Protein 4WD2 (pdb70)

Radius of gyration: 21.51 Å; Cα contacts (8 Å, |Δi|>4): 761; chains: 1; bounding box: 53×54×56 Å

Structure (mmCIF, N/CA/C/O backbone):
data_4WD2
#
_entry.id   4WD2
#
_cell.length_a   59.220
_cell.length_b   59.220
_cell.length_c   200.270
_cell.angle_alpha   90.000
_cell.angle_beta   90.000
_cell.angle_gamma   120.000
#
_symmetry.space_group_name_H-M   'P 31 1 2'
#
loop_
_entity.id
_entity.type
_entity.pdbx_description
1 polymer 'Aromatic-amino-acid transaminase TyrB'
2 non-polymer GLYCEROL
3 water water
#
loop_
_atom_site.group_PDB
_atom_site.id
_atom_site.type_symbol
_atom_site.label_atom_id
_atom_site.label_alt_id
_atom_site.label_comp_id
_atom_site.label_asym_id
_atom_site.label_entity_id
_atom_site.label_seq_id
_atom_site.pdbx_PDB_ins_code
_atom_site.Cartn_x
_atom_site.Cartn_y
_atom_site.Cartn_z
_atom_site.occupancy
_atom_site.B_iso_or_equiv
_atom_site.auth_seq_id
_atom_site.auth_comp_id
_atom_site.auth_asym_id
_atom_site.auth_atom_id
_atom_site.pdbx_PDB_model_num
ATOM 1 N N . HIS A 1 8 ? 8.585 23.071 121.549 1.00 22.98 0 HIS A N 1
ATOM 2 C CA . HIS A 1 8 ? 8.676 23.688 120.232 1.00 20.95 0 HIS A CA 1
ATOM 3 C C . HIS A 1 8 ? 9.363 22.763 119.229 1.00 19.16 0 HIS A C 1
ATOM 4 O O . HIS A 1 8 ? 9.961 23.232 118.261 1.00 19.13 0 HIS A O 1
ATOM 6 N N . MET A 1 9 ? 9.267 21.455 119.454 1.00 16.89 1 MET A N 1
ATOM 7 C CA . MET A 1 9 ? 9.981 20.486 118.622 1.00 16.15 1 MET A CA 1
ATOM 8 C C . MET A 1 9 ? 9.634 20.633 117.141 1.00 14.28 1 MET A C 1
ATOM 9 O O . MET A 1 9 ? 10.507 20.526 116.283 1.00 14.10 1 MET A O 1
ATOM 14 N N . PHE A 1 10 ? 8.369 20.903 116.843 1.00 14.43 2 PHE A N 1
ATOM 15 C CA . PHE A 1 10 ? 7.935 20.987 115.453 1.00 14.36 2 PHE A CA 1
ATOM 16 C C . PHE A 1 10 ? 7.641 22.422 115.011 1.00 14.62 2 PHE A C 1
ATOM 17 O O . PHE A 1 10 ? 6.811 22.656 114.134 1.00 14.67 2 PHE A O 1
ATOM 25 N N . GLU A 1 11 ? 8.345 23.380 115.594 1.00 15.60 3 GLU A N 1
ATOM 26 C CA . GLU A 1 11 ? 8.088 24.784 115.300 1.00 17.36 3 GLU A CA 1
ATOM 27 C C . GLU A 1 11 ? 8.528 25.161 113.885 1.00 17.50 3 GLU A C 1
ATOM 28 O O . GLU A 1 11 ? 8.100 26.183 113.350 1.00 17.97 3 GLU A O 1
ATOM 34 N N . HIS A 1 12 ? 9.367 24.330 113.272 1.00 17.40 4 HIS A N 1
ATOM 35 C CA . HIS A 1 12 ? 9.919 24.655 111.961 1.00 18.89 4 HIS A CA 1
ATOM 36 C C . HIS A 1 12 ? 9.280 23.845 110.845 1.00 18.09 4 HIS A C 1
ATOM 37 O O . HIS A 1 12 ? 9.664 23.980 109.683 1.00 17.77 4 HIS A O 1
ATOM 44 N N . ILE A 1 13 ? 8.311 23.002 111.192 1.00 17.38 5 ILE A N 1
ATOM 45 C CA . ILE A 1 13 ? 7.550 22.281 110.181 1.00 14.15 5 ILE A CA 1
ATOM 46 C C . ILE A 1 13 ? 6.611 23.237 109.458 1.00 17.44 5 ILE A C 1
ATOM 47 O O . ILE A 1 13 ? 5.660 23.757 110.044 1.00 18.38 5 ILE A O 1
ATOM 52 N N . ASP A 1 14 ? 6.880 23.468 108.181 1.00 18.32 6 ASP A N 1
ATOM 53 C CA . ASP A 1 14 ? 6.066 24.382 107.404 1.00 19.12 6 ASP A CA 1
ATOM 54 C C . ASP A 1 14 ? 4.734 23.738 107.037 1.00 17.28 6 ASP A C 1
ATOM 55 O O . ASP A 1 14 ? 4.628 22.517 106.920 1.00 16.49 6 ASP A O 1
ATOM 60 N N . ALA A 1 15 ? 3.712 24.570 106.883 1.00 17.60 7 ALA A N 1
ATOM 61 C CA . ALA A 1 15 ? 2.391 24.099 106.492 1.00 19.77 7 ALA A CA 1
ATOM 62 C C . ALA A 1 15 ? 2.393 23.595 105.048 1.00 23.15 7 ALA A C 1
ATOM 63 O O . ALA A 1 15 ? 3.011 24.194 104.171 1.00 25.67 7 ALA A O 1
ATOM 65 N N . TYR A 1 16 ? 1.704 22.485 104.810 1.00 24.30 8 TYR A N 1
ATOM 66 C CA . TYR A 1 16 ? 1.583 21.934 103.466 1.00 27.06 8 TYR A CA 1
ATOM 67 C C . TYR A 1 16 ? 0.613 22.789 102.651 1.00 27.57 8 TYR A C 1
ATOM 68 O O . TYR A 1 16 ? -0.476 23.112 103.123 1.00 26.40 8 TYR A O 1
ATOM 77 N N . PRO A 1 17 ? 1.017 23.176 101.430 1.00 29.68 9 PRO A N 1
ATOM 78 C CA . PRO A 1 17 ? 0.207 24.055 100.571 1.00 31.70 9 PRO A CA 1
ATOM 79 C C . PRO A 1 17 ? -1.198 23.504 100.310 1.00 34.48 9 PRO A C 1
ATOM 80 O O . PRO A 1 17 ? -1.347 22.311 100.051 1.00 34.49 9 PRO A O 1
ATOM 84 N N . GLY A 1 18 ? -2.212 24.362 100.390 1.00 37.35 10 GLY A N 1
ATOM 85 C CA . GLY A 1 18 ? -3.577 23.942 100.118 1.00 40.06 10 GLY A CA 1
ATOM 86 C C . GLY A 1 18 ? -3.733 23.429 98.697 1.00 41.97 10 GLY A C 1
ATOM 87 O O . GLY A 1 18 ? -2.991 23.838 97.806 1.00 41.81 10 GLY A O 1
ATOM 88 N N . ASP A 1 19 ? -4.684 22.524 98.484 1.00 43.81 11 ASP A N 1
ATOM 89 C CA . ASP A 1 19 ? -4.935 21.980 97.150 1.00 45.72 11 ASP A CA 1
ATOM 90 C C . ASP A 1 19 ? -6.007 22.790 96.419 1.00 47.16 11 ASP A C 1
ATOM 91 O O . ASP A 1 19 ? -7.189 22.723 96.767 1.00 46.91 11 ASP A O 1
ATOM 93 N N . PRO A 1 20 ? -5.593 23.561 95.398 1.00 48.62 12 PRO A N 1
ATOM 94 C CA . PRO A 1 20 ? -6.506 24.423 94.635 1.00 48.34 12 PRO A CA 1
ATOM 95 C C . PRO A 1 20 ? -7.668 23.661 93.995 1.00 46.83 12 PRO A C 1
ATOM 96 O O . PRO A 1 20 ? -8.752 24.229 93.842 1.00 47.54 12 PRO A O 1
ATOM 100 N N . ILE A 1 21 ? -7.448 22.402 93.629 1.00 44.60 13 ILE A N 1
ATOM 101 C CA . ILE A 1 21 ? -8.514 21.584 93.064 1.00 44.41 13 ILE A CA 1
ATOM 102 C C . ILE A 1 21 ? -9.592 21.316 94.115 1.00 43.61 13 ILE A C 1
ATOM 103 O O . ILE A 1 21 ? -10.786 21.369 93.813 1.00 44.10 13 ILE A O 1
ATOM 108 N N . LEU A 1 22 ? -9.168 21.050 95.350 1.00 41.21 14 LEU A N 1
ATOM 109 C CA . LEU A 1 22 ? -10.103 20.862 96.455 1.00 39.41 14 LEU A CA 1
ATOM 110 C C . LEU A 1 22 ? -10.945 22.118 96.654 1.00 38.29 14 LEU A C 1
ATOM 111 O O . LEU A 1 22 ? -12.165 22.043 96.810 1.00 38.68 14 LEU A O 1
ATOM 113 N N . THR A 1 23 ? -10.278 23.268 96.643 1.00 36.70 15 THR A N 1
ATOM 114 C CA . THR A 1 23 ? -10.949 24.559 96.734 1.00 35.90 15 THR A CA 1
ATOM 115 C C . THR A 1 23 ? -11.923 24.739 95.575 1.00 33.12 15 THR A C 1
ATOM 116 O O . THR A 1 23 ? -13.045 25.227 95.750 1.00 31.59 15 THR A O 1
ATOM 120 N N . LEU A 1 24 ? -11.485 24.334 94.387 1.00 31.59 16 LEU A N 1
ATOM 121 C CA . LEU A 1 24 ? -12.302 24.459 93.189 1.00 30.20 16 LEU A CA 1
ATOM 122 C C . LEU A 1 24 ? -13.558 23.610 93.313 1.00 31.10 16 LEU A C 1
ATOM 123 O O . LEU A 1 24 ? -14.656 24.051 92.973 1.00 31.51 16 LEU A O 1
ATOM 128 N N . ASN A 1 25 ? -13.395 22.390 93.812 1.00 30.98 17 ASN A N 1
ATOM 129 C CA . ASN A 1 25 ? -14.527 21.489 93.932 1.00 31.36 17 ASN A CA 1
ATOM 130 C C . ASN A 1 25 ? -15.475 21.920 95.044 1.00 32.08 17 ASN A C 1
ATOM 131 O O . ASN A 1 25 ? -16.668 21.645 94.976 1.00 32.70 17 ASN A O 1
ATOM 136 N N . GLU A 1 26 ? -14.950 22.612 96.051 1.00 32.51 18 GLU A N 1
ATOM 137 C CA . GLU A 1 26 ? -15.789 23.173 97.108 1.00 33.21 18 GLU A CA 1
ATOM 138 C C . GLU A 1 26 ? -16.672 24.284 96.550 1.00 32.97 18 GLU A C 1
ATOM 139 O O . GLU A 1 26 ? -17.815 24.461 96.976 1.00 31.99 18 GLU A O 1
ATOM 141 N N . ASN A 1 27 ? -16.130 25.032 95.595 1.00 33.06 19 ASN A N 1
ATOM 142 C CA . ASN A 1 27 ? -16.885 26.089 94.940 1.00 33.04 19 ASN A CA 1
ATOM 143 C C . ASN A 1 27 ? -17.939 25.515 94.003 1.00 30.76 19 ASN A C 1
ATOM 144 O O . ASN A 1 27 ? -19.004 26.107 93.809 1.00 30.13 19 ASN A O 1
ATOM 149 N N . PHE A 1 28 ? -17.636 24.357 93.427 1.00 28.60 20 PHE A N 1
ATOM 150 C CA . PHE A 1 28 ? -18.585 23.683 92.555 1.00 27.53 20 PHE A CA 1
ATOM 151 C C . PHE A 1 28 ? -19.777 23.172 93.354 1.00 28.63 20 PHE A C 1
ATOM 152 O O . PHE A 1 28 ? -20.910 23.210 92.877 1.00 27.90 20 PHE A O 1
ATOM 160 N N . GLN A 1 29 ? -19.518 22.688 94.565 1.00 31.53 21 GLN A N 1
ATOM 161 C CA . GLN A 1 29 ? -20.583 22.181 95.428 1.00 33.03 21 GLN A CA 1
ATOM 162 C C . GLN A 1 29 ? -21.535 23.304 95.851 1.00 31.61 21 GLN A C 1
ATOM 163 O O . GLN A 1 29 ? -22.754 23.136 95.802 1.00 31.21 21 GLN A O 1
ATOM 169 N N . LYS A 1 30 ? -20.978 24.448 96.248 1.00 30.16 22 LYS A N 1
ATOM 170 C CA . LYS A 1 30 ? -21.784 25.597 96.669 1.00 29.63 22 LYS A CA 1
ATOM 171 C C . LYS A 1 30 ? -22.519 26.275 95.504 1.00 29.58 22 LYS A C 1
ATOM 172 O O . LYS A 1 30 ? -23.528 26.947 95.721 1.00 29.88 22 LYS A O 1
ATOM 174 N N . ASP A 1 31 ? -22.004 26.107 94.284 1.00 27.68 23 ASP A N 1
ATOM 175 C CA . ASP A 1 31 ? -22.629 26.652 93.079 1.00 25.71 23 ASP A CA 1
ATOM 176 C C . ASP A 1 31 ? -24.085 26.207 92.998 1.00 24.46 23 ASP A C 1
ATOM 177 O O . ASP A 1 31 ? -24.365 25.015 92.895 1.00 23.59 23 ASP A O 1
ATOM 182 N N . PRO A 1 32 ? -25.018 27.173 93.051 1.00 25.52 24 PRO A N 1
ATOM 183 C CA . PRO A 1 32 ? -26.461 26.904 93.103 1.00 25.46 24 PRO A CA 1
ATOM 184 C C . PRO A 1 32 ? -27.087 26.584 91.749 1.00 26.77 24 PRO A C 1
ATOM 185 O O . PRO A 1 32 ? -28.251 26.185 91.705 1.00 28.25 24 PRO A O 1
ATOM 189 N N . ARG A 1 33 ? -26.332 26.751 90.666 1.00 26.70 25 ARG A N 1
ATOM 190 C CA . ARG A 1 33 ? -26.892 26.639 89.321 1.00 28.04 25 ARG A CA 1
ATOM 191 C C . ARG A 1 33 ? -27.138 25.190 88.912 1.00 28.83 25 ARG A C 1
ATOM 192 O O . ARG A 1 33 ? -26.251 24.344 89.012 1.00 28.27 25 ARG A O 1
ATOM 200 N N . ASP A 1 34 ? -28.352 24.919 88.443 1.00 29.25 26 ASP A N 1
ATOM 201 C CA . ASP A 1 34 ? -28.779 23.556 88.158 1.00 29.67 26 ASP A CA 1
ATOM 202 C C . ASP A 1 34 ? -28.014 22.933 86.998 1.00 29.30 26 ASP A C 1
ATOM 203 O O . ASP A 1 34 ? -27.893 21.710 86.918 1.00 29.15 26 ASP A O 1
ATOM 205 N N . GLN A 1 35 ? -27.494 23.767 86.104 1.00 28.66 27 GLN A N 1
ATOM 206 C CA . GLN A 1 35 ? -26.849 23.261 84.898 1.00 26.94 27 GLN 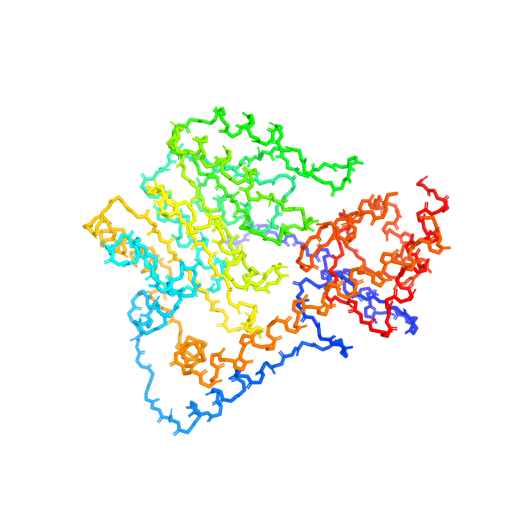A CA 1
ATOM 207 C C . GLN A 1 35 ? -25.331 23.217 85.010 1.00 23.77 27 GLN A C 1
ATOM 208 O O . GLN A 1 35 ? -24.637 23.061 84.007 1.00 24.83 27 GLN A O 1
ATOM 214 N N . LYS A 1 36 ? -24.814 23.342 86.224 1.00 20.86 28 LYS A N 1
ATOM 215 C CA . LYS A 1 36 ? -23.372 23.314 86.422 1.00 19.61 28 LYS A CA 1
ATOM 216 C C . LYS A 1 36 ? -22.783 21.980 85.961 1.00 17.88 28 LYS A C 1
ATOM 217 O O . LYS A 1 36 ? -23.439 20.943 86.044 1.00 16.77 28 LYS A O 1
ATOM 223 N N . VAL A 1 37 ? -21.555 22.020 85.451 1.00 16.09 29 VAL A N 1
ATOM 224 C CA . VAL A 1 37 ? -20.873 20.824 84.976 1.00 14.24 29 VAL A CA 1
ATOM 225 C C . VAL A 1 37 ? -19.435 20.785 85.492 1.00 18.20 29 VAL A C 1
ATOM 226 O O . VAL A 1 37 ? -18.688 21.758 85.350 1.00 14.24 29 VAL A O 1
ATOM 230 N N . ASN A 1 38 ? -19.054 19.660 86.093 1.00 13.95 30 ASN A N 1
ATOM 231 C CA . ASN A 1 38 ? -17.708 19.492 86.635 1.00 16.02 30 ASN A CA 1
ATOM 232 C C . ASN A 1 38 ? -16.880 18.566 85.762 1.00 15.64 30 ASN A C 1
ATOM 233 O O . ASN A 1 38 ? -17.222 17.397 85.586 1.00 16.04 30 ASN A O 1
ATOM 238 N N . LEU A 1 39 ? -15.797 19.094 85.204 1.00 13.82 31 LEU A N 1
ATOM 239 C CA . LEU A 1 39 ? -14.901 18.297 84.381 1.00 13.11 31 LEU A CA 1
ATOM 240 C C . LEU A 1 39 ? -13.490 18.397 84.945 1.00 15.16 31 LEU A C 1
ATOM 241 O O . LEU A 1 39 ? -12.508 18.221 84.227 1.00 15.00 31 LEU A O 1
ATOM 246 N N . SER A 1 40 ? -13.401 18.684 86.240 1.00 15.41 32 SER A N 1
ATOM 247 C CA . SER A 1 40 ? -12.114 18.889 86.893 1.00 15.28 32 SER A CA 1
ATOM 248 C C . SER A 1 40 ? -11.580 17.615 87.545 1.00 16.29 32 SER A C 1
ATOM 249 O O . SER A 1 40 ? -10.382 17.508 87.798 1.00 18.95 32 SER A O 1
ATOM 252 N N . ILE A 1 41 ? -12.456 16.651 87.817 1.00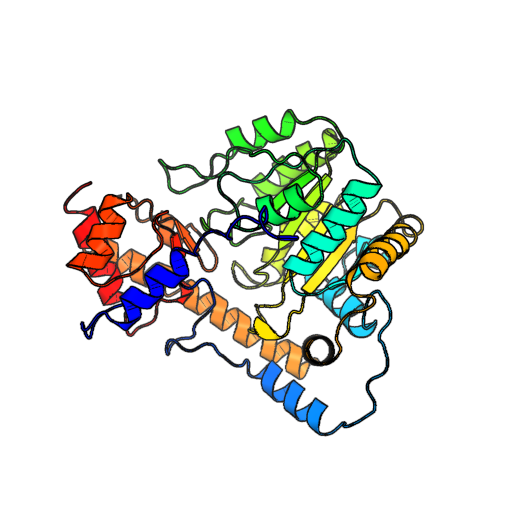 16.47 33 ILE A N 1
ATOM 253 C CA . ILE A 1 41 ? -12.025 15.406 88.456 1.00 15.74 33 ILE A CA 1
ATOM 254 C C . ILE A 1 41 ? -11.542 14.393 87.411 1.00 16.22 33 ILE A C 1
ATOM 255 O O . ILE A 1 41 ? -12.306 13.943 86.551 1.00 13.51 33 ILE A O 1
ATOM 260 N N . GLY A 1 42 ? -10.261 14.045 87.495 1.00 16.22 34 GLY A N 1
ATOM 261 C CA . GLY A 1 42 ? -9.613 13.240 86.475 1.00 15.64 34 GLY A CA 1
ATOM 262 C C . GLY A 1 42 ? -9.728 11.745 86.690 1.00 15.18 34 GLY A C 1
ATOM 263 O O . GLY A 1 42 ? -8.726 11.059 86.904 1.00 15.63 34 GLY A O 1
ATOM 264 N N . ILE A 1 43 ? -10.960 11.244 86.649 1.00 13.52 35 ILE A N 1
ATOM 265 C CA . ILE A 1 43 ? -11.233 9.814 86.744 1.00 13.74 35 ILE A CA 1
ATOM 266 C C . ILE A 1 43 ? -12.351 9.476 85.757 1.00 13.23 35 ILE A C 1
ATOM 267 O O . ILE A 1 43 ? -13.014 10.376 85.259 1.00 13.81 35 ILE A O 1
ATOM 272 N N . TYR A 1 44 ? -12.563 8.193 85.473 1.00 12.20 36 TYR A N 1
ATOM 273 C CA . TYR A 1 44 ? -13.620 7.814 84.536 1.00 12.12 36 TYR A CA 1
ATOM 274 C C . TYR A 1 44 ? -15.004 7.802 85.190 1.00 12.05 36 TYR A C 1
ATOM 275 O O . TYR A 1 44 ? -15.199 7.207 86.248 1.00 10.95 36 TYR A O 1
ATOM 284 N N . PHE A 1 45 ? -15.954 8.475 84.546 1.00 12.94 37 PHE A N 1
ATOM 285 C CA . PHE A 1 45 ? -17.369 8.383 84.896 1.00 13.11 37 PHE A CA 1
ATOM 286 C C . PHE A 1 45 ? -18.103 7.724 83.730 1.00 13.48 37 PHE A C 1
ATOM 287 O O . PHE A 1 45 ? -17.667 7.834 82.591 1.00 12.39 37 PHE A O 1
ATOM 295 N N . ASP A 1 46 ? -19.203 7.032 84.002 1.00 16.12 38 ASP A N 1
ATOM 296 C CA . ASP A 1 46 ? -19.921 6.354 82.929 1.00 18.46 38 ASP A CA 1
ATOM 297 C C . ASP A 1 46 ? -20.967 7.264 82.289 1.00 20.11 38 ASP A C 1
ATOM 298 O O . ASP A 1 46 ? -20.961 8.477 82.501 1.00 21.35 38 ASP A O 1
ATOM 303 N N . ALA A 1 47 ? -21.862 6.668 81.508 1.00 19.70 39 ALA A N 1
ATOM 304 C CA . ALA A 1 47 ? -22.879 7.425 80.782 1.00 20.69 39 ALA A CA 1
ATOM 305 C C . ALA A 1 47 ? -23.806 8.187 81.720 1.00 21.12 39 ALA A C 1
ATOM 306 O O . ALA A 1 47 ? -24.414 9.179 81.325 1.00 21.39 39 ALA A O 1
ATOM 308 N N . GLU A 1 48 ? -23.917 7.719 82.959 1.00 20.79 40 GLU A N 1
ATOM 309 C CA . GLU A 1 48 ? -24.811 8.343 83.924 1.00 21.31 40 GLU A CA 1
ATOM 310 C C . GLU A 1 48 ? -24.048 9.246 84.894 1.00 20.97 40 GLU A C 1
ATOM 311 O O . GLU A 1 48 ? -24.605 9.715 85.884 1.00 21.57 40 GLU A O 1
ATOM 313 N N . GLY A 1 49 ? -22.774 9.493 84.601 1.00 19.72 41 GLY A N 1
ATOM 314 C CA . GLY A 1 49 ? -21.950 10.355 85.433 1.00 18.62 41 GLY A CA 1
ATOM 315 C C . GLY A 1 49 ? -21.554 9.748 86.767 1.00 18.09 41 GLY A C 1
ATOM 316 O O . GLY A 1 49 ? -21.221 10.472 87.711 1.00 17.53 41 GLY A O 1
ATOM 317 N N . ARG A 1 50 ? -21.584 8.421 86.855 1.00 19.18 42 ARG A N 1
ATOM 318 C CA . ARG A 1 50 ? -21.167 7.729 88.076 1.00 19.94 42 ARG A CA 1
ATOM 319 C C . ARG A 1 50 ? -19.829 7.022 87.894 1.00 17.13 42 ARG A C 1
ATOM 320 O O . ARG A 1 50 ? -19.466 6.643 86.784 1.00 16.22 42 ARG A O 1
ATOM 328 N N . ILE A 1 51 ? -19.099 6.847 88.991 1.00 16.96 43 ILE A N 1
ATOM 329 C CA . ILE A 1 51 ? -17.931 5.976 88.995 1.00 16.11 43 ILE A CA 1
ATOM 330 C C . ILE A 1 51 ? -18.413 4.533 88.982 1.00 15.54 43 ILE A C 1
ATOM 331 O O . ILE A 1 51 ? -19.075 4.091 89.926 1.00 15.44 43 ILE A O 1
ATOM 336 N N . PRO A 1 52 ? -18.087 3.788 87.912 1.00 14.94 44 PRO A N 1
ATOM 337 C CA . PRO A 1 52 ? -18.659 2.440 87.808 1.00 13.66 44 PRO A CA 1
ATOM 338 C C . PRO A 1 52 ? -17.962 1.400 88.677 1.00 12.64 44 PRO A C 1
ATOM 339 O O . PRO A 1 52 ? -16.804 1.555 89.065 1.00 11.83 44 PRO A O 1
ATOM 343 N N . VAL A 1 53 ? -18.706 0.350 88.995 1.00 13.13 45 VAL A N 1
ATOM 344 C CA . VAL A 1 53 ? -18.136 -0.900 89.475 1.00 13.64 45 VAL A CA 1
ATOM 345 C C . VAL A 1 53 ? -18.224 -1.879 88.314 1.00 15.82 45 VAL A C 1
ATOM 346 O O . VAL A 1 53 ? -19.327 -2.275 87.930 1.00 17.45 45 VAL A O 1
ATOM 350 N N . MET A 1 54 ? -17.084 -2.249 87.733 1.00 10.69 46 MET A N 1
ATOM 351 C CA . MET A 1 54 ? -17.114 -3.061 86.527 1.00 10.80 46 MET A CA 1
ATOM 352 C C . MET A 1 54 ? -17.724 -4.425 86.821 1.00 20.92 46 MET A C 1
ATOM 353 O O . MET A 1 54 ? -17.483 -5.001 87.885 1.00 11.29 46 MET A O 1
ATOM 358 N N . GLY A 1 55 ? -18.529 -4.916 85.879 1.00 11.56 47 GLY A N 1
ATOM 359 C CA . GLY A 1 55 ? -19.205 -6.192 86.020 1.00 14.17 47 GLY A CA 1
ATOM 360 C C . GLY A 1 55 ? -18.268 -7.320 86.402 1.00 15.27 47 GLY A C 1
ATOM 361 O O . GLY A 1 55 ? -18.568 -8.111 87.301 1.00 12.54 47 GLY A O 1
ATOM 362 N N . ALA A 1 56 ? -17.127 -7.387 85.721 1.00 14.57 48 ALA A N 1
ATOM 363 C CA . ALA A 1 56 ? -16.146 -8.435 85.970 1.00 13.92 48 ALA A CA 1
ATOM 364 C C . ALA A 1 56 ? -15.582 -8.329 87.377 1.00 13.04 48 ALA A C 1
ATOM 365 O O . ALA A 1 56 ? -15.293 -9.338 88.013 1.00 13.67 48 ALA A O 1
ATOM 367 N N . VAL A 1 57 ? -15.419 -7.102 87.853 1.00 12.58 49 VAL A N 1
ATOM 368 C CA . VAL A 1 57 ? -14.872 -6.871 89.182 1.00 13.31 49 VAL A CA 1
ATOM 369 C C . VAL A 1 57 ? -15.873 -7.298 90.252 1.00 14.45 49 VAL A C 1
ATOM 370 O O . VAL A 1 57 ? -15.511 -7.972 91.216 1.00 15.13 49 VAL A O 1
ATOM 374 N N . ARG A 1 58 ? -17.133 -6.916 90.069 1.00 15.42 50 ARG A N 1
ATOM 375 C CA . ARG A 1 58 ? -18.193 -7.319 90.988 1.00 18.18 50 ARG A CA 1
ATOM 376 C C . ARG A 1 58 ? -18.296 -8.841 91.060 1.00 16.85 50 ARG A C 1
ATOM 377 O O . ARG A 1 58 ? -18.376 -9.416 92.140 1.00 16.31 50 ARG A O 1
ATOM 385 N N . GLU A 1 59 ? -18.261 -9.487 89.900 1.00 16.66 51 GLU A N 1
ATOM 386 C CA . GLU A 1 59 ? -18.393 -10.935 89.818 1.00 17.92 51 GLU A CA 1
ATOM 387 C C . GLU A 1 59 ? -17.225 -11.650 90.496 1.00 17.63 51 GLU A C 1
ATOM 388 O O . GLU A 1 59 ? -17.414 -12.675 91.143 1.00 19.14 51 GLU A O 1
ATOM 390 N N . ALA A 1 60 ? -16.019 -11.108 90.345 1.00 15.93 52 ALA A N 1
ATOM 391 C CA . ALA A 1 60 ? -14.834 -11.656 91.002 1.00 15.18 52 ALA A CA 1
ATOM 392 C C . ALA A 1 60 ? -14.921 -11.521 92.519 1.00 16.76 52 ALA A C 1
ATOM 393 O O . ALA A 1 60 ? -14.611 -12.464 93.257 1.00 16.45 52 ALA A O 1
ATOM 395 N N . GLU A 1 61 ? -15.323 -10.335 92.973 1.00 17.39 53 GLU A N 1
ATOM 396 C CA . GLU A 1 61 ? -15.501 -10.053 94.392 1.00 19.42 53 GLU A CA 1
ATOM 397 C C . GLU A 1 61 ? -16.520 -10.997 95.018 1.00 21.98 53 GLU A C 1
ATOM 398 O O . GLU A 1 61 ? -16.312 -11.510 96.126 1.00 23.29 53 GLU A O 1
ATOM 404 N N . THR A 1 62 ? -17.618 -11.221 94.304 1.00 23.29 54 THR A N 1
ATOM 405 C CA . THR A 1 62 ? -18.627 -12.194 94.712 1.00 25.77 54 THR A CA 1
ATOM 406 C C . THR A 1 62 ? -18.017 -13.584 94.919 1.00 28.45 54 THR A C 1
ATOM 407 O O . THR A 1 62 ? -18.272 -14.237 95.933 1.00 29.97 54 THR A O 1
ATOM 411 N N . ALA A 1 63 ? -17.209 -14.032 93.961 1.00 28.85 55 ALA A N 1
ATOM 412 C CA . ALA A 1 63 ? -16.587 -15.351 94.052 1.00 31.24 55 ALA A CA 1
ATOM 413 C C . ALA A 1 63 ? -15.568 -15.409 95.189 1.00 33.07 55 ALA A C 1
ATOM 414 O O . ALA A 1 63 ? -15.495 -16.401 95.914 1.00 33.68 55 ALA A O 1
ATOM 416 N N . LEU A 1 64 ? -14.788 -14.344 95.348 1.00 33.32 56 LEU A N 1
ATOM 417 C CA . LEU A 1 64 ? -13.775 -14.288 96.398 1.00 34.39 56 LEU A CA 1
ATOM 418 C C . LEU A 1 64 ? -14.400 -14.287 97.790 1.00 35.38 56 LEU A C 1
ATOM 419 O O . LEU A 1 64 ? -13.793 -14.760 98.752 1.00 35.04 56 LEU A O 1
ATOM 424 N N . GLN A 1 65 ? -15.615 -13.755 97.885 1.00 36.58 57 GLN A N 1
ATOM 425 C CA . GLN A 1 65 ? -16.331 -13.645 99.154 1.00 37.64 57 GLN A CA 1
ATOM 426 C C . GLN A 1 65 ? -16.689 -15.011 99.713 1.00 40.58 57 GLN A C 1
ATOM 427 O O . GLN A 1 65 ? -16.706 -15.211 100.928 1.00 42.14 57 GLN A O 1
ATOM 429 N N . ARG A 1 66 ? -16.970 -15.951 98.819 1.00 42.95 58 ARG A N 1
ATOM 430 C CA . ARG A 1 66 ? -17.306 -17.311 99.216 1.00 46.60 58 ARG A CA 1
ATOM 431 C C . ARG A 1 66 ? -16.051 -18.080 99.616 1.00 49.05 58 ARG A C 1
ATOM 432 O O . ARG A 1 66 ? -16.106 -19.275 99.893 1.00 50.05 58 ARG A O 1
ATOM 434 N N . ASP A 1 67 ? -14.920 -17.386 99.641 1.00 50.70 59 ASP A N 1
ATOM 435 C CA . ASP A 1 67 ? -13.664 -17.981 100.076 1.00 53.86 59 ASP A CA 1
ATOM 436 C C . ASP A 1 67 ? -13.042 -17.173 101.219 1.00 56.54 59 ASP A C 1
ATOM 437 O O . ASP A 1 67 ? -12.157 -16.343 101.001 1.00 55.13 59 ASP A O 1
ATOM 439 N N . SER A 1 68 ? -13.511 -17.422 102.438 1.00 60.34 60 SER A N 1
ATOM 440 C CA . SER A 1 68 ? -12.998 -16.719 103.608 1.00 59.78 60 SER A CA 1
ATOM 441 C C . SER A 1 68 ? -11.878 -17.502 104.295 1.00 58.21 60 SER A C 1
ATOM 442 O O . SER A 1 68 ? -12.133 -18.347 105.160 1.00 60.73 60 SER A O 1
ATOM 444 N N . GLY A 1 69 ? -10.638 -17.213 103.907 1.00 50.21 61 GLY A N 1
ATOM 445 C CA . GLY A 1 69 ? -9.478 -17.833 104.522 1.00 42.53 61 GLY A CA 1
ATOM 446 C C . GLY A 1 69 ? -8.582 -16.810 105.195 1.00 34.27 61 GLY A C 1
ATOM 447 O O . GLY A 1 69 ? -8.860 -15.610 105.132 1.00 33.70 61 GLY A O 1
ATOM 448 N N . PRO A 1 70 ? -7.500 -17.278 105.843 1.00 27.57 62 PRO A N 1
ATOM 449 C CA . PRO A 1 70 ? -6.565 -16.400 106.560 1.00 23.30 62 PRO A CA 1
ATOM 450 C C . PRO A 1 70 ? -5.832 -15.472 105.611 1.00 20.37 62 PRO A C 1
ATOM 451 O O . PRO A 1 70 ? -5.808 -15.729 104.408 1.00 14.18 62 PRO A O 1
ATOM 455 N N . LYS A 1 71 ? -5.246 -14.402 106.138 1.00 18.99 63 LYS A N 1
ATOM 456 C CA . LYS A 1 71 ? -4.547 -13.439 105.297 1.00 16.62 63 LYS A CA 1
ATOM 457 C C . LYS A 1 71 ? -3.092 -13.280 105.733 1.00 16.36 63 LYS A C 1
ATOM 458 O O . LYS A 1 71 ? -2.746 -12.315 106.410 1.00 16.67 63 LYS A O 1
ATOM 464 N N . PRO A 1 72 ? -2.234 -14.239 105.347 1.00 15.38 64 PRO A N 1
ATOM 465 C CA . PRO A 1 72 ? -0.808 -14.140 105.665 1.00 15.33 64 PRO A CA 1
ATOM 466 C C . PRO A 1 72 ? -0.101 -13.091 104.815 1.00 13.54 64 PRO A C 1
ATOM 467 O O . PRO A 1 72 ? -0.662 -12.620 103.819 1.00 11.12 64 PRO A O 1
ATOM 471 N N . TYR A 1 73 ? 1.113 -12.726 105.218 1.00 13.15 65 TYR A N 1
ATOM 472 C CA . TYR A 1 73 ? 1.930 -11.818 104.428 1.00 13.42 65 TYR A CA 1
ATOM 473 C C . TYR A 1 73 ? 2.162 -12.397 103.043 1.00 14.68 65 TYR A C 1
ATOM 474 O O . TYR A 1 73 ? 2.457 -13.588 102.899 1.00 10.52 65 TYR A O 1
ATOM 483 N N . LEU A 1 74 ? 2.018 -11.550 102.033 1.00 14.68 66 LEU A N 1
ATOM 484 C CA . LEU A 1 74 ? 2.433 -11.877 100.677 1.00 13.38 66 LEU A CA 1
ATOM 485 C C . LEU A 1 74 ? 3.948 -11.728 100.587 1.00 12.47 66 LEU A C 1
ATOM 486 O O . LEU A 1 74 ? 4.553 -11.110 101.465 1.00 11.30 66 LEU A O 1
ATOM 491 N N . PRO A 1 75 ? 4.568 -12.295 99.530 1.00 12.30 67 PRO A N 1
ATOM 492 C CA . PRO A 1 75 ? 5.976 -12.002 99.235 1.00 11.02 67 PRO A CA 1
ATOM 493 C C . PRO A 1 75 ? 6.195 -10.508 99.007 1.00 10.93 67 PRO A C 1
ATOM 494 O O . PRO A 1 75 ? 5.246 -9.814 98.659 1.00 10.61 67 PRO A O 1
ATOM 498 N N . MET A 1 76 ? 7.419 -10.026 99.190 1.00 10.61 68 MET A N 1
ATOM 499 C CA . MET A 1 76 ? 7.739 -8.621 98.919 1.00 11.59 68 MET A CA 1
ATOM 500 C C . MET A 1 76 ? 7.279 -8.187 97.528 1.00 12.25 68 MET A C 1
ATOM 501 O O . MET A 1 76 ? 6.785 -7.077 97.351 1.00 11.23 68 MET A O 1
ATOM 506 N N . VAL A 1 77 ? 7.420 -9.075 96.547 1.00 13.02 69 VAL A N 1
ATOM 507 C CA . VAL A 1 77 ? 7.042 -8.755 95.169 1.00 12.70 69 VAL A CA 1
ATOM 508 C C . VAL A 1 77 ? 5.554 -8.964 94.915 1.00 12.61 69 VAL A C 1
ATOM 509 O O . VAL A 1 77 ? 5.070 -8.717 93.821 1.00 13.58 69 VAL A O 1
ATOM 513 N N . GLY A 1 78 ? 4.827 -9.421 95.928 1.00 13.87 70 GLY A N 1
ATOM 514 C CA . GLY A 1 78 ? 3.398 -9.636 95.791 1.00 11.18 70 GLY A CA 1
ATOM 515 C C . GLY A 1 78 ? 3.001 -11.013 95.299 1.00 10.72 70 GLY A C 1
ATOM 516 O O . GLY A 1 78 ? 3.816 -11.937 95.232 1.00 10.10 70 GLY A O 1
ATOM 517 N N . LEU A 1 79 ? 1.725 -11.137 94.952 1.00 11.77 71 LEU A N 1
ATOM 518 C CA . LEU A 1 79 ? 1.129 -12.399 94.522 1.00 14.89 71 LEU A CA 1
ATOM 519 C C . LEU A 1 79 ? 1.686 -12.885 93.179 1.00 15.52 71 LEU A C 1
ATOM 520 O O . LEU A 1 79 ? 1.677 -12.144 92.194 1.00 14.19 71 LEU A O 1
ATOM 525 N N . ALA A 1 80 ? 2.148 -14.134 93.142 1.00 14.11 72 ALA A N 1
ATOM 526 C CA . ALA A 1 80 ? 2.780 -14.695 91.952 1.00 14.24 72 ALA A CA 1
ATOM 527 C C . ALA A 1 80 ? 1.845 -14.716 90.750 1.00 12.81 72 ALA A C 1
ATOM 528 O O . ALA A 1 80 ? 2.258 -14.398 89.634 1.00 11.50 72 ALA A O 1
ATOM 530 N N . ALA A 1 81 ? 0.593 -15.106 90.978 1.00 12.08 73 ALA A N 1
ATOM 531 C CA . ALA A 1 81 ? -0.403 -15.167 89.915 1.00 13.58 73 ALA A CA 1
ATOM 532 C C . ALA A 1 81 ? -0.704 -13.776 89.359 1.00 13.61 73 ALA A C 1
ATOM 533 O O . ALA A 1 81 ? -0.870 -13.608 88.149 1.00 15.06 73 ALA A O 1
ATOM 535 N N . TYR A 1 82 ? -0.764 -12.783 90.243 1.00 13.66 74 TYR A N 1
ATOM 536 C CA . TYR A 1 82 ? -0.949 -11.385 89.841 1.00 13.33 74 TYR A CA 1
ATOM 537 C C . TYR A 1 82 ? 0.196 -10.899 88.946 1.00 11.60 74 TYR A C 1
ATOM 538 O O . TYR A 1 82 ? -0.043 -10.361 87.862 1.00 10.01 74 TYR A O 1
ATOM 547 N N . ARG A 1 83 ? 1.431 -11.078 89.414 1.00 11.90 75 ARG A N 1
ATOM 548 C CA . ARG A 1 83 ? 2.631 -10.683 88.664 1.00 11.33 75 ARG A CA 1
ATOM 549 C C . ARG A 1 83 ? 2.658 -11.264 87.248 1.00 12.42 75 ARG A C 1
ATOM 550 O O . ARG A 1 83 ? 2.969 -10.569 86.272 1.00 9.08 75 ARG A O 1
ATOM 558 N N . ASP A 1 84 ? 2.333 -12.545 87.139 1.00 13.64 76 ASP A N 1
ATOM 559 C CA . ASP A 1 84 ? 2.347 -13.199 85.839 1.00 13.74 76 ASP A CA 1
ATOM 560 C C . ASP A 1 84 ? 1.248 -12.666 84.930 1.00 11.88 76 ASP A C 1
ATOM 561 O O . ASP A 1 84 ? 1.469 -12.437 83.737 1.00 11.25 76 ASP A O 1
ATOM 566 N N . ALA A 1 85 ? 0.063 -12.470 85.499 1.00 11.51 77 ALA A N 1
ATOM 567 C CA . ALA A 1 85 ? -1.070 -11.938 84.749 1.00 10.54 77 ALA A CA 1
ATOM 568 C C . ALA A 1 85 ? -0.777 -10.517 84.279 1.00 11.20 77 ALA A C 1
ATOM 569 O O . ALA A 1 85 ? -1.040 -10.165 83.134 1.00 14.34 77 ALA A O 1
ATOM 571 N N . VAL A 1 86 ? -0.232 -9.701 85.172 1.00 10.86 78 VAL A N 1
ATOM 572 C CA . VAL A 1 86 ? 0.113 -8.328 84.833 1.00 11.03 78 VAL A CA 1
ATOM 573 C C . VAL A 1 86 ? 1.162 -8.265 83.730 1.00 9.83 78 VAL A C 1
ATOM 574 O O . VAL A 1 86 ? 1.045 -7.472 82.796 1.00 10.42 78 VAL A O 1
ATOM 578 N N . GLN A 1 87 ? 2.186 -9.109 83.836 1.00 8.47 79 GLN A N 1
ATOM 579 C CA . GLN A 1 87 ? 3.262 -9.118 82.850 1.00 7.11 79 GLN A CA 1
ATOM 580 C C . GLN A 1 87 ? 2.734 -9.513 81.471 1.00 7.16 79 GLN A C 1
ATOM 581 O O . GLN A 1 87 ? 3.085 -8.907 80.451 1.00 7.13 79 GLN A O 1
ATOM 587 N N . SER A 1 88 ? 1.873 -10.523 81.453 1.00 7.41 80 SER A N 1
ATOM 588 C CA . SER A 1 88 ? 1.228 -10.980 80.222 1.00 9.26 80 SER A CA 1
ATOM 589 C C . SER A 1 88 ? 0.326 -9.900 79.616 1.00 10.11 80 SER A C 1
ATOM 590 O O . SER A 1 88 ? 0.323 -9.680 78.403 1.00 10.74 80 SER A O 1
ATOM 593 N N . LEU A 1 89 ? -0.447 -9.229 80.460 1.00 10.41 81 LEU A N 1
ATOM 594 C CA . LEU A 1 89 ? -1.340 -8.176 79.988 1.00 10.12 81 LEU A CA 1
ATOM 595 C C . LEU A 1 89 ? -0.570 -7.022 79.362 1.00 8.95 81 LEU A C 1
ATOM 596 O O . LEU A 1 89 ? -0.948 -6.510 78.311 1.00 9.29 81 LEU A O 1
ATOM 601 N N . VAL A 1 90 ? 0.511 -6.612 80.017 1.00 8.41 82 VAL A N 1
ATOM 602 C CA . VAL A 1 90 ? 1.279 -5.455 79.570 1.00 8.69 82 VAL A CA 1
ATOM 603 C C . VAL A 1 90 ? 2.108 -5.725 78.313 1.00 9.36 82 VAL A C 1
ATOM 604 O O . VAL A 1 90 ? 2.106 -4.916 77.387 1.00 9.46 82 VAL A O 1
ATOM 608 N N . PHE A 1 91 ? 2.814 -6.852 78.275 1.00 9.69 83 PHE A N 1
ATOM 609 C CA . PHE A 1 91 ? 3.744 -7.117 77.177 1.00 9.57 83 PHE A CA 1
ATOM 610 C C . PHE A 1 91 ? 3.151 -8.016 76.097 1.00 10.48 83 PHE A C 1
ATOM 611 O O . PHE A 1 91 ? 3.705 -8.127 75.000 1.00 12.31 83 PHE A O 1
ATOM 619 N N . GLY A 1 92 ? 2.028 -8.651 76.409 1.00 8.43 84 GLY A N 1
ATOM 620 C CA . GLY A 1 92 ? 1.464 -9.661 75.539 1.00 6.99 84 GLY A CA 1
ATOM 621 C C . GLY A 1 92 ? 2.017 -11.009 75.947 1.00 9.77 84 GLY A C 1
ATOM 622 O O . GLY A 1 92 ? 3.217 -11.141 76.220 1.00 10.38 84 GLY A O 1
ATOM 623 N N . ALA A 1 93 ? 1.140 -12.008 75.997 1.00 9.40 85 ALA A N 1
ATOM 624 C CA . ALA A 1 93 ? 1.506 -13.367 76.379 1.00 9.55 85 ALA A CA 1
ATOM 625 C C . ALA A 1 93 ? 2.687 -13.911 75.585 1.00 10.51 85 ALA A C 1
ATOM 626 O O . ALA A 1 93 ? 3.537 -14.616 76.136 1.00 10.79 85 ALA A O 1
ATOM 628 N N . ASP A 1 94 ? 2.740 -13.589 74.295 1.00 9.37 86 ASP A N 1
ATOM 629 C CA . ASP A 1 94 ? 3.745 -14.171 73.409 1.00 9.86 86 ASP A CA 1
ATOM 630 C C . ASP A 1 94 ? 5.025 -13.339 73.294 1.00 9.17 86 ASP A C 1
ATOM 631 O O . ASP A 1 94 ? 5.853 -13.586 72.408 1.00 8.48 86 ASP A O 1
ATOM 636 N N . HIS A 1 95 ? 5.192 -12.350 74.168 1.00 8.71 87 HIS A N 1
ATOM 637 C CA . HIS A 1 95 ? 6.328 -11.450 74.022 1.00 9.65 87 HIS A CA 1
ATOM 638 C C . HIS A 1 95 ? 7.633 -12.205 74.253 1.00 9.59 87 HIS A C 1
ATOM 639 O O . HIS A 1 95 ? 7.743 -12.961 75.213 1.00 9.89 87 HIS A O 1
ATOM 646 N N . PRO A 1 96 ? 8.615 -12.026 73.354 1.00 9.31 88 PRO A N 1
ATOM 647 C CA . PRO A 1 96 ? 9.881 -12.762 73.471 1.00 10.44 88 PRO A CA 1
ATOM 648 C C . PRO A 1 96 ? 10.657 -12.441 74.754 1.00 9.32 88 PRO A C 1
ATOM 649 O O . PRO A 1 96 ? 11.336 -13.310 75.284 1.00 8.83 88 PRO A O 1
ATOM 653 N N . ALA A 1 97 ? 10.557 -11.213 75.246 1.00 10.08 89 ALA A N 1
ATOM 654 C CA . ALA A 1 97 ? 11.239 -10.840 76.479 1.00 10.70 89 ALA A CA 1
ATOM 655 C C . ALA A 1 97 ? 10.619 -11.560 77.668 1.00 11.52 89 ALA A C 1
ATOM 656 O O . ALA A 1 97 ? 11.298 -11.851 78.656 1.00 12.52 89 ALA A O 1
ATOM 658 N N . ARG A 1 98 ? 9.322 -11.835 77.572 1.00 10.15 90 ARG A N 1
ATOM 659 C CA . ARG A 1 98 ? 8.631 -12.614 78.596 1.00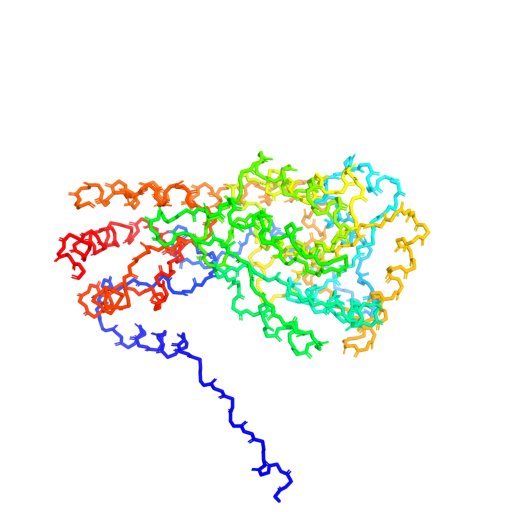 9.03 90 ARG A CA 1
ATOM 660 C C . ARG A 1 98 ? 9.073 -14.070 78.545 1.00 9.58 90 ARG A C 1
ATOM 661 O O . ARG A 1 98 ? 9.355 -14.673 79.575 1.00 10.66 90 ARG A O 1
ATOM 669 N N . ALA A 1 99 ? 9.165 -14.629 77.344 1.00 10.91 91 ALA A N 1
ATOM 670 C CA . ALA A 1 99 ? 9.556 -16.033 77.193 1.00 11.15 91 ALA A CA 1
ATOM 671 C C . ALA A 1 99 ? 11.005 -16.264 77.622 1.00 11.30 91 ALA A C 1
ATOM 672 O O . ALA A 1 99 ? 11.343 -17.333 78.138 1.00 10.08 91 ALA A O 1
ATOM 674 N N . ALA A 1 100 ? 11.851 -15.255 77.423 1.00 12.39 92 ALA A N 1
ATOM 675 C CA . ALA A 1 100 ? 13.278 -15.367 77.734 1.00 11.46 92 ALA A CA 1
ATOM 676 C C . ALA A 1 100 ? 13.607 -14.971 79.178 1.00 10.74 92 ALA A C 1
ATOM 677 O O . ALA A 1 100 ? 14.777 -14.929 79.570 1.00 10.42 92 ALA A O 1
ATOM 679 N N . GLY A 1 101 ? 12.579 -14.685 79.967 1.00 9.49 93 GLY A N 1
ATOM 680 C CA . GLY A 1 101 ? 12.771 -14.337 81.364 1.00 10.72 93 GLY A CA 1
ATOM 681 C C . GLY A 1 101 ? 13.537 -13.047 81.616 1.00 11.32 93 GLY A C 1
ATOM 682 O O . GLY A 1 101 ? 14.184 -12.898 82.661 1.00 8.53 93 GLY A O 1
ATOM 683 N N . ARG A 1 102 ? 13.456 -12.116 80.670 1.00 10.90 94 ARG A N 1
ATOM 684 C CA . ARG A 1 102 ? 14.181 -10.851 80.760 1.00 11.50 94 ARG A CA 1
ATOM 685 C C . ARG A 1 102 ? 13.415 -9.750 81.483 1.00 10.12 94 ARG A C 1
ATOM 686 O O . ARG A 1 102 ? 13.891 -8.620 81.560 1.00 9.82 94 ARG A O 1
ATOM 694 N N . ILE A 1 103 ? 12.231 -10.068 82.001 1.00 9.41 95 ILE A N 1
ATOM 695 C CA . ILE A 1 103 ? 11.389 -9.060 82.650 1.00 8.23 95 ILE A CA 1
ATOM 696 C C . ILE A 1 103 ? 11.165 -9.343 84.130 1.00 8.18 95 ILE A C 1
ATOM 697 O O . ILE A 1 103 ? 10.599 -10.369 84.485 1.00 10.05 95 ILE A O 1
ATOM 702 N N . ALA A 1 104 ? 11.606 -8.434 84.992 1.00 8.44 96 ALA A N 1
ATOM 703 C CA . ALA A 1 104 ? 11.278 -8.519 86.411 1.00 8.06 96 ALA A CA 1
ATOM 704 C C . ALA A 1 104 ? 9.984 -7.760 86.682 1.00 9.18 96 ALA A C 1
ATOM 705 O O . ALA A 1 104 ? 9.925 -6.553 86.467 1.00 11.58 96 ALA A O 1
ATOM 707 N N . THR A 1 105 ? 8.953 -8.468 87.144 1.00 8.83 97 THR A N 1
ATOM 708 C CA . THR A 1 105 ? 7.662 -7.850 87.460 1.00 9.72 97 THR A CA 1
ATOM 709 C C . THR A 1 105 ? 7.238 -8.069 88.918 1.00 10.00 97 THR A C 1
ATOM 710 O O . THR A 1 105 ? 7.328 -9.185 89.444 1.00 10.22 97 THR A O 1
ATOM 714 N N . LEU A 1 106 ? 6.788 -6.999 89.568 1.00 9.58 98 LEU A N 1
ATOM 715 C CA . LEU A 1 106 ? 6.207 -7.105 90.903 1.00 10.41 98 LEU A CA 1
ATOM 716 C C . LEU A 1 106 ? 4.926 -6.287 91.044 1.00 11.12 98 LEU A C 1
ATOM 717 O O . LEU A 1 106 ? 4.685 -5.328 90.302 1.00 9.94 98 LEU A O 1
ATOM 722 N N . GLN A 1 107 ? 4.116 -6.685 92.018 1.00 12.59 99 GLN A N 1
ATOM 723 C CA . GLN A 1 107 ? 2.894 -5.992 92.391 1.00 12.29 99 GLN A CA 1
ATOM 724 C C . GLN A 1 107 ? 3.219 -4.709 93.146 1.00 12.11 99 GLN A C 1
ATOM 725 O O . GLN A 1 107 ? 4.107 -4.690 93.995 1.00 11.54 99 GLN A O 1
ATOM 731 N N . THR A 1 108 ? 2.508 -3.632 92.828 1.00 11.57 100 THR A N 1
ATOM 732 C CA . THR A 1 108 ? 2.778 -2.335 93.447 1.00 11.58 100 THR A CA 1
ATOM 733 C C . THR A 1 108 ? 1.503 -1.655 93.931 1.00 11.78 100 THR A C 1
ATOM 734 O O . THR A 1 108 ? 0.388 -2.075 93.597 1.00 10.50 100 THR A O 1
ATOM 738 N N . LEU A 1 109 ? 1.684 -0.599 94.719 1.00 10.07 101 LEU A N 1
ATOM 739 C CA A LEU A 1 109 ? 0.565 0.183 95.216 0.60 10.01 101 LEU A CA 1
ATOM 740 C CA B LEU A 1 109 ? 0.573 0.198 95.227 0.40 10.04 101 LEU A CA 1
ATOM 741 C C . LEU A 1 109 ? 0.139 1.221 94.180 1.00 10.42 101 LEU A C 1
ATOM 742 O O . LEU A 1 109 ? 0.529 2.389 94.246 1.00 10.56 101 LEU A O 1
ATOM 751 N N . GLY A 1 110 ? -0.660 0.777 93.217 1.00 9.66 102 GLY A N 1
ATOM 752 C CA . GLY A 1 110 ? -1.077 1.619 92.114 1.00 8.92 102 GLY A CA 1
ATOM 753 C C . GLY A 1 110 ? 0.088 1.902 91.188 1.00 10.08 102 GLY A C 1
ATOM 754 O O . GLY A 1 110 ? 1.169 1.336 91.331 1.00 10.01 102 GLY A O 1
ATOM 755 N N . GLY A 1 111 ? -0.135 2.773 90.217 1.00 11.86 103 GLY A N 1
ATOM 756 C CA . GLY A 1 111 ? 0.941 3.212 89.350 1.00 10.64 103 GLY A CA 1
ATOM 757 C C . GLY A 1 111 ? 1.931 4.076 90.116 1.00 9.16 103 GLY A C 1
ATOM 758 O O . GLY A 1 111 ? 3.122 4.088 89.800 1.00 9.25 103 GLY A O 1
ATOM 759 N N . SER A 1 112 ? 1.436 4.798 91.119 1.00 8.81 104 SER A N 1
ATOM 760 C CA . SER A 1 112 ? 2.285 5.635 91.966 1.00 11.15 104 SER A CA 1
ATOM 761 C C . SER A 1 112 ? 3.342 4.805 92.666 1.00 11.12 104 SER A C 1
ATOM 762 O O . SER A 1 112 ? 4.523 5.165 92.683 1.00 11.79 104 SER A O 1
ATOM 765 N N . GLY A 1 113 ? 2.897 3.707 93.272 1.00 8.99 105 GLY A N 1
ATOM 766 C CA . GLY A 1 113 ? 3.786 2.815 93.986 1.00 8.08 105 GLY A CA 1
ATOM 767 C C . GLY A 1 113 ? 4.861 2.254 93.080 1.00 7.39 105 GLY A C 1
ATOM 768 O O . GLY A 1 113 ? 5.997 2.051 93.502 1.00 9.62 105 GLY A O 1
ATOM 769 N N . ALA A 1 114 ? 4.504 2.016 91.823 1.00 7.97 106 ALA A N 1
ATOM 770 C CA . ALA A 1 114 ? 5.456 1.497 90.850 1.00 7.80 106 ALA A CA 1
ATOM 771 C C . ALA A 1 114 ? 6.506 2.550 90.522 1.00 9.32 106 ALA A C 1
ATOM 772 O O . ALA A 1 114 ? 7.686 2.240 90.391 1.00 7.79 106 ALA A O 1
ATOM 774 N N . LEU A 1 115 ? 6.067 3.800 90.396 1.00 10.44 107 LEU A N 1
ATOM 775 C CA . LEU A 1 115 ? 6.979 4.898 90.122 1.00 7.96 107 LEU A CA 1
ATOM 776 C C . LEU A 1 115 ? 7.950 5.080 91.292 1.00 8.49 107 LEU A C 1
ATOM 777 O O . LEU A 1 115 ? 9.148 5.310 91.092 1.00 8.85 107 LEU A O 1
ATOM 782 N N . LYS A 1 116 ? 7.426 4.954 92.508 1.00 8.02 108 LYS A N 1
ATOM 783 C CA . LYS A 1 116 ? 8.230 5.099 93.716 1.00 9.11 108 LYS A CA 1
ATOM 784 C C . LYS A 1 116 ? 9.275 4.004 93.843 1.00 9.70 108 LYS A C 1
ATOM 785 O O . LYS A 1 116 ? 10.445 4.297 94.072 1.00 11.00 108 LYS A O 1
ATOM 791 N N . VAL A 1 117 ? 8.847 2.748 93.729 1.00 9.09 109 VAL A N 1
ATOM 792 C CA . VAL A 1 117 ? 9.765 1.619 93.876 1.00 9.73 109 VAL A CA 1
ATOM 793 C C . VAL A 1 117 ? 10.845 1.698 92.808 1.00 9.64 109 VAL A C 1
ATOM 794 O O . VAL A 1 117 ? 12.031 1.496 93.097 1.00 9.52 109 VAL A O 1
ATOM 798 N N . GLY A 1 118 ? 10.430 2.010 91.580 1.00 9.29 110 GLY A N 1
ATOM 799 C CA . GLY A 1 118 ? 11.362 2.208 90.486 1.00 7.76 110 GLY A CA 1
ATOM 800 C C . GLY A 1 118 ? 12.352 3.334 90.753 1.00 8.20 110 GLY A C 1
ATOM 801 O O . GLY A 1 118 ? 13.557 3.168 90.548 1.00 8.65 110 GLY A O 1
ATOM 802 N N . ALA A 1 119 ? 11.848 4.486 91.197 1.00 8.49 111 ALA A N 1
ATOM 803 C CA . ALA A 1 119 ? 12.702 5.630 91.531 1.00 9.24 111 ALA A CA 1
ATOM 804 C C . ALA A 1 119 ? 13.726 5.307 92.622 1.00 10.32 111 ALA A C 1
ATOM 805 O O . ALA A 1 119 ? 14.892 5.710 92.526 1.00 12.03 111 ALA A O 1
ATOM 807 N N . ASP A 1 120 ? 13.293 4.603 93.664 1.00 10.33 112 ASP A N 1
ATOM 808 C CA . ASP A 1 120 ? 14.184 4.267 94.775 1.00 11.73 112 ASP A CA 1
ATOM 809 C C . ASP A 1 120 ? 15.294 3.292 94.334 1.00 12.00 112 ASP A C 1
ATOM 810 O O . ASP A 1 120 ? 16.448 3.422 94.745 1.00 12.85 112 ASP A O 1
ATOM 815 N N . PHE A 1 121 ? 14.930 2.309 93.517 1.00 10.08 113 PHE A N 1
ATOM 816 C CA . PHE A 1 121 ? 15.898 1.393 92.908 1.00 10.59 113 PHE A CA 1
ATOM 817 C C . PHE A 1 121 ? 16.888 2.154 92.019 1.00 10.92 113 PHE A C 1
ATOM 818 O O . PHE A 1 121 ? 18.096 1.953 92.113 1.00 12.60 113 PHE A O 1
ATOM 826 N N . LEU A 1 122 ? 16.373 3.031 91.163 1.00 9.47 114 LEU A N 1
ATOM 827 C CA . LEU A 1 122 ? 17.218 3.798 90.255 1.00 9.72 114 LEU A CA 1
ATOM 828 C C . LEU A 1 122 ? 18.170 4.751 90.979 1.00 10.50 114 LEU A C 1
ATOM 829 O O . LEU A 1 122 ? 19.319 4.901 90.574 1.00 11.43 114 LEU A O 1
ATOM 834 N N . LYS A 1 123 ? 17.700 5.395 92.040 1.00 12.51 115 LYS A N 1
ATOM 835 C CA . LYS A 1 123 ? 18.543 6.321 92.809 1.00 13.03 115 LYS A CA 1
ATOM 836 C C . LYS A 1 123 ? 19.721 5.594 93.431 1.00 13.00 115 LYS A C 1
ATOM 837 O O . LYS A 1 123 ? 20.829 6.128 93.519 1.00 12.37 115 LYS A O 1
ATOM 843 N N . ARG A 1 124 ? 19.474 4.358 93.845 1.00 13.23 116 ARG A N 1
ATOM 844 C CA . ARG A 1 124 ? 20.475 3.573 94.540 1.00 17.05 116 ARG A CA 1
ATOM 845 C C . ARG A 1 124 ? 21.561 3.102 93.583 1.00 17.09 116 ARG A C 1
ATOM 846 O O . ARG A 1 124 ? 22.737 3.046 93.954 1.00 18.11 116 ARG A O 1
ATOM 854 N N . TYR A 1 125 ? 21.173 2.800 92.345 1.00 15.06 117 TYR A N 1
ATOM 855 C CA . TYR A 1 125 ? 22.116 2.243 91.379 1.00 15.27 117 TYR A CA 1
ATOM 856 C C . TYR A 1 125 ? 22.525 3.209 90.279 1.00 14.22 117 TYR A C 1
ATOM 857 O O . TYR A 1 125 ? 23.508 2.973 89.586 1.00 15.68 117 TYR A O 1
ATOM 866 N N . PHE A 1 126 ? 21.791 4.304 90.134 1.00 13.55 118 PHE A N 1
ATOM 867 C CA . PHE A 1 126 ? 22.164 5.352 89.186 1.00 14.03 118 PHE A CA 1
ATOM 868 C C . PHE A 1 126 ? 22.060 6.745 89.822 1.00 14.04 118 PHE A C 1
ATOM 869 O O . PHE A 1 126 ? 21.323 7.601 89.332 1.00 13.50 118 PHE A O 1
ATOM 877 N N . PRO A 1 127 ? 22.822 6.983 90.904 1.00 15.68 119 PRO A N 1
ATOM 878 C CA . PRO A 1 127 ? 22.645 8.180 91.740 1.00 17.75 119 PRO A CA 1
ATOM 879 C C . PRO A 1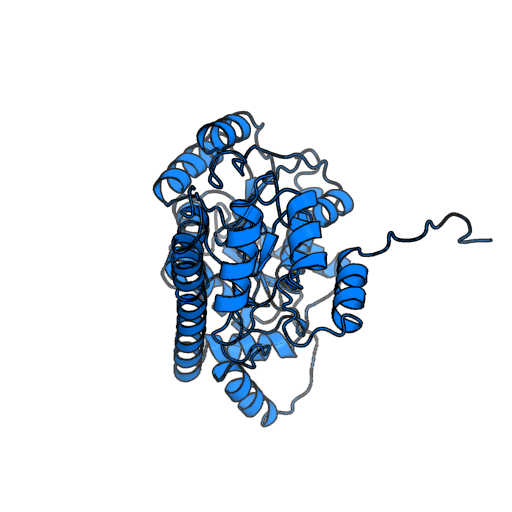 127 ? 22.945 9.500 91.033 1.00 19.76 119 PRO A C 1
ATOM 880 O O . PRO A 1 127 ? 22.427 10.544 91.440 1.00 20.52 119 PRO A O 1
ATOM 884 N N . ASP A 1 128 ? 23.766 9.454 89.989 1.00 19.95 120 ASP A N 1
ATOM 885 C CA . ASP A 1 128 ? 24.170 10.671 89.295 1.00 21.35 120 ASP A CA 1
ATOM 886 C C . ASP A 1 128 ? 23.309 10.967 88.066 1.00 19.41 120 ASP A C 1
ATOM 887 O O . ASP A 1 128 ? 23.437 12.027 87.453 1.00 20.70 120 ASP A O 1
ATOM 892 N N . SER A 1 129 ? 22.431 10.034 87.713 1.00 15.99 121 SER A N 1
ATOM 893 C CA . SER A 1 129 ? 21.473 10.256 86.637 1.00 13.88 121 SER A CA 1
ATOM 894 C C . SER A 1 129 ? 20.473 11.319 87.039 1.00 13.04 121 SER A C 1
ATOM 895 O O . SER A 1 129 ? 20.140 11.449 88.210 1.00 15.17 121 SER A O 1
ATOM 898 N N . GLN A 1 130 ? 19.995 12.089 86.070 1.00 12.49 122 GLN A N 1
ATOM 899 C CA . GLN A 1 130 ? 18.921 13.033 86.331 1.00 13.05 122 GLN A CA 1
ATOM 900 C C . GLN A 1 130 ? 17.663 12.570 8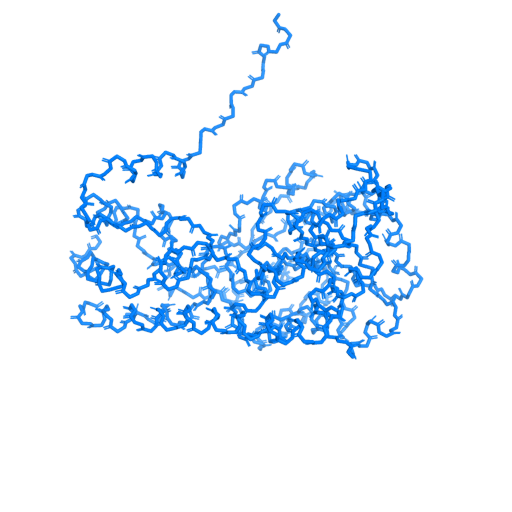5.598 1.00 13.60 122 GLN A C 1
ATOM 901 O O . GLN A 1 130 ? 17.723 11.656 84.771 1.00 13.88 122 GLN A O 1
ATOM 907 N N . VAL A 1 131 ? 16.523 13.177 85.911 1.00 13.30 123 VAL A N 1
ATOM 908 C CA . VAL A 1 131 ? 15.254 12.732 85.343 1.00 10.83 123 VAL A CA 1
ATOM 909 C C . VAL A 1 131 ? 14.669 13.803 84.422 1.00 11.23 123 VAL A C 1
ATOM 910 O O . VAL A 1 131 ? 14.728 14.997 84.732 1.00 12.00 123 VAL A O 1
ATOM 914 N N . TRP A 1 132 ? 14.138 13.375 83.276 1.00 11.23 124 TRP A N 1
ATOM 915 C CA . TRP A 1 132 ? 13.475 14.278 82.331 1.00 10.79 124 TRP A CA 1
ATOM 916 C C . TRP A 1 132 ? 12.015 13.877 82.110 1.00 11.60 124 TRP A C 1
ATOM 917 O O . TRP A 1 132 ? 11.737 12.734 81.750 1.00 11.01 124 TRP A O 1
ATOM 928 N N . LEU A 1 133 ? 11.089 14.813 82.339 1.00 11.70 125 LEU A N 1
ATOM 929 C CA A LEU A 1 133 ? 9.683 14.550 82.052 0.45 10.83 125 LEU A CA 1
ATOM 930 C CA B LEU A 1 133 ? 9.657 14.599 82.101 0.55 10.72 125 LEU A CA 1
ATOM 931 C C . LEU A 1 133 ? 9.154 15.488 80.969 1.00 11.10 125 LEU A C 1
ATOM 932 O O . LEU A 1 133 ? 9.816 16.440 80.580 1.00 12.48 125 LEU A O 1
ATOM 941 N N . SER A 1 134 ? 7.962 15.192 80.468 1.00 10.02 126 SER A N 1
ATOM 942 C CA . SER A 1 134 ? 7.374 15.988 79.404 1.00 10.08 126 SER A CA 1
ATOM 943 C C . SER A 1 134 ? 6.912 17.347 79.913 1.00 11.01 126 SER A C 1
ATOM 944 O O . SER A 1 134 ? 6.577 17.510 81.086 1.00 9.19 126 SER A O 1
ATOM 947 N N . ASP A 1 135 ? 6.896 18.327 79.019 1.00 10.81 127 ASP A N 1
ATOM 948 C CA . ASP A 1 135 ? 6.318 19.625 79.333 1.00 13.10 127 ASP A CA 1
ATOM 949 C C . ASP A 1 135 ? 4.947 19.749 78.682 1.00 14.21 127 ASP A C 1
ATOM 950 O O . ASP A 1 135 ? 4.865 19.956 77.475 1.00 15.17 127 ASP A O 1
ATOM 955 N N . PRO A 1 136 ? 3.862 19.609 79.467 1.00 13.70 128 PRO A N 1
ATOM 956 C CA . PRO A 1 136 ? 3.779 19.311 80.900 1.00 13.59 128 PRO A CA 1
ATOM 957 C C . PRO A 1 136 ? 3.661 17.809 81.163 1.00 12.70 128 PRO A C 1
ATOM 958 O O . PRO A 1 136 ? 3.708 17.020 80.222 1.00 10.81 128 PRO A O 1
ATOM 962 N N . SER A 1 137 ? 3.499 17.421 82.424 1.00 12.03 129 SER A N 1
ATOM 963 C CA . SER A 1 137 ? 3.323 16.010 82.751 1.00 13.17 129 SER A CA 1
ATOM 964 C C . SER A 1 137 ? 2.407 15.844 83.960 1.00 13.23 129 SER A C 1
ATOM 965 O O . SER A 1 137 ? 1.940 16.829 84.522 1.00 14.97 129 SER A O 1
ATOM 968 N N . TRP A 1 138 ? 2.149 14.597 84.339 1.00 15.61 130 TRP A N 1
ATOM 969 C CA . TRP A 1 138 ? 1.351 14.278 85.523 1.00 16.24 130 TRP A CA 1
ATOM 970 C C . TRP A 1 138 ? 1.876 15.042 86.733 1.00 16.25 130 TRP A C 1
ATOM 971 O O . TRP A 1 138 ? 3.082 15.073 86.983 1.00 14.43 130 TRP A O 1
ATOM 982 N N . GLU A 1 139 ? 0.957 15.648 87.476 1.00 18.48 131 GLU A N 1
ATOM 983 C CA . GLU A 1 139 ? 1.286 16.543 88.582 1.00 21.79 131 GLU A CA 1
ATOM 984 C C . GLU A 1 139 ? 2.187 15.938 89.671 1.00 21.10 131 GLU A C 1
ATOM 985 O O . GLU A 1 139 ? 2.831 16.672 90.416 1.00 23.27 131 GLU A O 1
ATOM 991 N N . ASN A 1 140 ? 2.252 14.615 89.767 1.00 18.40 132 ASN A N 1
ATOM 992 C CA . ASN A 1 140 ? 3.030 14.006 90.839 1.00 15.58 132 ASN A CA 1
ATOM 993 C C . ASN A 1 140 ? 4.355 13.386 90.392 1.00 12.51 132 ASN A C 1
ATOM 994 O O . ASN A 1 140 ? 5.095 12.845 91.211 1.00 11.41 132 ASN A O 1
ATOM 999 N N . HIS A 1 141 ? 4.661 13.488 89.102 1.00 11.40 133 HIS A N 1
ATOM 1000 C CA . HIS A 1 141 ? 5.926 12.985 88.567 1.00 11.46 133 HIS A CA 1
ATOM 1001 C C . HIS A 1 141 ? 7.123 13.703 89.179 1.00 12.13 133 HIS A C 1
ATOM 1002 O O . HIS A 1 141 ? 8.060 13.064 89.661 1.00 12.72 133 HIS A O 1
ATOM 1009 N N . ARG A 1 142 ? 7.093 15.033 89.161 1.00 11.70 134 ARG A N 1
ATOM 1010 C CA . ARG A 1 142 ? 8.196 15.808 89.715 1.00 11.72 134 ARG A CA 1
ATOM 1011 C C . ARG A 1 142 ? 8.333 15.550 91.204 1.00 12.43 134 ARG A C 1
ATOM 1012 O O . ARG A 1 142 ? 9.443 15.379 91.714 1.00 12.44 134 ARG A O 1
ATOM 1020 N N . PHE A 1 143 ? 7.196 15.511 91.892 1.00 11.80 135 PHE A N 1
ATOM 1021 C CA . PHE A 1 143 ? 7.183 15.344 93.336 1.00 12.20 135 PHE A CA 1
ATOM 1022 C C . PHE A 1 143 ? 7.815 14.016 93.754 1.00 12.45 135 PHE A C 1
ATOM 1023 O O . PHE A 1 143 ? 8.708 13.989 94.603 1.00 14.65 135 PHE A O 1
ATOM 1031 N N . ILE A 1 144 ? 7.369 12.922 93.145 1.00 9.95 136 ILE A N 1
ATOM 1032 C CA . ILE A 1 144 ? 7.884 11.599 93.480 1.00 8.93 136 ILE A CA 1
ATOM 1033 C C . ILE A 1 144 ? 9.390 11.502 93.217 1.00 10.35 136 ILE A C 1
ATOM 1034 O O . ILE A 1 144 ? 10.150 11.084 94.088 1.00 11.87 136 ILE A O 1
ATOM 1039 N N . PHE A 1 145 ? 9.841 11.917 92.038 1.00 10.23 137 PHE A N 1
ATOM 1040 C CA . PHE A 1 145 ? 11.253 11.738 91.704 1.00 10.18 137 PHE A CA 1
ATOM 1041 C C . PHE A 1 145 ? 12.187 12.727 92.416 1.00 9.33 137 PHE A C 1
ATOM 1042 O O . PHE A 1 145 ? 13.297 12.361 92.804 1.00 10.29 137 PHE A O 1
ATOM 1050 N N . GLU A 1 146 ? 11.747 13.960 92.626 1.00 10.48 138 GLU A N 1
ATOM 1051 C CA . GLU A 1 146 ? 12.556 14.888 93.412 1.00 12.14 138 GLU A CA 1
ATOM 1052 C C . GLU A 1 146 ? 12.668 14.431 94.879 1.00 12.60 138 GLU A C 1
ATOM 1053 O O . GLU A 1 146 ? 13.741 14.501 95.476 1.00 11.11 138 GLU A O 1
ATOM 1059 N N . ARG A 1 147 ? 11.572 13.949 95.461 1.00 11.12 139 ARG A N 1
ATOM 1060 C CA . ARG A 1 147 ? 11.617 13.463 96.839 1.00 13.07 139 ARG A CA 1
ATOM 1061 C C . ARG A 1 147 ? 12.410 12.154 96.946 1.00 13.82 139 ARG A C 1
ATOM 1062 O O . ARG A 1 147 ? 12.903 11.810 98.016 1.00 15.33 139 ARG A O 1
ATOM 1070 N N . ALA A 1 148 ? 12.545 11.445 95.827 1.00 13.43 140 ALA A N 1
ATOM 1071 C CA . ALA A 1 148 ? 13.365 10.233 95.759 1.00 13.75 140 ALA A CA 1
ATOM 1072 C C . ALA A 1 148 ? 14.855 10.549 95.568 1.00 14.35 140 ALA A C 1
ATOM 1073 O O . ALA A 1 148 ? 15.700 9.648 95.580 1.00 15.67 140 ALA A O 1
ATOM 1075 N N . GLY A 1 149 ? 15.174 11.827 95.387 1.00 14.67 141 GLY A N 1
ATOM 1076 C CA . GLY A 1 149 ? 16.556 12.274 95.337 1.00 14.31 141 GLY A CA 1
ATOM 1077 C C . GLY A 1 149 ? 17.083 12.677 93.972 1.00 15.47 141 GLY A C 1
ATOM 1078 O O . GLY A 1 149 ? 18.289 12.872 93.812 1.00 15.83 141 GLY A O 1
ATOM 1079 N N . PHE A 1 150 ? 16.198 12.805 92.985 1.00 14.14 142 PHE A N 1
ATOM 1080 C CA . PHE A 1 150 ? 16.629 13.152 91.630 1.00 13.58 142 PHE A CA 1
ATOM 1081 C C . PHE A 1 150 ? 16.432 14.620 91.289 1.00 14.26 142 PHE A C 1
ATOM 1082 O O . PHE A 1 150 ? 15.415 15.221 91.646 1.00 13.90 142 PHE A O 1
ATOM 1090 N N . THR A 1 151 ? 17.406 15.184 90.579 1.00 13.51 143 THR A N 1
ATOM 1091 C CA . THR A 1 151 ? 17.211 16.440 89.869 1.00 13.08 143 THR A CA 1
ATOM 1092 C C . THR A 1 151 ? 16.288 16.170 88.685 1.00 13.32 143 THR A C 1
ATOM 1093 O O . THR A 1 151 ? 16.526 15.259 87.889 1.00 10.69 143 THR A O 1
ATOM 1097 N N . VAL A 1 152 ? 15.229 16.957 88.574 1.00 14.18 144 VAL A N 1
ATOM 1098 C CA . VAL A 1 152 ? 14.204 16.690 87.581 1.00 13.03 144 VAL A CA 1
ATOM 1099 C C . VAL A 1 152 ? 14.119 17.821 86.562 1.00 13.67 144 VAL A C 1
ATOM 1100 O O . VAL A 1 152 ? 13.999 18.995 86.921 1.00 14.61 144 VAL A O 1
ATOM 1104 N N . ASN A 1 153 ? 14.197 17.446 85.289 1.00 13.54 145 ASN A N 1
ATOM 1105 C CA . ASN A 1 153 ? 14.145 18.391 84.184 1.00 13.32 145 ASN A CA 1
ATOM 1106 C C . ASN A 1 153 ? 12.997 18.082 83.224 1.00 12.59 145 ASN A C 1
ATOM 1107 O O . ASN A 1 153 ? 12.279 17.098 83.392 1.00 9.89 145 ASN A O 1
ATOM 1112 N N . THR A 1 154 ? 12.825 18.932 82.216 1.00 14.20 146 THR A N 1
ATOM 1113 C CA . THR A 1 154 ? 11.751 18.748 81.249 1.00 13.78 146 THR A CA 1
ATOM 1114 C C . THR A 1 154 ? 12.279 18.675 79.820 1.00 12.87 146 THR A C 1
ATOM 1115 O O . THR A 1 154 ? 13.389 19.124 79.533 1.00 12.92 146 THR A O 1
ATOM 1119 N N . TYR A 1 155 ? 11.482 18.088 78.934 1.00 12.72 147 TYR A N 1
ATOM 1120 C CA . TYR A 1 155 ? 11.742 18.143 77.500 1.00 12.72 147 TYR A CA 1
ATOM 1121 C C . TYR A 1 155 ? 10.505 18.727 76.817 1.00 12.39 147 TYR A C 1
ATOM 1122 O O . TYR A 1 155 ? 9.399 18.625 77.357 1.00 11.90 147 TYR A O 1
ATOM 1131 N N . PRO A 1 156 ? 10.688 19.371 75.647 1.00 12.71 148 PRO A N 1
ATOM 1132 C CA . PRO A 1 156 ? 9.533 19.931 74.932 1.00 12.39 148 PRO A CA 1
ATOM 1133 C C . PRO A 1 156 ? 8.525 18.843 74.594 1.00 11.91 148 PRO A C 1
ATOM 1134 O O . PRO A 1 156 ? 8.927 17.722 74.273 1.00 11.88 148 PRO A O 1
ATOM 1138 N N . TYR A 1 157 ? 7.237 19.155 74.666 1.00 10.96 149 TYR A N 1
ATOM 1139 C CA . TYR A 1 157 ? 6.236 18.145 74.361 1.00 11.19 149 TYR A CA 1
ATOM 1140 C C . TYR A 1 157 ? 4.982 18.784 73.789 1.00 11.37 149 TYR A C 1
ATOM 1141 O O . TYR A 1 157 ? 4.748 18.725 72.588 1.00 13.10 149 TYR A O 1
ATOM 1150 N N . TYR A 1 158 ? 4.182 19.411 74.643 1.00 11.32 150 TYR A N 1
ATOM 1151 C CA . TYR A 1 158 ? 2.930 19.995 74.177 1.00 12.00 150 TYR A CA 1
ATOM 1152 C C . TYR A 1 158 ? 3.197 21.234 73.344 1.00 13.31 150 TYR A C 1
ATOM 1153 O O . TYR A 1 158 ? 4.089 22.032 73.661 1.00 14.25 150 TYR A O 1
ATOM 1162 N N . ASP A 1 159 ? 2.434 21.379 72.265 1.00 12.55 151 ASP A N 1
ATOM 1163 C CA . ASP A 1 159 ? 2.566 22.532 71.395 1.00 15.17 151 ASP A CA 1
ATOM 1164 C C . ASP A 1 159 ? 1.359 23.425 71.578 1.00 16.26 151 ASP A C 1
ATOM 1165 O O . ASP A 1 159 ? 0.287 23.137 71.053 1.00 16.03 151 ASP A O 1
ATOM 1170 N N . GLU A 1 160 ? 1.554 24.507 72.325 1.00 17.93 152 GLU A N 1
ATOM 1171 C CA . GLU A 1 160 ? 0.494 25.466 72.626 1.00 22.07 152 GLU A CA 1
ATOM 1172 C C . GLU A 1 160 ? -0.254 25.947 71.385 1.00 24.86 152 GLU A C 1
ATOM 1173 O O . GLU A 1 160 ? -1.472 26.142 71.416 1.00 26.66 152 GLU A O 1
ATOM 1175 N N . ALA A 1 161 ? 0.477 26.137 70.294 1.00 25.04 153 ALA A N 1
ATOM 1176 C CA . ALA A 1 161 ? -0.107 26.718 69.093 1.00 25.86 153 ALA A CA 1
ATOM 1177 C C . ALA A 1 161 ? -0.974 25.730 68.320 1.00 26.90 153 ALA A C 1
ATOM 1178 O O . ALA A 1 161 ? -1.931 26.134 67.657 1.00 29.59 153 ALA A O 1
ATOM 1180 N N . THR A 1 162 ? -0.651 24.442 68.400 1.00 25.02 154 THR A N 1
ATOM 1181 C CA . THR A 1 162 ? -1.372 23.445 67.610 1.00 23.76 154 THR A CA 1
ATOM 1182 C C . THR A 1 162 ? -2.331 22.599 68.443 1.00 22.77 154 THR A C 1
ATOM 1183 O O . THR A 1 162 ? -3.305 22.053 67.917 1.00 23.69 154 THR A O 1
ATOM 1187 N N . GLY A 1 163 ? -2.057 22.495 69.741 1.00 19.59 155 GLY A N 1
ATOM 1188 C CA . GLY A 1 163 ? -2.795 21.588 70.594 1.00 15.97 155 GLY A CA 1
ATOM 1189 C C . GLY A 1 163 ? -2.257 20.197 70.352 1.00 14.64 155 GLY A C 1
ATOM 1190 O O . GLY A 1 163 ? -2.880 19.204 70.730 1.00 13.52 155 GLY A O 1
ATOM 1191 N N . GLY A 1 164 ? -1.087 20.140 69.715 1.00 14.60 156 GLY A N 1
ATOM 1192 C CA . GLY A 1 164 ? -0.473 18.886 69.323 1.00 14.23 156 GLY A CA 1
ATOM 1193 C C . GLY A 1 164 ? 0.898 18.661 69.929 1.00 13.57 156 GLY A C 1
ATOM 1194 O O . GLY A 1 164 ? 1.165 19.052 71.067 1.00 13.53 156 GLY A O 1
ATOM 1195 N N . LEU A 1 165 ? 1.773 18.022 69.165 1.00 11.31 157 LEU A N 1
ATOM 1196 C CA . LEU A 1 165 ? 3.057 17.577 69.689 1.00 15.19 157 LEU A CA 1
ATOM 1197 C C . LEU A 1 165 ? 4.246 18.264 69.019 1.00 16.55 157 LEU A C 1
ATOM 1198 O O . LEU A 1 165 ? 4.315 18.350 67.794 1.00 17.65 157 LEU A O 1
ATOM 1203 N N . LYS A 1 166 ? 5.180 18.754 69.829 1.00 15.67 158 LYS A N 1
ATOM 1204 C CA . LYS A 1 166 ? 6.436 19.284 69.311 1.00 15.57 158 LYS A CA 1
ATOM 1205 C C . LYS A 1 166 ? 7.437 18.156 69.161 1.00 13.92 158 LYS A C 1
ATOM 1206 O O . LYS A 1 166 ? 8.424 18.108 69.890 1.00 13.52 158 LYS A O 1
ATOM 1212 N N . PHE A 1 167 ? 7.192 17.245 68.227 1.00 13.26 159 PHE A N 1
ATOM 1213 C CA . PHE A 1 167 ? 7.998 16.037 68.184 1.00 12.90 159 PHE A CA 1
ATOM 1214 C C . PHE A 1 167 ? 9.460 16.273 67.823 1.00 13.86 159 PHE A C 1
ATOM 1215 O O . PHE A 1 167 ? 10.344 15.629 68.382 1.00 14.20 159 PHE A O 1
ATOM 1223 N N . ASP A 1 168 ? 9.719 17.176 66.881 1.00 15.90 160 ASP A N 1
ATOM 1224 C CA . ASP A 1 168 ? 11.093 17.483 66.503 1.00 16.34 160 ASP A CA 1
ATOM 1225 C C . ASP A 1 168 ? 11.882 18.019 67.704 1.00 16.64 160 ASP A C 1
ATOM 1226 O O . ASP A 1 168 ? 13.012 17.599 67.942 1.00 16.34 160 ASP A O 1
ATOM 1231 N N . ALA A 1 169 ? 11.282 18.940 68.457 1.00 16.66 161 ALA A N 1
ATOM 1232 C CA . ALA A 1 169 ? 11.939 19.529 69.623 1.00 14.93 161 ALA A CA 1
ATOM 1233 C C . ALA A 1 169 ? 12.110 18.504 70.745 1.00 13.00 161 ALA A C 1
ATOM 1234 O O . ALA A 1 169 ? 13.138 18.484 71.423 1.00 12.17 161 ALA A O 1
ATOM 1236 N N . MET A 1 170 ? 11.095 17.666 70.939 1.00 11.63 162 MET A N 1
ATOM 1237 C CA . MET A 1 170 ? 11.153 16.570 71.899 1.00 10.41 162 MET A CA 1
ATOM 1238 C C . MET A 1 170 ? 12.298 15.614 71.585 1.00 13.03 162 MET A C 1
ATOM 1239 O O . MET A 1 170 ? 13.085 15.262 72.466 1.00 13.57 162 MET A O 1
ATOM 1244 N N . LEU A 1 171 ? 12.390 15.205 70.322 1.00 13.38 163 LEU A N 1
ATOM 1245 C CA . LEU A 1 171 ? 13.399 14.250 69.880 1.00 13.20 163 LEU A CA 1
ATOM 1246 C C . LEU A 1 171 ? 14.817 14.825 69.980 1.00 13.72 163 LEU A C 1
ATOM 1247 O O . LEU A 1 171 ? 15.749 14.138 70.403 1.00 14.28 163 LEU A O 1
ATOM 1252 N N . ALA A 1 172 ? 14.976 16.090 69.605 1.00 13.24 164 ALA A N 1
ATOM 1253 C CA . ALA A 1 172 ? 16.284 16.738 69.672 1.00 13.66 164 ALA A CA 1
ATOM 1254 C C . ALA A 1 172 ? 16.752 16.939 71.122 1.00 13.90 164 ALA A C 1
ATOM 1255 O O . ALA A 1 172 ? 17.937 16.775 71.426 1.00 14.27 164 ALA A O 1
ATOM 1257 N N . ALA A 1 173 ? 15.833 17.293 72.014 1.00 10.35 165 ALA A N 1
ATOM 1258 C CA . ALA A 1 173 ? 16.186 17.460 73.420 1.00 10.72 165 ALA A CA 1
ATOM 1259 C C . ALA A 1 173 ? 16.633 16.130 74.030 1.00 12.70 165 ALA A C 1
ATOM 1260 O O . ALA A 1 173 ? 17.630 16.069 74.753 1.00 14.00 165 ALA A O 1
ATOM 1262 N N . ILE A 1 174 ? 15.894 15.065 73.734 1.00 12.28 166 ILE A N 1
ATOM 1263 C CA . ILE A 1 174 ? 16.201 13.750 74.284 1.00 12.94 166 ILE A CA 1
ATOM 1264 C C . ILE A 1 174 ? 17.486 13.189 73.670 1.00 11.94 166 ILE A C 1
ATOM 1265 O O . ILE A 1 174 ? 18.284 12.554 74.363 1.00 10.63 166 ILE A O 1
ATOM 1270 N N . ASP A 1 175 ? 17.706 13.465 72.388 1.00 11.33 167 ASP A N 1
ATOM 1271 C CA . ASP A 1 175 ? 18.934 13.037 71.715 1.00 12.68 167 ASP A CA 1
ATOM 1272 C C . ASP A 1 175 ? 20.191 13.650 72.328 1.00 13.89 167 ASP A C 1
ATOM 1273 O O . ASP A 1 175 ? 21.297 13.136 72.136 1.00 14.17 167 ASP A O 1
ATOM 1278 N N . ALA A 1 176 ? 20.026 14.745 73.060 1.00 13.12 168 ALA A N 1
ATOM 1279 C CA . ALA A 1 176 ? 21.167 15.466 73.607 1.00 14.35 168 ALA A CA 1
ATOM 1280 C C . ALA A 1 176 ? 21.525 15.029 75.029 1.00 15.96 168 ALA A C 1
ATOM 1281 O O . ALA A 1 176 ? 22.481 15.545 75.614 1.00 16.82 168 ALA A O 1
ATOM 1283 N N . LEU A 1 177 ? 20.770 14.082 75.582 1.00 14.03 169 LEU A N 1
ATOM 1284 C CA . LEU A 1 177 ? 20.991 13.647 76.959 1.00 14.59 169 LEU A CA 1
ATOM 1285 C C . LEU A 1 177 ? 22.185 12.703 77.093 1.00 14.96 169 LEU A C 1
ATOM 1286 O O . LEU A 1 177 ? 22.478 11.919 76.186 1.00 15.17 169 LEU A O 1
ATOM 1291 N N . PRO A 1 178 ? 22.875 12.770 78.238 1.00 14.74 170 PRO A N 1
ATOM 1292 C CA . PRO A 1 178 ? 23.986 11.855 78.498 1.00 14.96 170 PRO A CA 1
ATOM 1293 C C . PRO A 1 178 ? 23.471 10.452 78.776 1.00 13.57 170 PRO A C 1
ATOM 1294 O O . PRO A 1 178 ? 22.291 10.289 79.103 1.00 12.39 170 PRO A O 1
ATOM 1298 N N . ALA A 1 179 ? 24.343 9.461 78.645 1.00 13.38 171 ALA A N 1
ATOM 1299 C CA . ALA A 1 179 ? 23.974 8.078 78.923 1.00 13.69 171 ALA A CA 1
ATOM 1300 C C . ALA A 1 179 ? 23.409 7.931 80.332 1.00 13.48 171 ALA A C 1
ATOM 1301 O O . ALA A 1 179 ? 23.832 8.631 81.270 1.00 13.38 171 ALA A O 1
ATOM 1303 N N . ARG A 1 180 ? 22.427 7.035 80.438 1.00 12.44 172 ARG A N 1
ATOM 1304 C CA . ARG A 1 180 ? 21.748 6.659 81.681 1.00 12.76 172 ARG A CA 1
ATOM 1305 C C . ARG A 1 180 ? 20.850 7.755 82.252 1.00 12.89 172 ARG A C 1
ATOM 1306 O O . ARG A 1 180 ? 20.402 7.666 83.391 1.00 13.47 172 ARG A O 1
ATOM 1314 N N . SER A 1 181 ? 20.564 8.774 81.448 1.00 12.30 173 SER A N 1
ATOM 1315 C CA . SER A 1 181 ? 19.525 9.732 81.798 1.00 11.85 173 SER A CA 1
ATOM 1316 C C . SER A 1 181 ? 18.175 9.018 81.877 1.00 11.28 173 SER A C 1
ATOM 1317 O O . SER A 1 181 ? 17.840 8.201 81.017 1.00 10.75 173 SER A O 1
ATOM 1320 N N . ILE A 1 182 ? 17.406 9.318 82.916 1.00 11.18 174 ILE A N 1
ATOM 1321 C CA . ILE A 1 182 ? 16.106 8.683 83.101 1.00 10.90 174 ILE A CA 1
ATOM 1322 C C . ILE A 1 182 ? 15.022 9.512 82.417 1.00 12.15 174 ILE A C 1
ATOM 1323 O O . ILE A 1 182 ? 14.802 10.670 82.765 1.00 13.08 174 ILE A O 1
ATOM 1328 N N . VAL A 1 183 ? 14.345 8.918 81.438 1.00 10.87 175 VAL A N 1
ATOM 1329 C CA . VAL A 1 183 ? 13.351 9.650 80.665 1.00 9.98 175 VAL A CA 1
ATOM 1330 C C . VAL A 1 183 ? 11.949 9.111 80.929 1.00 10.10 175 VAL A C 1
ATOM 1331 O O . VAL A 1 183 ? 11.611 8.008 80.508 1.00 10.75 175 VAL A O 1
ATOM 1335 N N . LEU A 1 184 ? 11.140 9.896 81.635 1.00 10.14 176 LEU A N 1
ATOM 1336 C CA . LEU A 1 184 ? 9.756 9.525 81.927 1.00 9.77 176 LEU A CA 1
ATOM 1337 C C . LEU A 1 184 ? 8.891 9.749 80.698 1.00 8.97 176 LEU A C 1
ATOM 1338 O O . LEU A 1 184 ? 8.814 10.863 80.168 1.00 9.15 176 LEU A O 1
ATOM 1343 N N . LEU A 1 185 ? 8.236 8.690 80.248 1.00 7.49 177 LEU A N 1
ATOM 1344 C CA . LEU A 1 185 ? 7.420 8.759 79.043 1.00 8.46 177 LEU A CA 1
ATOM 1345 C C . LEU A 1 185 ? 6.019 8.225 79.295 1.00 8.55 177 LEU A C 1
ATOM 1346 O O . LEU A 1 185 ? 5.859 7.165 79.897 1.00 8.78 177 LEU A O 1
ATOM 1351 N N . HIS A 1 186 ? 5.006 8.963 78.848 1.00 8.02 178 HIS A N 1
ATOM 1352 C CA . HIS A 1 186 ? 3.648 8.451 78.869 1.00 8.96 178 HIS A CA 1
ATOM 1353 C C . HIS A 1 186 ? 3.513 7.447 77.726 1.00 10.32 178 HIS A C 1
ATOM 1354 O O . HIS A 1 186 ? 3.870 7.748 76.589 1.00 10.92 178 HIS A O 1
ATOM 1361 N N . ALA A 1 187 ? 3.019 6.251 78.027 1.00 9.63 179 ALA A N 1
ATOM 1362 C CA . ALA A 1 187 ? 2.839 5.224 76.996 1.00 10.52 179 ALA A CA 1
ATOM 1363 C C . ALA A 1 187 ? 1.789 5.640 75.969 1.00 11.25 179 ALA A C 1
ATOM 1364 O O . ALA A 1 187 ? 1.922 5.372 74.774 1.00 12.78 179 ALA A O 1
ATOM 1366 N N . CYS A 1 188 ? 0.740 6.291 76.458 1.00 11.76 180 CYS A N 1
ATOM 1367 C CA . CYS A 1 188 ? -0.366 6.770 75.635 1.00 9.06 180 CYS A CA 1
ATOM 1368 C C . CYS A 1 188 ? -1.307 7.510 76.573 1.00 8.72 180 CYS A C 1
ATOM 1369 O O . CYS A 1 188 ? -1.066 7.527 77.781 1.00 7.41 180 CYS A O 1
ATOM 1372 N N . CYS A 1 189 ? -2.364 8.110 76.026 1.00 8.73 181 CYS A N 1
ATOM 1373 C CA . CYS A 1 189 ? -3.370 8.808 76.839 1.00 8.80 181 CYS A CA 1
ATOM 1374 C C . CYS A 1 189 ? -2.718 9.808 77.786 1.00 10.12 181 CYS A C 1
ATOM 1375 O O . CYS A 1 189 ? -2.894 9.738 79.006 1.00 10.50 181 CYS A O 1
ATOM 1378 N N . HIS A 1 190 ? -1.951 10.732 77.209 1.00 10.03 182 HIS A N 1
ATOM 1379 C CA . HIS A 1 190 ? -1.131 11.653 77.988 1.00 8.72 182 HIS A CA 1
ATOM 1380 C C . HIS A 1 190 ? -1.943 12.439 79.008 1.00 9.00 182 HIS A C 1
ATOM 1381 O O . HIS A 1 190 ? -3.023 12.945 78.713 1.00 6.66 182 HIS A O 1
ATOM 1388 N N . ASN A 1 191 ? -1.408 12.512 80.219 1.00 8.84 183 ASN A N 1
ATOM 1389 C CA . ASN A 1 191 ? -1.996 13.287 81.293 1.00 8.46 183 ASN A CA 1
ATOM 1390 C C . ASN A 1 191 ? -1.043 14.441 81.576 1.00 8.39 183 ASN A C 1
ATOM 1391 O O . ASN A 1 191 ? 0.088 14.216 81.992 1.00 11.28 183 ASN A O 1
ATOM 1396 N N . PRO A 1 192 ? -1.495 15.691 81.400 1.00 8.59 184 PRO A N 1
ATOM 1397 C CA . PRO A 1 192 ? -2.857 16.196 81.229 1.00 8.48 184 PRO A CA 1
ATOM 1398 C C . PRO A 1 192 ? -3.331 16.540 79.813 1.00 9.21 184 PRO A C 1
ATOM 1399 O O . PRO A 1 192 ? -4.477 16.973 79.696 1.00 9.68 184 PRO A O 1
ATOM 1403 N N . THR A 1 193 ? -2.515 16.359 78.777 1.00 9.51 185 THR A N 1
ATOM 1404 C CA . THR A 1 193 ? -2.796 17.013 77.495 1.00 10.56 185 THR A CA 1
ATOM 1405 C C . THR A 1 193 ? -3.549 16.157 76.482 1.00 10.65 185 THR A C 1
ATOM 1406 O O . THR A 1 193 ? -4.192 16.684 75.575 1.00 10.41 185 THR A O 1
ATOM 1410 N N . GLY A 1 194 ? -3.463 14.841 76.618 1.00 10.46 186 GLY A N 1
ATOM 1411 C CA . GLY A 1 194 ? -4.078 13.952 75.649 1.00 9.02 186 GLY A CA 1
ATOM 1412 C C . GLY A 1 194 ? -3.305 13.879 74.340 1.00 10.54 186 GLY A C 1
ATOM 1413 O O . GLY A 1 194 ? -3.721 13.196 73.403 1.00 9.88 186 GLY A O 1
ATOM 1414 N N . VAL A 1 195 ? -2.170 14.569 74.263 1.00 10.01 187 VAL A N 1
ATOM 1415 C CA . VAL A 1 195 ? -1.357 14.500 73.050 1.00 8.95 187 VAL A CA 1
ATOM 1416 C C . VAL A 1 195 ? -0.433 13.276 73.107 1.00 8.74 187 VAL A C 1
ATOM 1417 O O . VAL A 1 195 ? 0.381 13.145 74.021 1.00 6.94 187 VAL A O 1
ATOM 1421 N N . ASP A 1 196 ? -0.567 12.386 72.125 1.00 10.32 188 ASP A N 1
ATOM 1422 C CA . ASP A 1 196 ? 0.232 11.155 72.072 1.00 10.40 188 ASP A CA 1
ATOM 1423 C C . ASP A 1 196 ? 1.149 11.093 70.853 1.00 11.14 188 ASP A C 1
ATOM 1424 O O . ASP A 1 196 ? 0.849 11.664 69.807 1.00 11.21 188 ASP A O 1
ATOM 1429 N N . LEU A 1 197 ? 2.256 10.370 70.985 1.00 11.04 189 LEU A N 1
ATOM 1430 C CA . LEU A 1 197 ? 3.083 10.035 69.831 1.00 9.19 189 LEU A CA 1
ATOM 1431 C C . LEU A 1 197 ? 2.363 8.999 68.981 1.00 9.58 189 LEU A C 1
ATOM 1432 O O . LEU A 1 197 ? 1.609 8.181 69.516 1.00 10.26 189 LEU A O 1
ATOM 1437 N N . ASP A 1 198 ? 2.591 9.014 67.668 1.00 7.92 190 ASP A N 1
ATOM 1438 C CA . ASP A 1 198 ? 2.139 7.895 66.841 1.00 8.66 190 ASP A CA 1
ATOM 1439 C C . ASP A 1 198 ? 3.254 6.846 66.782 1.00 8.51 190 ASP A C 1
ATOM 1440 O O . ASP A 1 198 ? 4.358 7.080 67.263 1.00 6.43 190 ASP A O 1
ATOM 1445 N N . GLU A 1 199 ? 2.954 5.686 66.210 1.00 7.19 191 GLU A N 1
ATOM 1446 C CA . GLU A 1 199 ? 3.886 4.558 66.222 1.00 7.11 191 GLU A CA 1
ATOM 1447 C C . GLU A 1 199 ? 5.150 4.799 65.416 1.00 7.30 191 GLU A C 1
ATOM 1448 O O . GLU A 1 199 ? 6.173 4.171 65.673 1.00 7.87 191 GLU A O 1
ATOM 1454 N N . GLY A 1 200 ? 5.080 5.708 64.448 1.00 7.97 192 GLY A N 1
ATOM 1455 C CA . GLY A 1 200 ? 6.256 6.112 63.698 1.00 9.16 192 GLY A CA 1
ATOM 1456 C C . GLY A 1 200 ? 7.172 6.983 64.542 1.00 10.21 192 GLY A C 1
ATOM 1457 O O . GLY A 1 200 ? 8.388 6.781 64.561 1.00 10.60 192 GLY A O 1
ATOM 1458 N N . GLN A 1 201 ? 6.583 7.944 65.252 1.00 9.76 193 GLN A N 1
ATOM 1459 C CA . GLN A 1 201 ? 7.336 8.801 66.164 1.00 9.19 193 GLN A CA 1
ATOM 1460 C C . GLN A 1 201 ? 7.951 7.965 67.286 1.00 9.85 193 GLN A C 1
ATOM 1461 O O . GLN A 1 201 ? 9.090 8.201 67.702 1.00 9.74 193 GLN A O 1
ATOM 1467 N N . TRP A 1 202 ? 7.209 6.964 67.751 1.00 10.46 194 TRP A N 1
ATOM 1468 C CA . TRP A 1 202 ? 7.728 6.045 68.762 1.00 10.60 194 TRP A CA 1
ATOM 1469 C C . TRP A 1 202 ? 8.983 5.324 68.287 1.00 8.74 194 TRP A C 1
ATOM 1470 O O . TRP A 1 202 ? 9.967 5.267 69.011 1.00 8.18 194 TRP A O 1
ATOM 1481 N N . GLU A 1 203 ? 8.954 4.775 67.077 1.00 9.02 195 GLU A N 1
ATOM 1482 C CA . GLU A 1 203 ? 10.131 4.081 66.555 1.00 8.83 195 GLU A CA 1
ATOM 1483 C C . GLU A 1 203 ? 11.338 5.007 66.497 1.00 8.40 195 GLU A C 1
ATOM 1484 O O . GLU A 1 203 ? 12.447 4.597 66.865 1.00 8.25 195 GLU A O 1
ATOM 1490 N N . LYS A 1 204 ? 11.128 6.244 66.039 1.00 8.16 196 LYS A N 1
ATOM 1491 C CA . LYS A 1 204 ? 12.219 7.224 65.948 1.00 8.96 196 LYS A CA 1
ATOM 1492 C C . LYS A 1 204 ? 12.758 7.613 67.317 1.00 9.55 196 LYS A C 1
ATOM 1493 O O . LYS A 1 204 ? 13.963 7.820 67.485 1.00 10.30 196 LYS A O 1
ATOM 1499 N N . LEU A 1 205 ? 11.866 7.720 68.293 1.00 8.44 197 LEU A N 1
ATOM 1500 C CA . LEU A 1 205 ? 12.280 8.011 69.655 1.00 9.41 197 LEU A CA 1
ATOM 1501 C C . LEU A 1 205 ? 13.100 6.860 70.233 1.00 9.71 197 LEU A C 1
ATOM 1502 O O . LEU A 1 205 ? 14.093 7.090 70.911 1.00 8.74 197 LEU A O 1
ATOM 1507 N N . ILE A 1 206 ? 12.689 5.624 69.956 1.00 10.40 198 ILE A N 1
ATOM 1508 C CA . ILE A 1 206 ? 13.393 4.464 70.496 1.00 9.20 198 ILE A CA 1
ATOM 1509 C C . ILE A 1 206 ? 14.781 4.337 69.863 1.00 9.39 198 ILE A C 1
ATOM 1510 O O . ILE A 1 206 ? 15.736 3.956 70.543 1.00 9.62 198 ILE A O 1
ATOM 1515 N N . ASP A 1 207 ? 14.894 4.681 68.580 1.00 9.98 199 ASP A N 1
ATOM 1516 C CA . ASP A 1 207 ? 16.197 4.749 67.914 1.00 10.92 199 ASP A CA 1
ATOM 1517 C C . ASP A 1 207 ? 17.194 5.544 68.759 1.00 12.72 199 ASP A C 1
ATOM 1518 O O . ASP A 1 207 ? 18.312 5.102 69.007 1.00 14.01 199 ASP A O 1
ATOM 1523 N N . VAL A 1 208 ? 16.764 6.726 69.183 1.00 13.05 200 VAL A N 1
ATOM 1524 C CA . VAL A 1 208 ? 17.576 7.639 69.978 1.00 13.18 200 VAL A CA 1
ATOM 1525 C C . VAL A 1 208 ? 17.863 7.102 71.389 1.00 11.24 200 VAL A C 1
ATOM 1526 O O . VAL A 1 208 ? 19.011 7.085 71.837 1.00 10.78 200 VAL A O 1
ATOM 1530 N N . ILE A 1 209 ? 16.814 6.661 72.072 1.00 8.09 201 ILE A N 1
ATOM 1531 C CA . ILE A 1 209 ? 16.926 6.092 73.414 1.00 8.57 201 ILE A CA 1
ATOM 1532 C C . ILE A 1 209 ? 17.922 4.928 73.453 1.00 9.81 201 ILE A C 1
ATOM 1533 O O . ILE A 1 209 ? 18.772 4.849 74.351 1.00 9.19 201 ILE A O 1
ATOM 1538 N N . GLU A 1 210 ? 17.825 4.043 72.464 1.00 8.76 202 GLU A N 1
ATOM 1539 C CA . GLU A 1 210 ? 18.764 2.940 72.319 1.00 10.47 202 GLU A CA 1
ATOM 1540 C C . GLU A 1 210 ? 20.191 3.438 72.064 1.00 11.32 202 GLU A C 1
ATOM 1541 O O . GLU A 1 210 ? 21.131 3.049 72.763 1.00 13.86 202 GLU A O 1
ATOM 1547 N N . ALA A 1 211 ? 20.350 4.293 71.060 1.00 9.94 203 ALA A N 1
ATOM 1548 C CA . ALA A 1 211 ? 21.676 4.741 70.646 1.00 11.15 203 ALA A CA 1
ATOM 1549 C C . ALA A 1 211 ? 22.385 5.524 71.744 1.00 11.89 203 ALA A C 1
ATOM 1550 O O . ALA A 1 211 ? 23.598 5.405 71.913 1.00 12.92 203 ALA A O 1
ATOM 1552 N N . ARG A 1 212 ? 21.632 6.323 72.489 1.00 10.93 204 ARG A N 1
ATOM 1553 C CA . ARG A 1 212 ? 22.238 7.177 73.504 1.00 10.63 204 ARG A CA 1
ATOM 1554 C C . ARG A 1 212 ? 22.326 6.503 74.876 1.00 11.09 204 ARG A C 1
ATOM 1555 O O . ARG A 1 212 ? 22.797 7.111 75.835 1.00 11.38 204 ARG A O 1
ATOM 1563 N N . GLU A 1 213 ? 21.878 5.251 74.954 1.00 10.96 205 GLU A N 1
ATOM 1564 C CA . GLU A 1 213 ? 21.958 4.456 76.179 1.00 13.13 205 GLU A CA 1
ATOM 1565 C C . GLU A 1 213 ? 21.218 5.121 77.323 1.00 12.88 205 GLU A C 1
ATOM 1566 O O . GLU A 1 213 ? 21.722 5.195 78.448 1.00 10.73 205 GLU A O 1
ATOM 1572 N N . LEU A 1 214 ? 20.022 5.612 77.021 1.00 12.32 206 LEU A N 1
ATOM 1573 C CA . LEU A 1 214 ? 19.178 6.243 78.024 1.00 11.39 206 LEU A CA 1
ATOM 1574 C C . LEU A 1 214 ? 18.362 5.204 78.788 1.00 13.95 206 LEU A C 1
ATOM 1575 O O . LEU A 1 214 ? 18.301 4.032 78.393 1.00 13.94 206 LEU A O 1
ATOM 1580 N N . LEU A 1 215 ? 17.747 5.650 79.881 1.00 13.39 207 LEU A N 1
ATOM 1581 C CA . LEU A 1 215 ? 16.895 4.808 80.711 1.00 13.80 207 LEU A CA 1
ATOM 1582 C C . LEU A 1 215 ? 15.440 5.241 80.657 1.00 11.77 207 LEU A C 1
ATOM 1583 O O . LEU A 1 215 ? 15.009 6.070 81.460 1.00 11.93 207 LEU A O 1
ATOM 1588 N N . PRO A 1 216 ? 14.670 4.662 79.728 1.00 10.72 208 PRO A N 1
ATOM 1589 C CA . PRO A 1 216 ? 13.248 4.989 79.613 1.00 11.20 208 PRO A CA 1
ATOM 1590 C C . PRO A 1 216 ? 12.427 4.411 80.758 1.00 10.56 208 PRO A C 1
ATOM 1591 O O . PRO A 1 216 ? 12.516 3.217 81.084 1.00 9.86 208 PRO A O 1
ATOM 1595 N N . PHE A 1 217 ? 11.645 5.285 81.377 1.00 10.19 209 PHE A N 1
ATOM 1596 C CA . PHE A 1 217 ? 10.684 4.907 82.399 1.00 11.34 209 PHE A CA 1
ATOM 1597 C C . PHE A 1 217 ? 9.299 5.193 81.824 1.00 10.49 209 PHE A C 1
ATOM 1598 O O . PHE A 1 217 ? 8.848 6.340 81.798 1.00 10.99 209 PHE A O 1
ATOM 1606 N N . VAL A 1 218 ? 8.643 4.153 81.325 1.00 9.42 210 VAL A N 1
ATOM 1607 C CA . VAL A 1 218 ? 7.338 4.322 80.704 1.00 8.57 210 VAL A CA 1
ATOM 1608 C C . VAL A 1 218 ? 6.237 4.230 81.747 1.00 8.20 210 VAL A C 1
ATOM 1609 O O . VAL A 1 218 ? 6.205 3.292 82.548 1.00 8.75 210 VAL A O 1
ATOM 1613 N N . ASP A 1 219 ? 5.366 5.234 81.739 1.00 8.17 211 ASP A N 1
ATOM 1614 C CA . ASP A 1 219 ? 4.226 5.337 82.646 1.00 9.70 211 ASP A CA 1
ATOM 1615 C C . ASP A 1 219 ? 2.966 5.024 81.835 1.00 8.45 211 ASP A C 1
ATOM 1616 O O . ASP A 1 219 ? 2.543 5.832 81.004 1.00 7.50 211 ASP A O 1
ATOM 1621 N N . MET A 1 220 ? 2.397 3.837 82.051 1.00 6.38 212 MET A N 1
ATOM 1622 C CA . MET A 1 220 ? 1.200 3.421 81.334 1.00 6.49 212 MET A CA 1
ATOM 1623 C C . MET A 1 220 ? 0.035 3.304 82.302 1.00 8.34 212 MET A C 1
ATOM 1624 O O . MET A 1 220 ? -0.240 2.230 82.828 1.00 10.46 212 MET A O 1
ATOM 1629 N N . ALA A 1 221 ? -0.645 4.419 82.537 1.00 9.06 213 ALA A N 1
ATOM 1630 C CA . ALA A 1 221 ? -1.684 4.472 83.549 1.00 10.12 213 ALA A CA 1
ATOM 1631 C C . ALA A 1 221 ? -3.073 4.205 82.971 1.00 11.96 213 ALA A C 1
ATOM 1632 O O . ALA A 1 221 ? -4.028 3.971 83.722 1.00 13.13 213 ALA A O 1
ATOM 1634 N N . TYR A 1 222 ? -3.175 4.214 81.642 1.00 10.41 214 TYR A N 1
ATOM 1635 C CA . TYR A 1 222 ? -4.471 4.098 80.974 1.00 9.19 214 TYR A CA 1
ATOM 1636 C C . TYR A 1 222 ? -4.530 3.040 79.888 1.00 8.46 214 TYR A C 1
ATOM 1637 O O . TYR A 1 222 ? -5.168 3.271 78.863 1.00 9.66 214 TYR A O 1
ATOM 1646 N N . GLN A 1 223 ? -3.876 1.896 80.087 1.00 6.81 215 GLN A N 1
ATOM 1647 C CA . GLN A 1 223 ? -3.934 0.838 79.077 1.00 7.89 215 GLN A CA 1
ATOM 1648 C C . GLN A 1 223 ? -5.384 0.431 78.843 1.00 8.63 215 GLN A C 1
ATOM 1649 O O . GLN A 1 223 ? -6.060 -0.038 79.753 1.00 10.86 215 GLN A O 1
ATOM 1655 N N . GLY A 1 224 ? -5.863 0.648 77.628 1.00 8.25 216 GLY A N 1
ATOM 1656 C CA . GLY A 1 224 ? -7.220 0.291 77.269 1.00 10.19 216 GLY A CA 1
ATOM 1657 C C . GLY A 1 224 ? -8.085 1.479 76.910 1.00 10.43 216 GLY A C 1
ATOM 1658 O O . GLY A 1 224 ? -9.150 1.308 76.321 1.00 11.70 216 GLY A O 1
ATOM 1659 N N . PHE A 1 225 ? -7.624 2.682 77.246 1.00 10.25 217 PHE A N 1
ATOM 1660 C CA . PHE A 1 225 ? -8.408 3.899 77.015 1.00 11.09 217 PHE A CA 1
ATOM 1661 C C . PHE A 1 225 ? -8.062 4.686 75.752 1.00 11.27 217 PHE A C 1
ATOM 1662 O O . PHE A 1 225 ? -8.694 5.700 75.471 1.00 12.71 217 PHE A O 1
ATOM 1670 N N . GLY A 1 226 ? -7.060 4.248 75.001 1.00 10.51 218 GLY A N 1
ATOM 1671 C CA . GLY A 1 226 ? -6.678 4.956 73.790 1.00 9.03 218 GLY A CA 1
ATOM 1672 C C . GLY A 1 226 ? -7.160 4.239 72.543 1.00 10.60 218 GLY A C 1
ATOM 1673 O O . GLY A 1 226 ? -8.047 4.728 71.837 1.00 11.10 218 GLY A O 1
ATOM 1674 N N . ALA A 1 227 ? -6.568 3.079 72.278 1.00 9.71 219 ALA A N 1
ATOM 1675 C CA . ALA A 1 227 ? -6.913 2.276 71.111 1.00 11.05 219 ALA A CA 1
ATOM 1676 C C . ALA A 1 227 ? -6.987 0.787 71.449 1.00 11.65 219 ALA A C 1
ATOM 1677 O O . ALA A 1 227 ? -6.771 -0.068 70.589 1.00 12.73 219 ALA A O 1
ATOM 1679 N N . GLY A 1 228 ? -7.297 0.476 72.700 1.00 12.01 220 GLY A N 1
ATOM 1680 C CA . GLY A 1 228 ? -7.400 -0.910 73.118 1.00 10.74 220 GLY A CA 1
ATOM 1681 C C . GLY A 1 228 ? -6.140 -1.349 73.839 1.00 10.26 220 GLY A C 1
ATOM 1682 O O . GLY A 1 228 ? -5.108 -0.686 73.759 1.00 10.28 220 GLY A O 1
ATOM 1683 N N . LEU A 1 229 ? -6.224 -2.471 74.543 1.00 8.75 221 LEU A N 1
ATOM 1684 C CA . LEU A 1 229 ? -5.143 -2.910 75.426 1.00 8.52 221 LEU A CA 1
ATOM 1685 C C . LEU A 1 229 ? -3.814 -3.132 74.706 1.00 8.95 221 LEU A C 1
ATOM 1686 O O . LEU A 1 229 ? -2.760 -2.756 75.214 1.00 9.11 221 LEU A O 1
ATOM 1691 N N . ASP A 1 230 ? -3.862 -3.729 73.521 1.00 9.54 222 ASP A N 1
ATOM 1692 C CA . ASP A 1 230 ? -2.636 -4.079 72.810 1.00 10.40 222 ASP A CA 1
ATOM 1693 C C . ASP A 1 230 ? -1.945 -2.870 72.183 1.00 9.32 222 ASP A C 1
ATOM 1694 O O . ASP A 1 230 ? -0.745 -2.683 72.356 1.00 9.32 222 ASP A O 1
ATOM 1699 N N . ALA A 1 231 ? -2.700 -2.052 71.457 1.00 9.70 223 ALA A N 1
ATOM 1700 C CA . ALA A 1 231 ? -2.131 -0.873 70.810 1.00 9.02 223 ALA A CA 1
ATOM 1701 C C . ALA A 1 231 ? -1.620 0.131 71.841 1.00 9.16 223 ALA A C 1
ATOM 1702 O O . ALA A 1 231 ? -0.607 0.800 71.626 1.00 8.35 223 ALA A O 1
ATOM 1704 N N . ASP A 1 232 ? -2.318 0.232 72.967 1.00 9.83 224 ASP A N 1
ATOM 1705 C CA . ASP A 1 232 ? -1.920 1.173 74.006 1.00 9.36 224 ASP A CA 1
ATOM 1706 C C . ASP A 1 232 ? -0.557 0.798 74.604 1.00 7.88 224 ASP A C 1
ATOM 1707 O O . ASP A 1 232 ? 0.161 1.661 75.105 1.00 6.28 224 ASP A O 1
ATOM 1712 N N . ALA A 1 233 ? -0.188 -0.477 74.525 1.00 7.39 225 ALA A N 1
ATOM 1713 C CA . ALA A 1 233 ? 1.093 -0.921 75.067 1.00 9.15 225 ALA A CA 1
ATOM 1714 C C . ALA A 1 233 ? 2.217 -0.997 74.025 1.00 9.49 225 ALA A C 1
ATOM 1715 O O . ALA A 1 233 ? 3.285 -1.548 74.320 1.00 7.94 225 ALA A O 1
ATOM 1717 N N . PHE A 1 234 ? 1.995 -0.442 72.829 1.00 10.21 226 PHE A N 1
ATOM 1718 C CA . PHE A 1 234 ? 2.972 -0.559 71.735 1.00 9.32 226 PHE A CA 1
ATOM 1719 C C . PHE A 1 234 ? 4.368 -0.090 72.129 1.00 9.97 226 PHE A C 1
ATOM 1720 O O . PHE A 1 234 ? 5.353 -0.756 71.816 1.00 9.47 226 PHE A O 1
ATOM 1728 N N . ALA A 1 235 ? 4.451 1.057 72.798 1.00 10.97 227 ALA A N 1
ATOM 1729 C CA . ALA A 1 235 ? 5.742 1.631 73.170 1.00 10.99 227 ALA A CA 1
ATOM 1730 C C . ALA A 1 235 ? 6.525 0.682 74.073 1.00 9.66 227 ALA A C 1
ATOM 1731 O O . ALA A 1 235 ? 7.724 0.477 73.889 1.00 9.49 227 ALA A O 1
ATOM 1733 N N . VAL A 1 236 ? 5.830 0.102 75.047 1.00 8.51 228 VAL A N 1
ATOM 1734 C CA . VAL A 1 236 ? 6.433 -0.836 75.978 1.00 8.96 228 VAL A CA 1
ATOM 1735 C C . VAL A 1 236 ? 6.894 -2.100 75.256 1.00 9.50 228 VAL A C 1
ATOM 1736 O O . VAL A 1 236 ? 8.021 -2.559 75.443 1.00 9.47 228 VAL A O 1
ATOM 1740 N N . ARG A 1 237 ? 6.017 -2.651 74.422 1.00 6.15 229 ARG A N 1
ATOM 1741 C CA . ARG A 1 237 ? 6.298 -3.906 73.737 1.00 6.79 229 ARG A CA 1
ATOM 1742 C C . ARG A 1 237 ? 7.409 -3.739 72.698 1.00 7.62 229 ARG A C 1
ATOM 1743 O O . ARG A 1 237 ? 8.244 -4.629 72.535 1.00 6.73 229 ARG A O 1
ATOM 1751 N N . GLU A 1 238 ? 7.431 -2.599 72.007 1.00 8.28 230 GLU A N 1
ATOM 1752 C CA . GLU A 1 238 ? 8.471 -2.351 71.007 1.00 8.49 230 GLU A CA 1
ATOM 1753 C C . GLU A 1 238 ? 9.839 -2.076 71.655 1.00 8.84 230 GLU A C 1
ATOM 1754 O O . GLU A 1 238 ? 10.864 -2.542 71.158 1.00 9.12 230 GLU A O 1
ATOM 1760 N N . LEU A 1 239 ? 9.857 -1.340 72.766 1.00 9.54 231 LEU A N 1
ATOM 1761 C CA . LEU A 1 239 ? 11.095 -1.160 73.533 1.00 8.92 231 LEU A CA 1
ATOM 1762 C C . LEU A 1 239 ? 11.673 -2.508 73.966 1.00 9.21 231 LEU A C 1
ATOM 1763 O O . LEU A 1 239 ? 12.873 -2.770 73.810 1.00 8.51 231 LEU A O 1
ATOM 1768 N N . ALA A 1 240 ? 10.806 -3.370 74.489 1.00 8.60 232 ALA A N 1
ATOM 1769 C CA . ALA A 1 240 ? 11.221 -4.684 74.964 1.00 9.68 232 ALA A CA 1
ATOM 1770 C C . ALA A 1 240 ? 11.636 -5.634 73.830 1.00 10.65 232 ALA A C 1
ATOM 1771 O O . ALA A 1 240 ? 12.585 -6.406 73.987 1.00 11.52 232 ALA A O 1
ATOM 1773 N N . ARG A 1 241 ? 10.944 -5.589 72.694 1.00 9.50 233 ARG A N 1
ATOM 1774 C CA . ARG A 1 241 ? 11.346 -6.414 71.554 1.00 9.33 233 ARG A CA 1
ATOM 1775 C C . ARG A 1 241 ? 12.746 -6.039 71.062 1.00 10.52 233 ARG A C 1
ATOM 1776 O O . ARG A 1 241 ? 13.487 -6.880 70.544 1.00 10.63 233 ARG A O 1
ATOM 1784 N N . ARG A 1 242 ? 13.104 -4.772 71.230 1.00 10.12 234 ARG A N 1
ATOM 1785 C CA . ARG A 1 242 ? 14.371 -4.274 70.716 1.00 10.88 234 ARG A CA 1
ATOM 1786 C C . ARG A 1 242 ? 15.470 -4.348 71.772 1.00 11.39 234 ARG A C 1
ATOM 1787 O O . ARG A 1 242 ? 16.597 -3.911 71.542 1.00 12.10 234 ARG A O 1
ATOM 1795 N N . GLY A 1 243 ? 15.128 -4.901 72.930 1.00 10.18 235 GLY A N 1
ATOM 1796 C CA . GLY A 1 243 ? 16.097 -5.162 73.982 1.00 11.35 235 GLY A CA 1
ATOM 1797 C C . GLY A 1 243 ? 16.547 -3.954 74.784 1.00 14.06 235 GLY A C 1
ATOM 1798 O O . GLY A 1 243 ? 17.602 -3.979 75.416 1.00 17.49 235 GLY A O 1
ATOM 1799 N N . VAL A 1 244 ? 15.755 -2.891 74.770 1.00 13.15 236 VAL A N 1
ATOM 1800 C CA . VAL A 1 244 ? 16.125 -1.663 75.468 1.00 12.52 236 VAL A CA 1
ATOM 1801 C C . VAL A 1 244 ? 15.810 -1.773 76.961 1.00 12.41 236 VAL A C 1
ATOM 1802 O O . VAL A 1 244 ? 14.708 -2.184 77.329 1.00 13.30 236 VAL A O 1
ATOM 1806 N N . PRO A 1 245 ? 16.787 -1.431 77.826 1.00 11.27 237 PRO A N 1
ATOM 1807 C CA . PRO A 1 245 ? 16.555 -1.377 79.276 1.00 11.42 237 PRO A CA 1
ATOM 1808 C C . PRO A 1 245 ? 15.407 -0.439 79.610 1.00 11.55 237 PRO A C 1
ATOM 1809 O O . PRO A 1 245 ? 15.547 0.770 79.443 1.00 12.18 237 PRO A O 1
ATOM 1813 N N . THR A 1 246 ? 14.291 -0.981 80.077 1.00 9.40 238 THR A N 1
ATOM 1814 C CA . THR A 1 246 ? 13.089 -0.176 80.249 1.00 10.34 238 THR A CA 1
ATOM 1815 C C . THR A 1 246 ? 12.394 -0.476 81.569 1.00 9.84 238 THR A C 1
ATOM 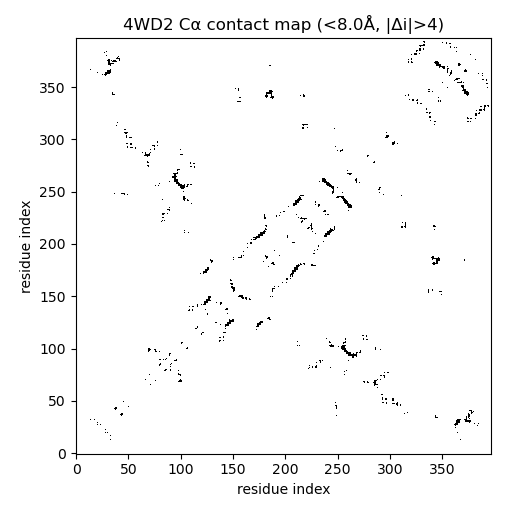1816 O O . THR A 1 246 ? 12.241 -1.638 81.945 1.00 10.03 238 THR A O 1
ATOM 1820 N N . LEU A 1 247 ? 11.967 0.562 82.275 1.00 9.12 239 LEU A N 1
ATOM 1821 C CA . LEU A 1 247 ? 11.090 0.349 83.416 1.00 7.59 239 LEU A CA 1
ATOM 1822 C C . LEU A 1 247 ? 9.692 0.712 82.965 1.00 7.88 239 LEU A C 1
ATOM 1823 O O . LEU A 1 247 ? 9.511 1.672 82.211 1.00 6.43 239 LEU A O 1
ATOM 1828 N N . VAL A 1 248 ? 8.714 -0.078 83.399 1.00 7.68 240 VAL A N 1
ATOM 1829 C CA . VAL A 1 248 ? 7.322 0.173 83.060 1.00 8.56 240 VAL A CA 1
ATOM 1830 C C . VAL A 1 248 ? 6.427 0.191 84.290 1.00 7.55 240 VAL A C 1
ATOM 1831 O O . VAL A 1 248 ? 6.283 -0.819 84.977 1.00 7.23 240 VAL A O 1
ATOM 1835 N N . ALA A 1 249 ? 5.822 1.342 84.560 1.00 8.65 241 ALA A N 1
ATOM 1836 C CA . ALA A 1 249 ? 4.826 1.440 85.618 1.00 9.06 241 ALA A CA 1
ATOM 1837 C C . ALA A 1 249 ? 3.416 1.409 85.031 1.00 9.68 241 ALA A C 1
ATOM 1838 O O . ALA A 1 249 ? 3.054 2.280 84.252 1.00 10.65 241 ALA A O 1
ATOM 1840 N N . ASN A 1 250 ? 2.625 0.400 85.391 1.00 9.86 242 ASN A N 1
ATOM 1841 C CA . ASN A 1 250 ? 1.248 0.326 84.913 1.00 9.25 242 ASN A CA 1
ATOM 1842 C C . ASN A 1 250 ? 0.254 0.364 86.076 1.00 9.77 242 ASN A C 1
ATOM 1843 O O . ASN A 1 250 ? 0.490 -0.215 87.138 1.00 9.15 242 ASN A O 1
ATOM 1848 N N . SER A 1 251 ? -0.845 1.084 85.868 1.00 8.46 243 SER A N 1
ATOM 1849 C CA . SER A 1 251 ? -1.875 1.273 86.885 1.00 8.66 243 SER A CA 1
ATOM 1850 C C . SER A 1 251 ? -3.157 0.539 86.524 1.00 9.83 243 SER A C 1
ATOM 1851 O O . SER A 1 251 ? -3.539 0.485 85.348 1.00 11.85 243 SER A O 1
ATOM 1854 N N . PHE A 1 252 ? -3.815 -0.021 87.537 1.00 7.18 244 PHE A N 1
ATOM 1855 C CA . PHE A 1 252 ? -5.136 -0.612 87.365 1.00 7.68 244 PHE A CA 1
ATOM 1856 C C . PHE A 1 252 ? -6.221 0.261 87.984 1.00 8.15 244 PHE A C 1
ATOM 1857 O O . PHE A 1 252 ? -7.373 -0.152 88.077 1.00 8.80 244 PHE A O 1
ATOM 1865 N N . SER A 1 253 ? -5.851 1.462 88.420 1.00 9.20 245 SER A N 1
ATOM 1866 C CA . SER A 1 253 ? -6.816 2.376 89.028 1.00 8.94 245 SER A CA 1
ATOM 1867 C C . SER A 1 253 ? -7.926 2.752 88.053 1.00 7.84 245 SER A C 1
ATOM 1868 O O . SER A 1 253 ? -9.109 2.688 88.379 1.00 8.48 245 SER A O 1
ATOM 1895 N N . ASN A 1 255 ? -8.417 1.528 84.584 1.00 8.13 247 ASN A N 1
ATOM 1896 C CA . ASN A 1 255 ? -9.034 0.497 83.738 1.00 9.02 247 ASN A CA 1
ATOM 1897 C C . ASN A 1 255 ? -9.683 -0.664 84.499 1.00 9.74 247 ASN A C 1
ATOM 1898 O O . ASN A 1 255 ? -10.297 -1.529 83.884 1.00 10.83 247 ASN A O 1
ATOM 1903 N N . PHE A 1 256 ? -9.557 -0.684 85.825 1.00 6.57 248 PHE A N 1
ATOM 1904 C CA . PHE A 1 256 ? -10.349 -1.599 86.638 1.00 6.78 248 PHE A CA 1
ATOM 1905 C C . PHE A 1 256 ? -11.353 -0.822 87.480 1.00 10.54 248 PHE A C 1
ATOM 1906 O O . PHE A 1 256 ? -12.202 -1.415 88.152 1.00 9.63 248 PHE A O 1
ATOM 1914 N N . SER A 1 257 ? -11.250 0.505 87.433 1.00 11.90 249 SER A N 1
ATOM 1915 C CA . SER A 1 257 ? -12.064 1.381 88.275 1.00 12.45 249 SER A CA 1
ATOM 1916 C C . SER A 1 257 ? -11.815 1.050 89.751 1.00 10.86 249 SER A C 1
ATOM 1917 O O . SER A 1 257 ? -12.725 1.082 90.573 1.00 12.89 249 SER A O 1
ATOM 1920 N N . LEU A 1 258 ? -10.571 0.718 90.068 1.00 8.95 250 LEU A N 1
ATOM 1921 C CA . LEU A 1 258 ? -10.190 0.315 91.419 1.00 9.55 250 LEU A CA 1
ATOM 1922 C C . LEU A 1 258 ? -9.229 1.316 92.056 1.00 9.09 250 LEU A C 1
ATOM 1923 O O . LEU A 1 258 ? -8.305 0.923 92.757 1.00 9.63 250 LEU A O 1
ATOM 1928 N N . TYR A 1 259 ? -9.462 2.605 91.811 1.00 10.21 251 TYR A N 1
ATOM 1929 C CA . TYR A 1 259 ? -8.620 3.682 92.330 1.00 10.14 251 TYR A CA 1
ATOM 1930 C C . TYR A 1 259 ? -8.245 3.466 93.791 1.00 9.78 251 TYR A C 1
ATOM 1931 O O . TYR A 1 259 ? -7.073 3.500 94.148 1.00 9.66 251 TYR A O 1
ATOM 1940 N N . GLY A 1 260 ? -9.251 3.212 94.621 1.00 9.96 252 GLY A N 1
ATOM 1941 C CA . GLY A 1 260 ? -9.065 3.172 96.062 1.00 11.18 252 GLY A CA 1
ATOM 1942 C C . GLY A 1 260 ? -8.539 1.868 96.637 1.00 10.78 252 GLY A C 1
ATOM 1943 O O . GLY A 1 260 ? -8.364 1.753 97.853 1.00 11.51 252 GLY A O 1
ATOM 1944 N N . GLU A 1 261 ? -8.290 0.880 95.787 1.00 10.64 253 GLU A N 1
ATOM 1945 C CA . GLU A 1 261 ? -7.714 -0.368 96.272 1.00 12.94 253 GLU A CA 1
ATOM 1946 C C . GLU A 1 261 ? -6.238 -0.489 95.892 1.00 14.31 253 GLU A C 1
ATOM 1947 O O . GLU A 1 261 ? -5.606 -1.509 96.156 1.00 15.93 253 GLU A O 1
ATOM 1953 N N . ARG A 1 262 ? -5.707 0.565 95.275 1.00 13.00 254 ARG A N 1
ATOM 1954 C CA . ARG A 1 262 ? -4.269 0.727 95.031 1.00 11.37 254 ARG A CA 1
ATOM 1955 C C . ARG A 1 262 ? -3.586 -0.498 94.420 1.00 11.44 254 ARG A C 1
ATOM 1956 O O . ARG A 1 262 ? -2.835 -1.215 95.093 1.00 10.40 254 ARG A O 1
ATOM 1964 N N . VAL A 1 263 ? -3.846 -0.728 93.139 1.00 11.22 255 VAL A N 1
ATOM 1965 C CA . VAL A 1 263 ? -3.265 -1.860 92.441 1.00 11.31 255 VAL A CA 1
ATOM 1966 C C . VAL A 1 263 ? -2.584 -1.429 91.146 1.00 10.62 255 VAL A C 1
ATOM 1967 O O . VAL A 1 263 ? -3.145 -0.683 90.342 1.00 10.61 255 VAL A O 1
ATOM 1971 N N . GLY A 1 264 ? -1.353 -1.897 90.975 1.00 10.12 256 GLY A N 1
ATOM 1972 C CA . GLY A 1 264 ? -0.562 -1.588 89.804 1.00 8.64 256 GLY A CA 1
ATOM 1973 C C . GLY A 1 264 ? 0.577 -2.571 89.660 1.00 8.42 256 GLY A C 1
ATOM 1974 O O . GLY A 1 264 ? 0.678 -3.529 90.432 1.00 8.69 256 GLY A O 1
ATOM 1975 N N . GLY A 1 265 ? 1.433 -2.348 88.666 1.00 7.51 257 GLY A N 1
ATOM 1976 C CA . GLY A 1 265 ? 2.613 -3.174 88.501 1.00 6.33 257 GLY A CA 1
ATOM 1977 C C . GLY A 1 265 ? 3.849 -2.370 88.149 1.00 6.05 257 GLY A C 1
ATOM 1978 O O . GLY A 1 265 ? 3.760 -1.258 87.622 1.00 7.66 257 GLY A O 1
ATOM 1979 N N . LEU A 1 266 ? 5.009 -2.932 88.460 1.00 7.17 258 LEU A N 1
ATOM 1980 C CA . LEU A 1 266 ? 6.272 -2.399 87.978 1.00 7.12 258 LEU A CA 1
ATOM 1981 C C . LEU A 1 266 ? 7.009 -3.509 87.247 1.00 8.10 258 LEU A C 1
ATOM 1982 O O . LEU A 1 266 ? 7.212 -4.591 87.794 1.00 9.07 258 LEU A O 1
ATOM 1987 N N . SER A 1 267 ? 7.402 -3.240 86.006 1.00 7.35 259 SER A N 1
ATOM 1988 C CA . SER A 1 267 ? 8.196 -4.190 85.244 1.00 8.20 259 SER A CA 1
ATOM 1989 C C . SER A 1 267 ? 9.484 -3.543 84.776 1.00 10.27 259 SER A C 1
ATOM 1990 O O . SER A 1 267 ? 9.489 -2.394 84.322 1.00 10.10 259 SER A O 1
ATOM 1993 N N . VAL A 1 268 ? 10.577 -4.290 84.881 1.00 11.42 260 VAL A N 1
ATOM 1994 C CA . VAL A 1 268 ? 11.854 -3.836 84.349 1.00 10.13 260 VAL A CA 1
ATOM 1995 C C . VAL A 1 268 ? 12.374 -4.861 83.340 1.00 10.48 260 VAL A C 1
ATOM 1996 O O . VAL A 1 268 ? 12.470 -6.052 83.648 1.00 10.69 260 VAL A O 1
ATOM 2000 N N . VAL A 1 269 ? 12.680 -4.391 82.131 1.00 9.79 261 VAL A N 1
ATOM 2001 C CA . VAL A 1 269 ? 13.187 -5.244 81.061 1.00 9.92 261 VAL A CA 1
ATOM 2002 C C . VAL A 1 269 ? 14.705 -5.208 81.054 1.00 10.71 261 VAL A C 1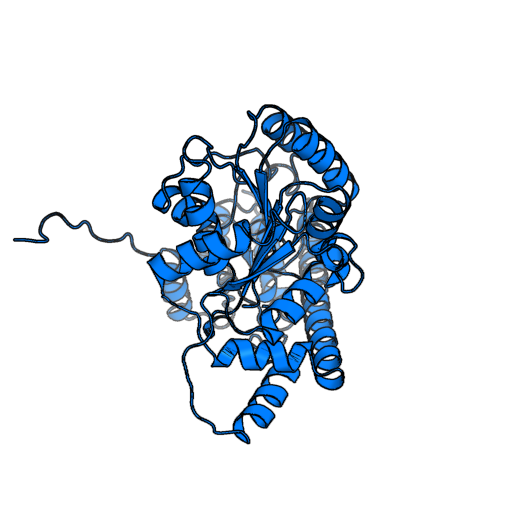
ATOM 2003 O O . VAL A 1 269 ? 15.298 -4.141 80.898 1.00 12.79 261 VAL A O 1
ATOM 2007 N N . CYS A 1 270 ? 15.334 -6.370 81.211 1.00 10.56 262 CYS A N 1
ATOM 2008 C CA . CYS A 1 270 ? 16.783 -6.437 81.418 1.00 11.30 262 CYS A CA 1
ATOM 2009 C C . CYS A 1 270 ? 17.499 -7.196 80.302 1.00 12.94 262 CYS A C 1
ATOM 2010 O O . CYS A 1 270 ? 16.856 -7.826 79.463 1.00 12.50 262 CYS A O 1
ATOM 2013 N N . GLU A 1 271 ? 18.831 -7.142 80.301 1.00 13.96 263 GLU A N 1
ATOM 2014 C CA . GLU A 1 271 ? 19.614 -7.693 79.197 1.00 14.59 263 GLU A CA 1
ATOM 2015 C C . GLU A 1 271 ? 19.558 -9.224 79.121 1.00 13.94 263 GLU A C 1
ATOM 2016 O O . GLU A 1 271 ? 19.684 -9.792 78.034 1.00 13.75 263 GLU A O 1
ATOM 2022 N N . ASP A 1 272 ? 19.382 -9.893 80.258 1.00 12.26 264 ASP A N 1
ATOM 2023 C CA . ASP A 1 272 ? 19.130 -11.340 80.257 1.00 12.03 264 ASP A CA 1
ATOM 2024 C C . ASP A 1 272 ? 18.394 -11.776 81.523 1.00 11.01 264 ASP A C 1
ATOM 2025 O O . ASP A 1 272 ? 18.127 -10.958 82.405 1.00 10.62 264 ASP A O 1
ATOM 2030 N N . ALA A 1 273 ? 18.065 -13.061 81.612 1.00 11.01 265 ALA A N 1
ATOM 2031 C CA . ALA A 1 273 ? 17.281 -13.561 82.739 1.00 10.99 265 ALA A CA 1
ATOM 2032 C C . ALA A 1 273 ? 18.037 -13.430 84.059 1.00 11.15 265 ALA A C 1
ATOM 2033 O O . ALA A 1 273 ? 17.435 -13.180 85.102 1.00 11.46 265 ALA A O 1
ATOM 2035 N N . ALA A 1 274 ? 19.355 -13.605 84.008 1.00 11.32 266 ALA A N 1
ATOM 2036 C CA . ALA A 1 274 ? 20.188 -13.484 85.194 1.00 11.13 266 ALA A CA 1
ATOM 2037 C C . ALA A 1 274 ? 20.068 -12.072 85.757 1.00 11.44 266 ALA A C 1
ATOM 2038 O O . ALA A 1 274 ? 19.815 -11.889 86.947 1.00 11.91 266 ALA A O 1
ATOM 2040 N N . ALA A 1 275 ? 20.223 -11.081 84.885 1.00 10.58 267 ALA A N 1
ATOM 2041 C CA . ALA A 1 275 ? 20.081 -9.682 85.273 1.00 10.15 267 ALA A CA 1
ATOM 2042 C C . ALA A 1 275 ? 18.683 -9.378 85.820 1.00 9.73 267 ALA A C 1
ATOM 2043 O O . ALA A 1 275 ? 18.544 -8.661 86.818 1.00 9.17 267 ALA A O 1
ATOM 2045 N N . ALA A 1 276 ? 17.654 -9.918 85.169 1.00 9.46 268 ALA A N 1
ATOM 2046 C CA . ALA A 1 276 ? 16.273 -9.693 85.593 1.00 9.25 268 ALA A CA 1
ATOM 2047 C C . ALA A 1 276 ? 16.032 -10.180 87.019 1.00 10.59 268 ALA A C 1
ATOM 2048 O O . ALA A 1 276 ? 15.292 -9.555 87.783 1.00 10.16 268 ALA A O 1
ATOM 2050 N N . GLU A 1 277 ? 16.662 -11.296 87.377 1.00 10.69 269 GLU A N 1
ATOM 2051 C CA A GLU A 1 277 ? 16.504 -11.858 88.710 0.66 12.09 269 GLU A CA 1
ATOM 2052 C CA B GLU A 1 277 ? 16.510 -11.850 88.722 0.34 12.02 269 GLU A CA 1
ATOM 2053 C C . GLU A 1 277 ? 17.249 -11.023 89.768 1.00 12.34 269 GLU A C 1
ATOM 2054 O O . GLU A 1 277 ? 16.776 -10.865 90.889 1.00 11.70 269 GLU A O 1
ATOM 2065 N N . ARG A 1 278 ? 18.403 -10.472 89.403 1.00 12.45 270 ARG A N 1
ATOM 2066 C CA . ARG A 1 278 ? 19.131 -9.609 90.331 1.00 11.11 270 ARG A CA 1
ATOM 2067 C C . ARG A 1 278 ? 18.338 -8.324 90.537 1.00 11.14 270 ARG A C 1
ATOM 2068 O O . ARG A 1 278 ? 18.214 -7.831 91.662 1.00 12.73 270 ARG A O 1
ATOM 2076 N N . VAL A 1 279 ? 17.795 -7.789 89.448 1.00 10.13 271 VAL A N 1
ATOM 2077 C CA . VAL A 1 279 ? 16.987 -6.580 89.530 1.00 10.27 271 VAL A CA 1
ATOM 2078 C C . VAL A 1 279 ? 15.737 -6.828 90.380 1.00 9.02 271 VAL A C 1
ATOM 2079 O O . VAL A 1 279 ? 15.408 -6.011 91.237 1.00 8.29 271 VAL A O 1
ATOM 2083 N N . LEU A 1 280 ? 15.062 -7.958 90.173 1.00 9.32 272 LEU A N 1
ATOM 2084 C CA . LEU A 1 280 ? 13.844 -8.247 90.936 1.00 10.62 272 LEU A CA 1
ATOM 2085 C C . LEU A 1 280 ? 14.133 -8.261 92.435 1.00 11.04 272 LEU A C 1
ATOM 2086 O O . LEU A 1 280 ? 13.342 -7.758 93.234 1.00 12.07 272 LEU A O 1
ATOM 2091 N N . GLY A 1 281 ? 15.275 -8.827 92.811 1.00 12.12 273 GLY A N 1
ATOM 2092 C CA . GLY A 1 281 ? 15.680 -8.870 94.204 1.00 10.86 273 GLY A CA 1
ATOM 2093 C C . GLY A 1 281 ? 15.894 -7.487 94.794 1.00 11.07 273 GLY A C 1
ATOM 2094 O O . GLY A 1 281 ? 15.579 -7.248 95.963 1.00 11.07 273 GLY A O 1
ATOM 2095 N N . GLN A 1 282 ? 16.443 -6.570 94.000 1.00 10.58 274 GLN A N 1
ATOM 2096 C CA . GLN A 1 282 ? 16.702 -5.228 94.502 1.00 11.15 274 GLN A CA 1
ATOM 2097 C C . GLN A 1 282 ? 15.432 -4.385 94.489 1.00 11.16 274 GLN A C 1
ATOM 2098 O O . GLN A 1 282 ? 15.302 -3.444 95.270 1.00 11.40 274 GLN A O 1
ATOM 2104 N N . LEU A 1 283 ? 14.495 -4.721 93.609 1.00 11.81 275 LEU A N 1
ATOM 2105 C CA . LEU A 1 283 ? 13.187 -4.078 93.651 1.00 12.22 275 LEU A CA 1
ATOM 2106 C C . LEU A 1 283 ? 12.445 -4.526 94.921 1.00 12.39 275 LEU A C 1
ATOM 2107 O O . LEU A 1 283 ? 11.797 -3.716 95.589 1.00 11.19 275 LEU A O 1
ATOM 2112 N N . ALA A 1 284 ? 12.560 -5.811 95.261 1.00 12.26 276 ALA A N 1
ATOM 2113 C CA . ALA A 1 284 ? 12.043 -6.317 96.538 1.00 12.19 276 ALA A CA 1
ATOM 2114 C C . ALA A 1 284 ? 12.718 -5.602 97.715 1.00 12.79 276 ALA A C 1
ATOM 2115 O O . ALA A 1 284 ? 12.083 -5.335 98.730 1.00 14.71 276 ALA A O 1
ATOM 2117 N N . GLY A 1 285 ? 14.008 -5.298 97.565 1.00 12.34 277 GLY A N 1
ATOM 2118 C CA . GLY A 1 285 ? 14.749 -4.514 98.542 1.00 10.97 277 GLY A CA 1
ATOM 2119 C C . GLY A 1 285 ? 14.148 -3.136 98.754 1.00 11.90 277 GLY A C 1
ATOM 2120 O O . GLY A 1 285 ? 14.048 -2.662 99.883 1.00 13.37 277 GLY A O 1
ATOM 2121 N N . ALA A 1 286 ? 13.746 -2.485 97.669 1.00 10.08 278 ALA A N 1
ATOM 2122 C CA . ALA A 1 286 ? 13.112 -1.176 97.761 1.00 10.33 278 ALA A CA 1
ATOM 2123 C C . ALA A 1 286 ? 11.785 -1.280 98.504 1.00 10.33 278 ALA A C 1
ATOM 2124 O O . ALA A 1 286 ? 11.459 -0.436 99.341 1.00 11.74 278 ALA A O 1
ATOM 2126 N N . VAL A 1 287 ? 11.032 -2.332 98.203 1.00 8.37 279 VAL A N 1
ATOM 2127 C CA . VAL A 1 287 ? 9.778 -2.613 98.900 1.00 9.21 279 VAL A CA 1
ATOM 2128 C C . VAL A 1 287 ? 10.004 -2.851 100.399 1.00 11.14 279 VAL A C 1
ATOM 2129 O O . VAL A 1 287 ? 9.256 -2.336 101.238 1.00 11.99 279 VAL A O 1
ATOM 2133 N N . ARG A 1 288 ? 11.038 -3.622 100.734 1.00 12.13 280 ARG A N 1
ATOM 2134 C CA . ARG A 1 288 ? 11.372 -3.915 102.131 1.00 14.57 280 ARG A CA 1
ATOM 2135 C C . ARG A 1 288 ? 11.683 -2.650 102.928 1.00 14.34 280 ARG A C 1
ATOM 2136 O O . ARG A 1 288 ? 11.428 -2.582 104.130 1.00 14.32 280 ARG A O 1
ATOM 2144 N N . SER A 1 289 ? 12.237 -1.653 102.251 1.00 13.55 281 SER A N 1
ATOM 2145 C CA . SER A 1 289 ? 12.628 -0.409 102.896 1.00 13.07 281 SER A CA 1
ATOM 2146 C C . SER A 1 289 ? 11.439 0.536 103.001 1.00 13.11 281 SER A C 1
ATOM 2147 O O . SER A 1 289 ? 11.545 1.625 103.567 1.00 15.03 281 SER A O 1
ATOM 2150 N N . ASN A 1 290 ? 10.307 0.107 102.452 1.00 12.68 282 ASN A N 1
ATOM 2151 C CA . ASN A 1 290 ? 9.136 0.967 102.313 1.00 11.90 282 ASN A CA 1
ATOM 2152 C C . ASN A 1 290 ? 7.939 0.427 103.096 1.00 13.21 282 ASN A C 1
ATOM 2153 O O . ASN A 1 290 ? 7.678 0.872 104.211 1.00 14.86 282 ASN A O 1
ATOM 2158 N N . TYR A 1 291 ? 7.219 -0.537 102.524 1.00 13.01 283 TYR A N 1
ATOM 2159 C CA . TYR A 1 291 ? 6.009 -1.052 103.162 1.00 11.42 283 TYR A CA 1
ATOM 2160 C C . TYR A 1 291 ? 6.033 -2.570 103.406 1.00 12.08 283 TYR A C 1
ATOM 2161 O O . TYR A 1 291 ? 4.996 -3.157 103.707 1.00 12.01 283 TYR A O 1
ATOM 2170 N N . SER A 1 292 ? 7.217 -3.176 103.276 1.00 12.87 284 SER A N 1
ATOM 2171 C CA . SER A 1 292 ? 7.485 -4.605 103.556 1.00 13.38 284 SER A CA 1
ATOM 2172 C C . SER A 1 292 ? 6.909 -5.573 102.529 1.00 12.65 284 SER A C 1
ATOM 2173 O O . SER A 1 292 ? 7.616 -6.461 102.053 1.00 12.63 284 SER A O 1
ATOM 2176 N N . ASN A 1 293 ? 5.624 -5.426 102.226 1.00 11.95 285 ASN A N 1
ATOM 2177 C CA . ASN A 1 293 ? 4.943 -6.293 101.264 1.00 12.18 285 ASN A CA 1
ATOM 2178 C C . ASN A 1 293 ? 3.559 -5.719 100.959 1.00 12.07 285 ASN A C 1
ATOM 2179 O O . ASN A 1 293 ? 3.000 -5.006 101.794 1.00 12.30 285 ASN A O 1
ATOM 2184 N N . PRO A 1 294 ? 3.012 -6.005 99.759 1.00 10.98 286 PRO A N 1
ATOM 2185 C CA . PRO A 1 294 ? 1.772 -5.351 99.318 1.00 10.70 286 PRO A CA 1
ATOM 2186 C C . PRO A 1 294 ? 0.510 -6.056 99.806 1.00 10.99 286 PRO A C 1
ATOM 2187 O O . PRO A 1 294 ? 0.614 -7.133 100.393 1.00 12.03 286 PRO A O 1
ATOM 2191 N N . GLN A 1 295 ? -0.658 -5.466 99.543 1.00 10.69 287 GLN A N 1
ATOM 2192 C CA . GLN A 1 295 ? -1.917 -5.966 100.090 1.00 10.00 287 GLN A CA 1
ATOM 2193 C C . GLN A 1 295 ? -2.583 -7.000 99.191 1.00 10.95 287 GLN A C 1
ATOM 2194 O O . GLN A 1 295 ? -2.257 -7.142 98.008 1.00 11.12 287 GLN A O 1
ATOM 2200 N N . THR A 1 296 ? -3.535 -7.714 99.775 1.00 10.35 288 THR A N 1
ATOM 2201 C CA . THR A 1 296 ? -4.052 -8.936 99.180 1.00 11.58 288 THR A CA 1
ATOM 2202 C C . THR A 1 296 ? -5.341 -8.726 98.395 1.00 10.59 288 THR A C 1
ATOM 2203 O O . THR A 1 296 ? -5.501 -9.256 97.302 1.00 9.81 288 THR A O 1
ATOM 2207 N N . TYR A 1 297 ? -6.259 -7.952 98.957 1.00 11.34 289 TYR A N 1
ATOM 2208 C CA . TYR A 1 297 ? -7.613 -7.895 98.421 1.00 11.84 289 TYR A CA 1
ATOM 2209 C C . TYR A 1 297 ? -7.663 -7.491 96.941 1.00 11.64 289 TYR A C 1
ATOM 2210 O O . TYR A 1 297 ? -8.083 -8.284 96.098 1.00 10.38 289 TYR A O 1
ATOM 2219 N N . GLY A 1 298 ? -7.233 -6.271 96.629 1.00 11.37 290 GLY A N 1
ATOM 2220 C CA . GLY A 1 298 ? -7.230 -5.784 95.257 1.00 11.13 290 GLY A CA 1
ATOM 2221 C C . GLY A 1 298 ? -6.482 -6.657 94.252 1.00 13.07 290 GLY A C 1
ATOM 2222 O O . GLY A 1 298 ? -6.920 -6.822 93.106 1.00 13.11 290 GLY A O 1
ATOM 2223 N N . ALA A 1 299 ? -5.352 -7.218 94.667 1.00 11.21 291 ALA A N 1
ATOM 2224 C CA . ALA A 1 299 ? -4.572 -8.082 93.783 1.00 11.08 291 ALA A CA 1
ATOM 2225 C C . ALA A 1 299 ? -5.290 -9.409 93.483 1.00 11.67 291 ALA A C 1
ATOM 2226 O O . ALA A 1 299 ? -5.204 -9.930 92.371 1.00 11.64 291 ALA A O 1
ATOM 2228 N N . LYS A 1 300 ? -5.989 -9.955 94.475 1.00 13.33 292 LYS A N 1
ATOM 2229 C CA . LYS A 1 300 ? -6.806 -11.148 94.268 1.00 13.84 292 LYS A CA 1
ATOM 2230 C C . LYS A 1 300 ? -7.905 -10.882 93.252 1.00 11.89 292 LYS A C 1
ATOM 2231 O O . LYS A 1 300 ? -8.175 -11.722 92.400 1.00 12.22 292 LYS A O 1
ATOM 2237 N N . VAL A 1 301 ? -8.539 -9.714 93.349 1.00 10.59 293 VAL A N 1
ATOM 2238 C CA . VAL A 1 301 ? -9.602 -9.334 92.419 1.00 10.72 293 VAL A CA 1
ATOM 2239 C C . VAL A 1 301 ? -9.056 -9.227 91.003 1.00 11.89 293 VAL A C 1
ATOM 2240 O O . VAL A 1 301 ? -9.610 -9.810 90.067 1.00 13.65 293 VAL A O 1
ATOM 2244 N N . VAL A 1 302 ? -7.969 -8.479 90.849 1.00 10.21 294 VAL A N 1
ATOM 2245 C CA . VAL A 1 302 ? -7.354 -8.297 89.543 1.00 9.96 294 VAL A CA 1
ATOM 2246 C C . VAL A 1 302 ? -6.873 -9.629 88.964 1.00 9.38 294 VAL A C 1
ATOM 2247 O O . VAL A 1 302 ? -7.126 -9.927 87.796 1.00 8.97 294 VAL A O 1
ATOM 2251 N N . ALA A 1 303 ? -6.192 -10.432 89.777 1.00 9.81 295 ALA A N 1
ATOM 2252 C CA . ALA A 1 303 ? -5.706 -11.733 89.317 1.00 10.41 295 ALA A CA 1
ATOM 2253 C C . ALA A 1 303 ? -6.861 -12.657 88.912 1.00 11.81 295 ALA A C 1
ATOM 2254 O O . ALA A 1 303 ? -6.753 -13.409 87.942 1.00 12.62 295 ALA A O 1
ATOM 2256 N N . ALA A 1 304 ? -7.963 -12.594 89.651 1.00 11.34 296 ALA A N 1
ATOM 2257 C CA . ALA A 1 304 ? -9.130 -13.407 89.337 1.00 12.56 296 ALA A CA 1
ATOM 2258 C C . ALA A 1 304 ? -9.765 -12.972 88.019 1.00 11.20 296 ALA A C 1
ATOM 2259 O O . ALA A 1 304 ? -10.205 -13.805 87.234 1.00 11.56 296 ALA A O 1
ATOM 2261 N N . VAL A 1 305 ? -9.810 -11.666 87.770 1.00 11.08 297 VAL A N 1
ATOM 2262 C CA . VAL A 1 305 ? -10.405 -11.163 86.538 1.00 10.69 297 VAL A CA 1
ATOM 2263 C C . VAL A 1 305 ? -9.533 -11.510 85.334 1.00 10.38 297 VAL A C 1
ATOM 2264 O O . VAL A 1 305 ? -10.018 -12.060 84.346 1.00 10.74 297 VAL A O 1
ATOM 2268 N N . LEU A 1 306 ? -8.241 -11.214 85.424 1.00 9.96 298 LEU A N 1
ATOM 2269 C CA . LEU A 1 306 ? -7.331 -11.460 84.307 1.00 10.95 298 LEU A CA 1
ATOM 2270 C C . LEU A 1 306 ? -7.124 -12.948 84.008 1.00 12.29 298 LEU A C 1
ATOM 2271 O O . LEU A 1 306 ? -6.915 -13.321 82.857 1.00 13.08 298 LEU A O 1
ATOM 2276 N N . GLY A 1 307 ? -7.186 -13.789 85.037 1.00 13.30 299 GLY A N 1
ATOM 2277 C CA . GLY A 1 307 ? -6.885 -15.205 84.889 1.00 14.05 299 GLY A CA 1
ATOM 2278 C C . GLY A 1 307 ? -8.074 -16.132 84.693 1.00 15.98 299 GLY A C 1
ATOM 2279 O O . GLY A 1 307 ? -7.906 -17.331 84.473 1.00 17.45 299 GLY A O 1
ATOM 2280 N N . THR A 1 308 ? -9.279 -15.584 84.782 1.00 15.08 300 THR A N 1
ATOM 2281 C CA . THR A 1 308 ? -10.494 -16.350 84.529 1.00 15.44 300 THR A CA 1
ATOM 2282 C C . THR A 1 308 ? -11.098 -15.912 83.193 1.00 16.07 300 THR A C 1
ATOM 2283 O O . THR A 1 308 ? -11.634 -14.807 83.093 1.00 15.21 300 THR A O 1
ATOM 2287 N N . PRO A 1 309 ? -11.014 -16.781 82.165 1.00 16.23 301 PRO A N 1
ATOM 2288 C CA . PRO A 1 309 ? -11.348 -16.400 80.782 1.00 16.24 301 PRO A CA 1
ATOM 2289 C C . PRO A 1 309 ? -12.713 -15.722 80.631 1.00 15.73 301 PRO A C 1
ATOM 2290 O O . PRO A 1 309 ? -12.814 -14.727 79.911 1.00 15.41 301 PRO A O 1
ATOM 2294 N N . ALA A 1 310 ? -13.738 -16.236 81.301 1.00 15.14 302 ALA A N 1
ATOM 2295 C CA . ALA A 1 310 ? -15.047 -15.592 81.266 1.00 14.87 302 ALA A CA 1
ATOM 2296 C C . ALA A 1 310 ? -14.969 -14.161 81.801 1.00 14.73 302 ALA A C 1
ATOM 2297 O O . ALA A 1 310 ? -15.510 -13.233 81.194 1.00 15.32 302 ALA A O 1
ATOM 2299 N N . LEU A 1 311 ? -14.283 -13.978 82.928 1.00 14.58 303 LEU A N 1
ATOM 2300 C CA . LEU A 1 311 ? -14.172 -12.651 83.535 1.00 13.50 303 LEU A CA 1
ATOM 2301 C C . LEU A 1 311 ? -13.235 -11.760 82.733 1.00 11.69 303 LEU A C 1
ATOM 2302 O O . LEU A 1 311 ? -13.471 -10.560 82.615 1.00 12.32 303 LEU A O 1
ATOM 2307 N N . ARG A 1 312 ? -12.166 -12.345 82.195 1.00 11.35 304 ARG A N 1
ATOM 2308 C CA . ARG A 1 312 ? -11.216 -11.601 81.369 1.00 11.41 304 ARG A CA 1
ATOM 2309 C C . ARG A 1 312 ? -11.929 -11.010 80.160 1.00 12.37 304 ARG A C 1
ATOM 2310 O O . ARG A 1 312 ? -11.709 -9.861 79.800 1.00 11.99 304 ARG A O 1
ATOM 2318 N N . LYS A 1 313 ? -12.804 -11.800 79.551 1.00 14.20 305 LYS A N 1
ATOM 2319 C CA . LYS A 1 313 ? -13.570 -11.342 78.398 1.00 16.66 305 LYS A CA 1
ATOM 2320 C C . LYS A 1 313 ? -14.561 -10.239 78.779 1.00 16.74 305 LYS A C 1
ATOM 2321 O O . LYS A 1 313 ? -14.686 -9.235 78.080 1.00 16.61 305 LYS A O 1
ATOM 2327 N N . GLN A 1 314 ? -15.259 -10.431 79.891 1.00 15.05 306 GLN A N 1
ATOM 2328 C CA . GLN A 1 314 ? -16.232 -9.459 80.363 1.00 13.32 306 GLN A CA 1
ATOM 2329 C C . GLN A 1 314 ? -15.563 -8.139 80.707 1.00 12.75 306 GLN A C 1
ATOM 2330 O O . GLN A 1 314 ? -16.102 -7.067 80.439 1.00 12.74 306 GLN A O 1
ATOM 2336 N N . TRP A 1 315 ? -14.383 -8.223 81.305 1.00 12.04 307 TRP A N 1
ATOM 2337 C CA . TRP A 1 315 ? -13.610 -7.033 81.626 1.00 11.83 307 TRP A CA 1
ATOM 2338 C C . TRP A 1 315 ? -13.153 -6.280 80.373 1.00 12.66 307 TRP A C 1
ATOM 2339 O O . TRP A 1 315 ? -13.356 -5.069 80.274 1.00 13.10 307 TRP A O 1
ATOM 2350 N N . GLU A 1 316 ? -12.536 -6.985 79.424 1.00 12.34 308 GLU A N 1
ATOM 2351 C CA . GLU A 1 316 ? -12.047 -6.348 78.201 1.00 12.78 308 GLU A CA 1
ATOM 2352 C C . GLU A 1 316 ? -13.187 -5.703 77.420 1.00 11.88 308 GLU A C 1
ATOM 2353 O O . GLU A 1 316 ? -13.022 -4.636 76.823 1.00 9.51 308 GLU A O 1
ATOM 2359 N N . GLU A 1 317 ? -14.343 -6.357 77.425 1.00 13.37 309 GLU A N 1
ATOM 2360 C CA . GLU A 1 317 ? -15.506 -5.829 76.726 1.00 14.98 309 GLU A CA 1
ATOM 2361 C C . GLU A 1 317 ? -15.991 -4.515 77.338 1.00 13.86 309 GLU A C 1
ATOM 2362 O O . GLU A 1 317 ? -16.251 -3.560 76.612 1.00 13.38 309 GLU A O 1
ATOM 2368 N N . GLU A 1 318 ? -16.115 -4.459 78.663 1.00 12.74 310 GLU A N 1
ATOM 2369 C CA . GLU A 1 318 ? -16.599 -3.238 79.313 1.00 12.51 310 GLU A CA 1
ATOM 2370 C C . GLU A 1 318 ? -15.586 -2.108 79.156 1.00 11.08 310 GLU A C 1
ATOM 2371 O O . GLU A 1 318 ? -15.958 -0.960 78.930 1.00 11.36 310 GLU A O 1
ATOM 2377 N N . LEU A 1 319 ? -14.304 -2.442 79.263 1.00 9.90 311 LEU A N 1
ATOM 2378 C CA . LEU A 1 319 ? -13.245 -1.452 79.095 1.00 10.34 311 LEU A CA 1
ATOM 2379 C C . LEU A 1 319 ? -13.234 -0.881 77.675 1.00 12.09 311 LEU A C 1
ATOM 2380 O O . LEU A 1 319 ? -12.995 0.316 77.480 1.00 11.38 311 LEU A O 1
ATOM 2385 N N . SER A 1 320 ? -13.498 -1.729 76.683 1.00 12.64 312 SER A N 1
ATOM 2386 C CA . SER A 1 320 ? -13.554 -1.259 75.300 1.00 13.95 312 SER A CA 1
ATOM 2387 C C . SER A 1 320 ? -14.777 -0.368 75.084 1.00 13.38 312 SER A C 1
ATOM 2388 O O . SER A 1 320 ? -14.721 0.598 74.330 1.00 13.42 312 SER A O 1
ATOM 2391 N N . ALA A 1 321 ? -15.879 -0.686 75.758 1.00 12.53 313 ALA A N 1
ATOM 2392 C CA . ALA A 1 321 ? -17.065 0.168 75.717 1.00 10.48 313 ALA A CA 1
ATOM 2393 C C . ALA A 1 321 ? -16.791 1.518 76.386 1.00 9.64 313 ALA A C 1
ATOM 2394 O O . ALA A 1 321 ? -17.290 2.547 75.940 1.00 8.19 313 ALA A O 1
ATOM 2396 N N . MET A 1 322 ? -16.001 1.509 77.456 1.00 10.77 314 MET A N 1
ATOM 2397 C CA . MET A 1 322 ? -15.553 2.749 78.098 1.00 11.00 314 MET A CA 1
ATOM 2398 C C . MET A 1 322 ? -14.695 3.565 77.141 1.00 11.16 314 MET A C 1
ATOM 2399 O O . MET A 1 322 ? -14.877 4.775 77.003 1.00 12.02 314 MET A O 1
ATOM 2404 N N . CYS A 1 323 ? -13.759 2.888 76.490 1.00 9.18 315 CYS A N 1
ATOM 2405 C CA . CYS A 1 323 ? -12.909 3.511 75.487 1.00 10.92 315 CYS A CA 1
ATOM 2406 C C . CYS A 1 323 ? -13.744 4.170 74.385 1.00 10.94 315 CYS A C 1
ATOM 2407 O O . CYS A 1 323 ? -13.482 5.305 73.998 1.00 10.96 315 CYS A O 1
ATOM 2410 N N . ARG A 1 324 ? -14.757 3.460 73.893 1.00 10.87 316 ARG A N 1
ATOM 2411 C CA . ARG A 1 324 ? -15.599 3.988 72.823 1.00 11.63 316 ARG A CA 1
ATOM 2412 C C . ARG A 1 324 ? -16.503 5.130 73.291 1.00 10.20 316 ARG A C 1
ATOM 2413 O O . ARG A 1 324 ? -16.797 6.035 72.518 1.00 11.12 316 ARG A O 1
ATOM 2421 N N . ARG A 1 325 ? -16.942 5.092 74.548 1.00 11.03 317 ARG A N 1
ATOM 2422 C CA . ARG A 1 325 ? -17.788 6.162 75.082 1.00 10.35 317 ARG A CA 1
ATOM 2423 C C . ARG A 1 325 ? -17.030 7.488 75.118 1.00 8.83 317 ARG A C 1
ATOM 2424 O O . ARG A 1 325 ? -17.577 8.521 74.754 1.00 10.01 317 ARG A O 1
ATOM 2432 N N . ILE A 1 326 ? -15.773 7.457 75.553 1.00 8.88 318 ILE A N 1
ATOM 2433 C CA . ILE A 1 326 ? -14.933 8.653 75.524 1.00 8.56 318 ILE A CA 1
ATOM 2434 C C . ILE A 1 326 ? -14.790 9.173 74.086 1.00 10.22 318 ILE A C 1
ATOM 2435 O O . ILE A 1 326 ? -14.916 10.376 73.841 1.00 10.92 318 ILE A O 1
ATOM 2440 N N . ALA A 1 327 ? -14.543 8.271 73.137 1.00 9.67 319 ALA A N 1
ATOM 2441 C CA . ALA A 1 327 ? -14.388 8.679 71.744 1.00 10.35 319 ALA A CA 1
ATOM 2442 C C . ALA A 1 327 ? -15.672 9.306 71.208 1.00 9.29 319 ALA A C 1
ATOM 2443 O O . ALA A 1 327 ? -15.635 10.272 70.449 1.00 9.20 319 ALA A O 1
ATOM 2445 N N . ARG A 1 328 ? -16.815 8.771 71.627 1.00 9.96 320 ARG A N 1
ATOM 2446 C CA A ARG A 1 328 ? -18.103 9.341 71.240 0.32 10.58 320 ARG A CA 1
ATOM 2447 C CA B ARG A 1 328 ? -18.107 9.336 71.252 0.68 10.53 320 ARG A CA 1
ATOM 2448 C C . ARG A 1 328 ? -18.273 10.745 71.815 1.00 9.95 320 ARG A C 1
ATOM 2449 O O . ARG A 1 328 ? -18.780 11.642 71.144 1.00 10.90 320 ARG A O 1
ATOM 2464 N N . MET A 1 329 ? -17.828 10.947 73.050 1.00 9.06 321 MET A N 1
ATOM 2465 C CA . MET A 1 329 ? -17.919 12.273 73.662 1.00 9.66 321 MET A CA 1
ATOM 2466 C C . MET A 1 329 ? -16.979 13.258 72.972 1.00 10.30 321 MET A C 1
ATOM 2467 O O . MET A 1 329 ? -17.309 14.433 72.812 1.00 12.86 321 MET A O 1
ATOM 2472 N N . ARG A 1 330 ? -15.808 12.784 72.564 1.00 9.89 322 ARG A N 1
ATOM 2473 C CA . ARG A 1 330 ? -14.881 13.636 71.826 1.00 10.64 322 ARG A CA 1
ATOM 2474 C C . ARG A 1 330 ? -15.533 14.118 70.533 1.00 10.57 322 ARG A C 1
ATOM 2475 O O . ARG A 1 330 ? -15.484 15.302 70.208 1.00 10.48 322 ARG A O 1
ATOM 2483 N N . GLN A 1 331 ? -16.157 13.197 69.807 1.00 9.75 323 GLN A N 1
ATOM 2484 C CA . GLN A 1 331 ? -16.825 13.554 68.563 1.00 10.59 323 GLN A CA 1
ATOM 2485 C C . GLN A 1 331 ? -18.033 14.464 68.822 1.00 10.58 323 GLN A C 1
ATOM 2486 O O . GLN A 1 331 ? -18.256 15.417 68.079 1.00 9.92 323 GLN A O 1
ATOM 2492 N N . SER A 1 332 ? -18.788 14.186 69.890 1.00 11.90 324 SER A N 1
ATOM 2493 C CA . SER A 1 332 ? -19.978 14.969 70.224 1.00 11.83 324 SER A CA 1
ATOM 2494 C C . SER A 1 332 ? -19.635 16.406 70.584 1.00 11.81 324 SER A C 1
ATOM 2495 O O . SER A 1 332 ? -20.313 17.329 70.133 1.00 12.20 324 SER A O 1
ATOM 2498 N N . ILE A 1 333 ? -18.592 16.606 71.388 1.00 11.90 325 ILE A N 1
ATOM 2499 C CA . ILE A 1 333 ? -18.206 17.968 71.748 1.00 13.46 325 ILE A CA 1
ATOM 2500 C C . ILE A 1 333 ? -17.601 18.667 70.525 1.00 14.02 325 ILE A C 1
ATOM 2501 O O . ILE A 1 333 ? -17.885 19.838 70.286 1.00 14.39 32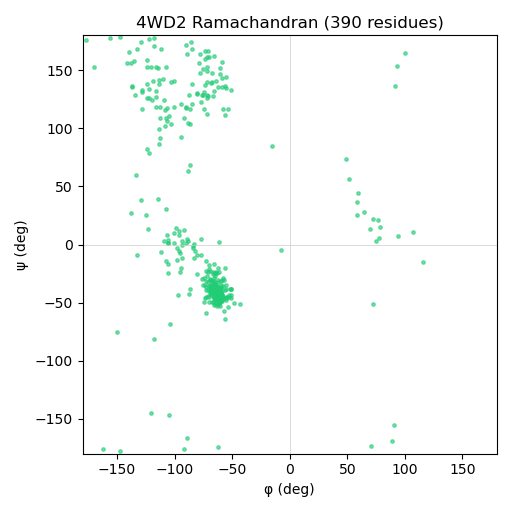5 ILE A O 1
ATOM 2506 N N . HIS A 1 334 ? -16.809 17.939 69.734 1.00 13.63 326 HIS A N 1
ATOM 2507 C CA . HIS A 1 334 ? -16.262 18.482 68.493 1.00 13.50 326 HIS A CA 1
ATOM 2508 C C . HIS A 1 334 ? -17.370 19.033 67.598 1.00 13.01 326 HIS A C 1
ATOM 2509 O O . HIS A 1 334 ? -17.319 20.186 67.169 1.00 10.69 326 HIS A O 1
ATOM 2516 N N . ASP A 1 335 ? -18.372 18.206 67.324 1.00 14.00 327 ASP A N 1
ATOM 2517 C CA . ASP A 1 335 ? -19.468 18.602 66.453 1.00 15.55 327 ASP A CA 1
ATOM 2518 C C . ASP A 1 335 ? -20.278 19.741 67.064 1.00 14.60 327 ASP A C 1
ATOM 2519 O O . ASP A 1 335 ? -20.759 20.616 66.349 1.00 15.65 327 ASP A O 1
ATOM 2524 N N . GLY A 1 336 ? -20.429 19.725 68.385 1.00 13.28 328 GLY A N 1
ATOM 2525 C CA . GLY A 1 336 ? -21.110 20.803 69.081 1.00 14.10 328 GLY A CA 1
ATOM 2526 C C . GLY A 1 336 ? -20.397 22.142 68.961 1.00 15.59 328 GLY A C 1
ATOM 2527 O O . GLY A 1 336 ? -21.040 23.192 68.882 1.00 15.90 328 GLY A O 1
ATOM 2528 N N . LEU A 1 337 ? -19.066 22.104 68.960 1.00 16.00 329 LEU A N 1
ATOM 2529 C CA . LEU A 1 337 ? -18.239 23.305 68.836 1.00 15.70 329 LEU A CA 1
ATOM 2530 C C . LEU A 1 337 ? -18.225 23.846 67.413 1.00 19.27 329 LEU A C 1
ATOM 2531 O O . LEU A 1 337 ? -18.042 25.043 67.200 1.00 19.09 329 LEU A O 1
ATOM 2536 N N . ARG A 1 338 ? -18.393 22.956 66.440 1.00 21.52 330 ARG A N 1
ATOM 2537 C CA . ARG A 1 338 ? -18.414 23.353 65.039 1.00 25.57 330 ARG A CA 1
ATOM 2538 C C . ARG A 1 338 ? -19.635 24.224 64.776 1.00 30.08 330 ARG A C 1
ATOM 2539 O O . ARG A 1 338 ? -19.592 25.118 63.936 1.00 29.85 330 ARG A O 1
ATOM 2541 N N . ASP A 1 339 ? -20.714 23.963 65.517 1.00 41.84 331 ASP A N 1
ATOM 2542 C CA . ASP A 1 339 ? -21.940 24.762 65.436 1.00 47.25 331 ASP A CA 1
ATOM 2543 C C . ASP A 1 339 ? -21.686 26.200 65.887 1.00 46.86 331 ASP A C 1
ATOM 2544 O O . ASP A 1 339 ? -22.420 27.114 65.518 1.00 48.79 331 ASP A O 1
ATOM 2549 N N . HIS A 1 340 ? -20.653 26.385 66.704 1.00 44.35 332 HIS A N 1
ATOM 2550 C CA . HIS A 1 340 ? -20.144 27.713 67.028 1.00 43.73 332 HIS A CA 1
ATOM 2551 C C . HIS A 1 340 ? -18.847 27.938 66.270 1.00 43.72 332 HIS A C 1
ATOM 2552 O O . HIS A 1 340 ? -18.671 27.440 65.161 1.00 46.62 332 HIS A O 1
ATOM 2559 N N . VAL A 1 341 ? -17.934 28.680 66.881 1.00 42.37 333 VAL A N 1
ATOM 2560 C CA . VAL A 1 341 ? -16.610 28.888 66.311 1.00 41.81 333 VAL A CA 1
ATOM 2561 C C . VAL A 1 341 ? -15.853 27.568 66.178 1.00 40.79 333 VAL A C 1
ATOM 2562 O O . VAL A 1 341 ? -14.891 27.314 66.905 1.00 39.40 333 VAL A O 1
ATOM 2564 N N . ALA A 1 345 ? -9.900 25.413 64.480 1.00 37.32 337 ALA A N 1
ATOM 2565 C CA . ALA A 1 345 ? -9.190 24.205 64.900 1.00 35.41 337 ALA A CA 1
ATOM 2566 C C . ALA A 1 345 ? -9.831 23.567 66.140 1.00 32.35 337 ALA A C 1
ATOM 2567 O O . ALA A 1 345 ? -9.423 23.806 67.286 1.00 30.65 337 ALA A O 1
ATOM 2569 N N . LEU A 1 346 ? -10.851 22.755 65.890 1.00 30.79 338 LEU A N 1
ATOM 2570 C CA . LEU A 1 346 ? -11.440 21.915 66.916 1.00 27.77 338 LEU A CA 1
ATOM 2571 C C . LEU A 1 346 ? -10.821 20.533 66.819 1.00 23.98 338 LEU A C 1
ATOM 2572 O O . LEU A 1 346 ? -11.266 19.591 67.469 1.00 22.82 338 LEU A O 1
ATOM 2577 N N . THR A 1 347 ? -9.792 20.428 65.985 1.00 22.24 339 THR A N 1
ATOM 2578 C CA . THR A 1 347 ? -9.154 19.155 65.686 1.00 21.14 339 THR A CA 1
ATOM 2579 C C . THR A 1 347 ? -8.634 18.483 66.943 1.00 17.69 339 THR A C 1
ATOM 2580 O O . THR A 1 347 ? -8.689 17.258 67.064 1.00 17.00 339 THR A O 1
ATOM 2584 N N . ARG A 1 348 ? -8.141 19.292 67.879 1.00 14.94 340 ARG A N 1
ATOM 2585 C CA . ARG A 1 348 ? -7.534 18.765 69.097 1.00 14.76 340 ARG A CA 1
ATOM 2586 C C . ARG A 1 348 ? -8.477 17.838 69.857 1.00 14.75 340 ARG A C 1
ATOM 2587 O O . ARG A 1 348 ? -8.032 16.851 70.433 1.00 13.99 340 ARG A O 1
ATOM 2595 N N . TYR A 1 349 ? -9.776 18.136 69.837 1.00 14.97 341 TYR A N 1
ATOM 2596 C CA . TYR A 1 349 ? -10.750 17.347 70.597 1.00 13.31 341 TYR A CA 1
ATOM 2597 C C . TYR A 1 349 ? -10.887 15.911 70.109 1.00 12.31 341 TYR A C 1
ATOM 2598 O O . TYR A 1 349 ? -11.231 15.029 70.884 1.00 11.26 341 TYR A O 1
ATOM 2607 N N . VAL A 1 350 ? -10.617 15.674 68.831 1.00 13.37 342 VAL A N 1
ATOM 2608 C CA . VAL A 1 350 ? -10.715 14.326 68.291 1.00 14.23 342 VAL A CA 1
ATOM 2609 C C . VAL A 1 350 ? -9.339 13.711 68.057 1.00 14.30 342 VAL A C 1
ATOM 2610 O O . VAL A 1 350 ? -9.223 12.490 67.905 1.00 14.23 342 VAL A O 1
ATOM 2614 N N . LYS A 1 351 ? -8.307 14.556 68.037 1.00 12.65 343 LYS A N 1
ATOM 2615 C CA . LYS A 1 351 ? -6.925 14.108 67.837 1.00 13.02 343 LYS A CA 1
ATOM 2616 C C . LYS A 1 351 ? -6.278 13.702 69.155 1.00 12.41 343 LYS A C 1
ATOM 2617 O O . LYS A 1 351 ? -5.517 12.741 69.217 1.00 13.04 343 LYS A O 1
ATOM 2619 N N . GLN A 1 352 ? -6.584 14.437 70.215 1.00 13.48 344 GLN A N 1
ATOM 2620 C CA . GLN A 1 352 ? -6.083 14.071 71.530 1.00 15.12 344 GLN A CA 1
ATOM 2621 C C . GLN A 1 352 ? -6.787 12.802 71.996 1.00 14.96 344 GLN A C 1
ATOM 2622 O O . GLN A 1 352 ? -7.824 12.421 71.446 1.00 11.28 344 GLN A O 1
ATOM 2628 N N . ARG A 1 353 ? -6.208 12.122 72.979 1.00 11.12 345 ARG A N 1
ATOM 2629 C CA . ARG A 1 353 ? -6.693 10.792 73.351 1.00 17.89 345 ARG A CA 1
ATOM 2630 C C . ARG A 1 353 ? -6.684 10.531 74.854 1.00 15.31 345 ARG A C 1
ATOM 2631 O O . ARG A 1 353 ? -5.920 11.147 75.598 1.00 14.33 345 ARG A O 1
ATOM 2639 N N . GLY A 1 354 ? -7.532 9.602 75.288 1.00 13.37 346 GLY A N 1
ATOM 2640 C CA . GLY A 1 354 ? -7.599 9.220 76.687 1.00 12.52 346 GLY A CA 1
ATOM 2641 C C . GLY A 1 354 ? -8.610 10.054 77.439 1.00 11.61 346 GLY A C 1
ATOM 2642 O O . GLY A 1 354 ? -9.534 10.594 76.847 1.00 11.04 346 GLY A O 1
ATOM 2643 N N . MET A 1 355 ? -8.432 10.188 78.747 1.00 12.97 347 MET A N 1
ATOM 2644 C CA . MET A 1 355 ? -9.430 10.890 79.544 1.00 13.61 347 MET A CA 1
ATOM 2645 C C . MET A 1 355 ? -9.277 12.402 79.539 1.00 12.37 347 MET A C 1
ATOM 2646 O O . MET A 1 355 ? -10.175 13.107 79.988 1.00 14.04 347 MET A O 1
ATOM 2651 N N . PHE A 1 356 ? -8.161 12.912 79.036 1.00 10.33 348 PHE A N 1
ATOM 2652 C CA . PHE A 1 356 ? -7.925 14.349 79.141 1.00 9.56 348 PHE A CA 1
ATOM 2653 C C . PHE A 1 356 ? -7.758 15.041 77.815 1.00 13.24 348 PHE A C 1
ATOM 2654 O O . PHE A 1 356 ? -7.323 14.445 76.834 1.00 9.61 348 PHE A O 1
ATOM 2662 N N . THR A 1 357 ? -8.109 16.319 77.802 1.00 13.72 349 THR A N 1
ATOM 2663 C CA . THR A 1 357 ? -7.822 17.178 76.670 1.00 12.81 349 THR A CA 1
ATOM 2664 C C . THR A 1 357 ? -7.324 18.524 77.183 1.00 12.10 349 THR A C 1
ATOM 2665 O O . THR A 1 357 ? -7.833 19.057 78.177 1.00 12.14 349 THR A O 1
ATOM 2669 N N . TYR A 1 358 ? -6.275 19.028 76.541 1.00 11.58 350 TYR A N 1
ATOM 2670 C CA . TYR A 1 358 ? -5.817 20.391 76.765 1.00 11.43 350 TYR A CA 1
ATOM 2671 C C . TYR A 1 358 ? -6.606 21.298 75.838 1.00 11.01 350 TYR A C 1
ATOM 2672 O O . TYR A 1 358 ? -6.344 21.325 74.637 1.00 11.34 350 TYR A O 1
ATOM 2681 N N . THR A 1 359 ? -7.581 22.022 76.389 1.00 11.10 351 THR A N 1
ATOM 2682 C CA . THR A 1 359 ? -8.499 22.813 75.571 1.00 10.76 351 THR A CA 1
ATOM 2683 C C . THR A 1 359 ? -7.809 23.999 74.915 1.00 12.80 351 THR A C 1
ATOM 2684 O O . THR A 1 359 ? -8.290 24.530 73.916 1.00 11.67 351 THR A O 1
ATOM 2688 N N . GLY A 1 360 ? -6.693 24.427 75.488 1.00 15.13 352 GLY A N 1
ATOM 2689 C CA . GLY A 1 360 ? -6.011 25.604 74.991 1.00 16.54 352 GLY A CA 1
ATOM 2690 C C . GLY A 1 360 ? -6.681 26.896 75.422 1.00 17.03 352 GLY A C 1
ATOM 2691 O O . GLY A 1 360 ? -6.283 27.977 74.989 1.00 17.12 352 GLY A O 1
ATOM 2692 N N . LEU A 1 361 ? -7.704 26.791 76.268 1.00 15.35 353 LEU A N 1
ATOM 2693 C CA . LEU A 1 361 ? -8.364 27.972 76.819 1.00 15.13 353 LEU A CA 1
ATOM 2694 C C . LEU A 1 361 ? -7.405 28.708 77.752 1.00 14.52 353 LEU A C 1
ATOM 2695 O O . LEU A 1 361 ? -6.661 28.065 78.492 1.00 13.35 353 LEU A O 1
ATOM 2700 N N . THR A 1 362 ? -7.415 30.042 77.704 1.00 14.63 354 THR A N 1
ATOM 2701 C CA . THR A 1 362 ? -6.565 30.849 78.581 1.00 15.61 354 THR A CA 1
ATOM 2702 C C . THR A 1 362 ? -7.092 30.754 80.002 1.00 14.75 354 THR A C 1
ATOM 2703 O O . THR A 1 362 ? -8.209 30.291 80.212 1.00 13.99 354 THR A O 1
ATOM 2707 N N . GLU A 1 363 ? -6.299 31.197 80.976 1.00 15.28 355 GLU A N 1
ATOM 2708 C CA . GLU A 1 363 ? -6.740 31.171 82.367 1.00 15.97 355 GLU A CA 1
ATOM 2709 C C . GLU A 1 363 ? -7.982 32.043 82.551 1.00 14.90 355 GLU A C 1
ATOM 2710 O O . GLU A 1 363 ? -8.904 31.664 83.280 1.00 13.14 355 GLU A O 1
ATOM 2716 N N . SER A 1 364 ? -8.011 33.190 81.869 1.00 14.51 356 SER A N 1
ATOM 2717 C CA . SER A 1 364 ? -9.193 34.051 81.840 1.00 13.07 356 SER A CA 1
ATOM 2718 C C . SER A 1 364 ? -10.408 33.324 81.273 1.00 16.83 356 SER A C 1
ATOM 2719 O O . SER A 1 364 ? -11.504 33.420 81.818 1.00 16.73 356 SER A O 1
ATOM 2722 N N . GLN A 1 365 ? -10.211 32.608 80.170 1.00 16.50 357 GLN A N 1
ATOM 2723 C CA . GLN A 1 365 ? -11.302 31.879 79.534 1.00 11.77 357 GLN A CA 1
ATOM 2724 C C . GLN A 1 365 ? -11.809 30.762 80.441 1.00 12.74 357 GLN A C 1
ATOM 2725 O O . GLN A 1 365 ? -13.002 30.454 80.454 1.00 11.22 357 GLN A O 1
ATOM 2731 N N . VAL A 1 366 ? -10.901 30.168 81.207 1.00 12.00 358 VAL A N 1
ATOM 2732 C CA . VAL A 1 366 ? -11.285 29.160 82.188 1.00 11.67 358 VAL A CA 1
ATOM 2733 C C . VAL A 1 366 ? -12.146 29.804 83.278 1.00 11.27 358 VAL A C 1
ATOM 2734 O O . VAL A 1 366 ? -13.116 29.207 83.747 1.00 12.00 358 VAL A O 1
ATOM 2738 N N . ASP A 1 367 ? -11.785 31.020 83.684 1.00 12.00 359 ASP A N 1
ATOM 2739 C CA . ASP A 1 367 ? -12.576 31.759 84.670 1.00 13.57 359 ASP A CA 1
ATOM 2740 C C . ASP A 1 367 ? -13.968 32.037 84.127 1.00 12.52 359 ASP A C 1
ATOM 2741 O O . ASP A 1 367 ? -14.966 31.833 84.816 1.00 14.23 359 ASP A O 1
ATOM 2746 N N . ALA A 1 368 ? -14.026 32.523 82.890 1.00 12.55 360 ALA A N 1
ATOM 2747 C CA . ALA A 1 368 ? -15.300 32.825 82.243 1.00 12.98 360 ALA A CA 1
ATOM 2748 C C . ALA A 1 368 ? -16.174 31.578 82.128 1.00 13.75 360 ALA A C 1
ATOM 2749 O O . ALA A 1 368 ? -17.363 31.610 82.442 1.00 15.24 360 ALA A O 1
ATOM 2751 N N . LEU A 1 369 ? -15.575 30.482 81.679 1.00 13.37 361 LEU A N 1
ATOM 2752 C CA . LEU A 1 369 ? -16.272 29.205 81.561 1.00 13.60 361 LEU A CA 1
ATOM 2753 C C . LEU A 1 369 ? -16.954 28.818 82.873 1.00 13.90 361 LEU A C 1
ATOM 2754 O O . LEU A 1 369 ? -18.098 28.363 82.880 1.00 13.70 361 LEU A O 1
ATOM 2759 N N . ARG A 1 370 ? -16.243 29.012 83.981 1.00 14.08 362 ARG A N 1
ATOM 2760 C CA . ARG A 1 370 ? -16.767 28.702 85.309 1.00 14.81 362 ARG A CA 1
ATOM 2761 C C . ARG A 1 370 ? -17.822 29.709 85.756 1.00 17.56 362 ARG A C 1
ATOM 2762 O O . ARG A 1 370 ? -18.965 29.350 86.040 1.00 14.00 362 ARG A O 1
ATOM 2770 N N . GLU A 1 371 ? -17.431 30.976 85.814 1.00 13.70 363 GLU A N 1
ATOM 2771 C CA . GLU A 1 371 ? -18.266 32.004 86.416 1.00 21.00 363 GLU A CA 1
ATOM 2772 C C . GLU A 1 371 ? -19.509 32.298 85.590 1.00 15.31 363 GLU A C 1
ATOM 2773 O O . GLU A 1 371 ? -20.601 32.458 86.134 1.00 16.26 363 GLU A O 1
ATOM 2779 N N . VAL A 1 372 ? -19.354 32.357 84.274 1.00 12.71 364 VAL A N 1
ATOM 2780 C CA . VAL A 1 372 ? -20.485 32.681 83.405 1.00 12.91 364 VAL A CA 1
ATOM 2781 C C . VAL A 1 372 ? -21.287 31.439 83.017 1.00 12.46 364 VAL A C 1
ATOM 2782 O O . VAL A 1 372 ? -22.511 31.459 83.045 1.00 12.68 364 VAL A O 1
ATOM 2786 N N . HIS A 1 373 ? -20.606 30.349 82.679 1.00 14.87 365 HIS A N 1
ATOM 2787 C CA . HIS A 1 373 ? -21.300 29.209 82.084 1.00 14.10 365 HIS A CA 1
ATOM 2788 C C . HIS A 1 373 ? -21.406 27.999 83.010 1.00 14.04 365 HIS A C 1
ATOM 2789 O O . HIS A 1 373 ? -21.933 26.961 82.615 1.00 14.25 365 HIS A O 1
ATOM 2796 N N . GLY A 1 374 ? -20.922 28.138 84.241 1.00 13.42 366 GLY A N 1
ATOM 2797 C CA . GLY A 1 374 ? -20.990 27.064 85.219 1.00 11.17 366 GLY A CA 1
ATOM 2798 C C . GLY A 1 374 ? -20.313 25.761 84.817 1.00 12.01 366 GLY A C 1
ATOM 2799 O O . GLY A 1 374 ? -20.686 24.692 85.293 1.00 11.95 366 GLY A O 1
ATOM 2800 N N . VAL A 1 375 ? -19.323 25.841 83.932 1.00 12.15 367 VAL A N 1
ATOM 2801 C CA . VAL A 1 375 ? -18.579 24.659 83.507 1.00 11.56 367 VAL A CA 1
ATOM 2802 C C . VAL A 1 375 ? -17.164 24.722 84.078 1.00 12.26 367 VAL A C 1
ATOM 2803 O O . VAL A 1 375 ? -16.443 25.702 83.865 1.00 12.66 367 VAL A O 1
ATOM 2807 N N . TYR A 1 376 ? -16.772 23.677 84.806 1.00 10.29 368 TYR A N 1
ATOM 2808 C CA . TYR A 1 376 ? -15.538 23.711 85.585 1.00 11.77 368 TYR A CA 1
ATOM 2809 C C . TYR A 1 376 ? -14.421 22.834 84.999 1.00 12.16 368 TYR A C 1
ATOM 2810 O O . TYR A 1 376 ? -14.550 21.608 84.934 1.00 11.45 368 TYR A O 1
ATOM 2819 N N . ILE A 1 377 ? -13.331 23.472 84.575 1.00 11.79 369 ILE A N 1
ATOM 2820 C CA . ILE A 1 377 ? -12.119 22.760 84.182 1.00 11.56 369 ILE A CA 1
ATOM 2821 C C . ILE A 1 377 ? -10.924 23.375 84.912 1.00 13.05 369 ILE A C 1
ATOM 2822 O O . ILE A 1 377 ? -11.076 24.373 85.611 1.00 14.33 369 ILE A O 1
ATOM 2827 N N . LEU A 1 378 ? -9.742 22.777 84.777 1.00 12.80 370 LEU A N 1
ATOM 2828 C CA . LEU A 1 378 ? -8.577 23.267 85.511 1.00 13.29 370 LEU A CA 1
ATOM 2829 C C . LEU A 1 378 ? -8.054 24.572 84.936 1.00 12.64 370 LEU A C 1
ATOM 2830 O O . LEU A 1 378 ? -8.311 24.889 83.775 1.00 13.37 370 LEU A O 1
ATOM 2835 N N . ARG A 1 379 ? -7.299 25.309 85.747 1.00 12.99 371 ARG A N 1
ATOM 2836 C CA . ARG A 1 379 ? -6.694 26.570 85.326 1.00 14.47 371 ARG A CA 1
ATOM 2837 C C . ARG A 1 379 ? -5.794 26.383 84.108 1.00 15.64 371 ARG A C 1
ATOM 2838 O O . ARG A 1 379 ? -5.627 27.300 83.306 1.00 15.67 371 ARG A O 1
ATOM 2840 N N . SER A 1 380 ? -5.220 25.190 83.972 1.00 15.48 372 SER A N 1
ATOM 2841 C CA . SER A 1 380 ? -4.355 24.874 82.836 1.00 14.70 372 SER A CA 1
ATOM 2842 C C . SER A 1 380 ? -5.124 24.684 81.530 1.00 14.40 372 SER A C 1
ATOM 2843 O O . SER A 1 380 ? -4.529 24.647 80.448 1.00 13.69 372 SER A O 1
ATOM 2846 N N . GLY A 1 381 ? -6.441 24.541 81.637 1.00 14.05 373 GLY A N 1
ATOM 2847 C CA . GLY A 1 381 ? -7.270 24.284 80.476 1.00 13.21 373 GLY A CA 1
ATOM 2848 C C . GLY A 1 381 ? -7.499 22.798 80.288 1.00 12.86 373 GLY A C 1
ATOM 2849 O O . GLY A 1 381 ? -8.066 22.373 79.279 1.00 12.48 373 GLY A O 1
ATOM 2850 N N . ARG A 1 382 ? -7.056 21.997 81.256 1.00 11.99 374 ARG A N 1
ATOM 2851 C CA . ARG A 1 382 ? -7.283 20.560 81.180 1.00 11.32 374 ARG A CA 1
ATOM 2852 C C . ARG A 1 382 ? -8.752 20.238 81.433 1.00 11.36 374 ARG A C 1
ATOM 2853 O O . ARG A 1 382 ? -9.313 20.631 82.457 1.00 9.04 374 ARG A O 1
ATOM 2861 N N . MET A 1 383 ? -9.370 19.507 80.509 1.00 12.08 375 MET A N 1
ATOM 2862 C CA . MET A 1 383 ? -10.701 18.979 80.766 1.00 12.81 375 MET A CA 1
ATOM 2863 C C . MET A 1 383 ? -10.636 17.453 80.839 1.00 11.68 375 MET A C 1
ATOM 2864 O O . MET A 1 383 ? -9.875 16.818 80.107 1.00 11.03 375 MET A O 1
ATOM 2869 N N . CYS A 1 384 ? -11.399 16.871 81.759 1.00 10.41 376 CYS A N 1
ATOM 2870 C CA . CYS A 1 384 ? -11.571 15.431 81.766 1.00 10.81 376 CYS A CA 1
ATOM 2871 C C . CYS A 1 384 ? -12.742 15.065 80.868 1.00 10.76 376 CYS A C 1
ATOM 2872 O O . CYS A 1 384 ? -13.901 15.253 81.241 1.00 9.54 376 CYS A O 1
ATOM 2875 N N . VAL A 1 385 ? -12.425 14.544 79.685 1.00 12.61 377 VAL A N 1
ATOM 2876 C CA . VAL A 1 385 ? -13.430 14.155 78.703 1.00 12.99 377 VAL A CA 1
ATOM 2877 C C . VAL A 1 385 ? -14.389 13.097 79.260 1.00 13.06 377 VAL A C 1
ATOM 2878 O O . VAL A 1 385 ? -15.557 13.048 78.878 1.00 12.98 377 VAL A O 1
ATOM 2882 N N . ALA A 1 386 ? -13.902 12.261 80.174 1.00 11.76 378 ALA A N 1
ATOM 2883 C CA . ALA A 1 386 ? -14.738 11.219 80.770 1.00 11.87 378 ALA A CA 1
ATOM 2884 C C . ALA A 1 386 ? -15.869 11.809 81.622 1.00 12.51 378 ALA A C 1
ATOM 2885 O O . ALA A 1 386 ? -16.841 11.120 81.941 1.00 14.94 378 ALA A O 1
ATOM 2887 N N . GLY A 1 387 ? -15.747 13.084 81.978 1.00 10.81 379 GLY A N 1
ATOM 2888 C CA . GLY A 1 387 ? -16.791 13.770 82.726 1.00 11.17 379 GLY A CA 1
ATOM 2889 C C . GLY A 1 387 ? -17.982 14.166 81.870 1.00 12.79 379 GLY A C 1
ATOM 2890 O O . GLY A 1 387 ? -19.017 14.608 82.381 1.00 12.49 379 GLY A O 1
ATOM 2891 N N . LEU A 1 388 ? -17.827 14.002 80.557 1.00 13.16 380 LEU A N 1
ATOM 2892 C CA . LEU A 1 388 ? -18.885 14.284 79.594 1.00 12.19 380 LEU A CA 1
ATOM 2893 C C . LEU A 1 388 ? -19.833 13.102 79.417 1.00 12.30 380 LEU A C 1
ATOM 2894 O O . LEU A 1 388 ? -19.404 11.956 79.335 1.00 9.64 380 LEU A O 1
ATOM 2899 N N . ASN A 1 389 ? -21.125 13.394 79.348 1.00 12.83 381 ASN A N 1
ATOM 2900 C CA . ASN A 1 389 ? -22.125 12.390 79.023 1.00 13.07 381 ASN A CA 1
ATOM 2901 C C . ASN A 1 389 ? -23.255 13.065 78.265 1.00 12.99 381 ASN A C 1
ATOM 2902 O O . ASN A 1 389 ? -23.185 14.263 77.996 1.00 12.53 381 ASN A O 1
ATOM 2907 N N . ASP A 1 390 ? -24.296 12.314 77.919 1.00 14.57 382 ASP A N 1
ATOM 2908 C CA . ASP A 1 390 ? -25.392 12.887 77.143 1.00 15.41 382 ASP A CA 1
ATOM 2909 C C . ASP A 1 390 ? -26.104 14.002 77.901 1.00 14.88 382 ASP A C 1
ATOM 2910 O O . ASP A 1 390 ? -26.709 14.877 77.292 1.00 13.70 382 ASP A O 1
ATOM 2915 N N . SER A 1 391 ? -26.022 13.978 79.228 1.00 15.00 383 SER A N 1
ATOM 2916 C CA . SER A 1 391 ? -26.707 14.986 80.029 1.00 15.23 383 SER A CA 1
ATOM 2917 C C . SER A 1 391 ? -26.028 16.355 79.945 1.00 15.73 383 SER A C 1
ATOM 2918 O O . SER A 1 391 ? -26.677 17.373 80.182 1.00 15.99 383 SER A O 1
ATOM 2921 N N . ASN A 1 392 ? -24.739 16.396 79.604 1.00 13.97 384 ASN A N 1
ATOM 2922 C CA . ASN A 1 392 ? -24.022 17.671 79.662 1.00 14.20 384 ASN A CA 1
ATOM 2923 C C . ASN A 1 392 ? -23.162 18.065 78.453 1.00 13.77 384 ASN A C 1
ATOM 2924 O O . ASN A 1 392 ? -22.673 19.195 78.395 1.00 14.92 384 ASN A O 1
ATOM 2929 N N . VAL A 1 393 ? -22.957 17.159 77.500 1.00 13.31 385 VAL A N 1
ATOM 2930 C CA . VAL A 1 393 ? -22.014 17.441 76.418 1.00 13.86 385 VAL A CA 1
ATOM 2931 C C . VAL A 1 393 ? -22.497 18.607 75.539 1.00 14.02 385 VAL A C 1
ATOM 2932 O O . VAL A 1 393 ? -21.688 19.394 75.053 1.00 13.73 385 VAL A O 1
ATOM 2936 N N . GLY A 1 394 ? -23.807 18.741 75.365 1.00 13.72 386 GLY A N 1
ATOM 2937 C CA . GLY A 1 394 ? -24.348 19.875 74.642 1.00 15.72 386 GLY A CA 1
ATOM 2938 C C . GLY A 1 394 ? -24.114 21.177 75.391 1.00 16.83 386 GLY A C 1
ATOM 2939 O O . GLY A 1 394 ? -23.735 22.183 74.792 1.00 18.35 386 GLY A O 1
ATOM 2940 N N . ILE A 1 395 ? -24.348 21.148 76.703 1.00 16.65 387 ILE A N 1
ATOM 2941 C CA . ILE A 1 395 ? -24.146 22.298 77.581 1.00 16.29 387 ILE A CA 1
ATOM 2942 C C . ILE A 1 395 ? -22.693 22.763 77.530 1.00 15.03 387 ILE A C 1
ATOM 2943 O O . ILE A 1 395 ? -22.409 23.952 77.415 1.00 14.57 387 ILE A O 1
ATOM 2948 N N . VAL A 1 396 ? -21.776 21.806 77.590 1.00 13.49 388 VAL A N 1
ATOM 2949 C CA . VAL A 1 396 ? -20.351 22.103 77.544 1.00 12.83 388 VAL A CA 1
ATOM 2950 C C . VAL A 1 396 ? -19.909 22.679 76.194 1.00 13.58 388 VAL A C 1
ATOM 2951 O O . VAL A 1 396 ? -19.211 23.692 76.147 1.00 13.71 388 VAL A O 1
ATOM 2955 N N . ALA A 1 397 ? -20.302 22.029 75.101 1.00 13.72 389 ALA A N 1
ATOM 2956 C CA . ALA A 1 397 ? -19.913 22.485 73.766 1.00 14.14 389 ALA A CA 1
ATOM 2957 C C . ALA A 1 397 ? -20.426 23.903 73.499 1.00 15.05 389 ALA A C 1
ATOM 2958 O O . ALA A 1 397 ? -19.745 24.717 72.882 1.00 14.95 389 ALA A O 1
ATOM 2960 N N . ASP A 1 398 ? -21.634 24.185 73.972 1.00 15.67 390 ASP A N 1
ATOM 2961 C CA . ASP A 1 398 ? -22.228 25.511 73.834 1.00 18.50 390 ASP A CA 1
ATOM 2962 C C . ASP A 1 398 ? -21.411 26.545 74.609 1.00 16.65 390 ASP A C 1
ATOM 2963 O O . ASP A 1 398 ? -21.067 27.605 74.090 1.00 15.98 390 ASP A O 1
ATOM 2968 N N . ALA A 1 399 ? -21.104 26.213 75.858 1.00 15.89 391 ALA A N 1
ATOM 2969 C CA . ALA A 1 399 ? -20.309 27.063 76.737 1.00 15.67 391 ALA A CA 1
ATOM 2970 C C . ALA A 1 399 ? -18.936 27.396 76.139 1.00 14.82 391 ALA A C 1
ATOM 2971 O O . ALA A 1 399 ? -18.589 28.562 75.973 1.00 14.62 391 ALA A O 1
ATOM 2973 N N . ILE A 1 400 ? -18.162 26.365 75.816 1.00 14.98 392 ILE A N 1
ATOM 2974 C CA . ILE A 1 400 ? -16.820 26.544 75.270 1.00 14.65 392 ILE A CA 1
ATOM 2975 C C . ILE A 1 400 ? -16.855 27.251 73.912 1.00 15.78 392 ILE A C 1
ATOM 2976 O O . ILE A 1 400 ? -16.022 28.117 73.631 1.00 15.46 392 ILE A O 1
ATOM 2981 N N . GLY A 1 401 ? -17.832 26.893 73.080 1.00 16.61 393 GLY A N 1
ATOM 2982 C CA . GLY A 1 401 ? -18.021 27.550 71.798 1.00 16.56 393 GLY A CA 1
ATOM 2983 C C . GLY A 1 401 ? -18.233 29.046 71.943 1.00 17.72 393 GLY A C 1
ATOM 2984 O O . GLY A 1 401 ? -17.623 29.835 71.227 1.00 18.61 393 GLY A O 1
ATOM 2985 N N . LYS A 1 402 ? -19.095 29.440 72.878 1.00 18.12 394 LYS A N 1
ATOM 2986 C CA . LYS A 1 402 ? -19.348 30.858 73.134 1.00 17.30 394 LYS A CA 1
ATOM 2987 C C . LYS A 1 402 ? -18.105 31.568 73.663 1.00 16.55 394 LYS A C 1
ATOM 2988 O O . LYS A 1 402 ? -17.792 32.673 73.230 1.00 16.04 394 LYS A O 1
ATOM 2994 N N . VAL A 1 403 ? -17.395 30.932 74.593 1.00 16.54 395 VAL A N 1
ATOM 2995 C CA . VAL A 1 403 ? -16.198 31.544 75.167 1.00 17.57 395 VAL A CA 1
ATOM 2996 C C . VAL A 1 403 ? -15.105 31.716 74.107 1.00 18.83 395 VAL A C 1
ATOM 2997 O O . VAL A 1 403 ? -14.493 32.783 74.006 1.00 21.24 395 VAL A O 1
ATOM 3001 N N . LEU A 1 404 ? -14.875 30.683 73.303 1.00 17.68 396 LEU A N 1
ATOM 3002 C CA . LEU A 1 404 ? -13.883 30.770 72.233 1.00 18.89 396 LEU A CA 1
ATOM 3003 C C . LEU A 1 404 ? -14.260 31.827 71.189 1.00 18.70 396 LEU A C 1
ATOM 3004 O O . LEU A 1 404 ? -13.415 32.608 70.755 1.00 19.17 396 LEU A O 1
ATOM 3009 N N . LYS A 1 405 ? -15.526 31.843 70.786 1.00 18.44 397 LYS A N 1
ATOM 3010 C CA . LYS A 1 405 ? -15.993 32.769 69.756 1.00 20.32 397 LYS A CA 1
ATOM 3011 C C . LYS A 1 405 ? -15.871 34.222 70.192 1.00 22.05 397 LYS A C 1
ATOM 3012 O O . LYS A 1 405 ? -15.474 35.085 69.411 1.00 23.19 397 LYS A O 1
ATOM 3018 N N . SER A 1 406 ? -16.210 34.483 71.451 1.00 22.74 398 SER A N 1
ATOM 3019 C CA A SER A 1 406 ? -16.175 35.837 72.004 0.55 24.71 398 SER A CA 1
ATOM 3020 C CA B SER A 1 406 ? -16.181 35.843 71.977 0.45 24.73 398 SER A CA 1
ATOM 3021 C C . SER A 1 406 ? -14.759 36.404 72.026 1.00 26.41 398 SER A C 1
ATOM 3022 O O . SER A 1 406 ? -14.562 37.601 72.217 1.00 26.71 398 SER A O 1
ATOM 3027 N N . GLY A 1 407 ? -13.772 35.534 71.837 1.00 30.15 399 GLY A N 1
ATOM 3028 C CA . GLY A 1 407 ? -12.388 35.959 71.743 1.00 33.84 399 GLY A CA 1
ATOM 3029 C C . GLY A 1 407 ? -11.651 35.915 73.063 1.00 36.13 399 GLY A C 1
ATOM 3030 O O . GLY A 1 407 ? -12.262 36.016 74.128 1.00 35.06 399 GLY A O 1
ATOM 3031 N N . ALA A 1 408 ? -10.331 35.760 72.987 1.00 38.78 400 ALA A N 1
ATOM 3032 C CA . ALA A 1 408 ? -9.483 35.774 74.173 1.00 41.03 400 ALA A CA 1
ATOM 3033 C C . ALA A 1 408 ? -9.263 37.206 74.660 1.00 43.50 400 ALA A C 1
ATOM 3034 O O . ALA A 1 408 ? -9.386 38.165 73.892 1.00 44.59 400 ALA A O 1
#

Sequence (397 aa):
HMFEHIDAYPGDPILTLNENFQKDPRDQKVNLSIGIYFDAEGRIPVMGAVREAETALQRDSGPKPYLPMVGLAAYRDAVQSLVFGADHPARAAGRIATLQTLLGGSGALKVGADFLKRYFPDSQVWLLSDPSWENHRFIFERAGFTVNTYPYYDEATGGLKFDAMLAAIDALPARSIVLLHACCHNPTGVDLDEGQWEKLIDVIEARELLPFVDMAYQGFGAGLDADAFAVRELARRGVPTLVANSFSNFSLYGERVGGLSVVCEDAAAAEERVLGQLAGAVRSNYSNPQTYGAKVVAAVLGTPALRKQWEEELSAMCRRIARRMRQSIHDGLRDHVALTRYVKQRGMFTYTGLTESQVDALREVHGVYILRSGRMCVAGLNDSNVGIVADAIGKVLKSSGA

B-factor: mean 16.28, std 8.77, range [5.81, 61.85]

Foldseek 3Di:
DVCPPPDDDDDDVLVVQVVVLVVPPDPQFFEQADFDFADQVLHLDQFPLLVVLLVVVVVPDDDFDFAALQGDPLLFLLQVCLQQNVPQPLVVQQQKQKGKAQFLLRQLLLVLLLCCVVPVPAAEEEEVVADPCNCVSNVVSRHHYYYFYFQDLVQLETPLVRRQVVLLPDAAAHEYEEELACTPQALHDDDPVSLVSSLVSCVVRNYEYEYEYAQQLQFQGNPRSSSSVNVCLNVQRFYKYKYGVVLSVVVPQRIIMIMTGHNGNVVSVVSNVVSSVSSCVPVNHDGDDVSSSSSSQSVPVVSVVSSRVVSNVSNVQLLVLLVLLLVLLVVADVSVQSNNRTGQKHQQSQALVLQVCLCPPLSYHHDSRSIGGSSSDHPSNSNSNSVSSRVSVRVHD

Nearest PDB structures (foldseek):
  4wd2-assembly1_A-2  TM=1.003E+00  e=1.839E-79  Burkholderia cenocepacia K56-2Valvano
  4f4e-assembly1_B  TM=9.905E-01  e=1.112E-53  Burkholderia pseudomallei K96243
  3zzj-assembly1_A  TM=9.773E-01  e=1.864E-46  Escherichia coli
  1g7w-assembly1_A-2  TM=9.763E-01  e=4.606E-45  Escherichia coli
  6dna-assembly1_A  TM=9.558E-01  e=1.916E-39  Homo sapiens

Solvent-accessible surface area: 17245 Å² total

CATH classification: 3.90.1150.10 (+1 more: 3.40.640.10)

Secondary structure (DSSP, 8-state):
-TTTT-PPPPP-HHHHHHHHHHH---TT-EE--S-S---TTS-----HHHHHHHHHHHT-----PPPPTT--HHHHHHHHHHHH-TT-HHHHTT-EEEEEESHHHHHHHHHHHHHHHH-TT--EEEEES--TTHHHHHHHTT--EEEEE-EETTTTEE-HHHHHHHHHTPPTT-EEEEE-SS-TTT-----HHHHHHHHHHHHHTT-EEEEEES-TTSSS-HHHHTHHHHHHHHTT--EEEEEE----S-GGG--EEEEEE-SSHHHHHHHHHHHHHHHHTTTSS--SHHHHHHHHHHHSHHHHHHHHHHHHHHHHHHHHHHHHHHHHHHT----THHHHS-SSEEE----HHHHHHHHHTT-EE--TT-EEEGGG--TTTHHHHHHHHHHHHHT--